Protein AF-A0A066TMT9-F1 (afdb_monomer)

Sequence (449 aa):
MNGRSRTTTSTAAASGITRVSVAPAPLRERAARGRDDGAAGRARKSGRSLVGYLLVPRPKDMVKALLMPATFVLGVLAGGHLDGDTLVRAAVAWVALELLVYPARYQWNDVRGFVADQAHPDERGRGRLPGPVARARAHVTASCTVALARLAAVAALALLLPGLGGLLGAITVGVFGIAVAYEALRAGTGRTGRVPPPLRPRLIALWVVVGAGYALRGMVGLVAAVGLGERPVTLVAAAVALWAFGIAFVTSRWALEALAFARIDDGRLVWTARAEQAREHLLGLVRWLPDRTTERDPAAWAALRSRTPVTAPWNLALVLAGTAAGLTGMLLTGAQPAPAAAAALLGGVAAAVAVFVPRGRVAVVLAGAVAQWGALVAEGAPRPLAAVLPWFAVMAAYLVFSGQRLNTIGTSDERVRAAVVAVFAPVVHAVVGDATWGALRTGGLRGSR

Mean predicted aligned error: 7.79 Å

Secondary structure (DSSP, 8-state):
--------------------------TT--SS------S------PPPPHHHHHH-S-GGGGGGGGHHHHHHHHHHHTT----HHHHHHHHHHHHIIIIIIHHHHHHHHHHHHHHHHHTSTTTTTTT-S---GGGHHHHHHHHHHHHHHHHHHHHHHHHHSTTTHHHHHHHHHHHHHHHHHHHHHHTT------SSPPP-HHHHHHHHHTTHHHHHHHHHHHHHHS-GGG-HHHHHHHHHHHHHHHHHHHHHHHHHHGGGGEEEETTEEEE---GGG--HHHHGGGGGS-SB-S-S-GGG--GGGS---TTSHHHHHHHHHHHHHHHHHHHHTT--HHHHHHHHHHHHHHHHHHHH-GGGHHHHHHHHHHHHHHHHHHTT-SSHHHHHHHHHHHHHHHHHHHT--GGGTTPPPHHHHHHHHHHHHHHHHHHHHHHHHHHHHHHHTSS--

Solvent-accessible surface area (backbone atoms only — not comparable to full-atom values): 24347 Å² total; per-residue (Å²): 137,91,82,86,83,81,87,80,84,78,84,77,78,81,75,79,74,76,79,77,82,80,69,82,75,74,95,76,80,82,85,81,84,83,86,84,86,79,90,72,86,69,73,76,75,74,62,67,51,64,68,57,34,71,76,49,46,50,69,56,53,51,74,60,60,48,40,23,60,51,30,22,51,51,25,33,67,26,69,28,63,87,50,72,66,48,51,50,54,43,49,51,52,48,46,42,46,57,70,21,48,46,44,26,54,48,41,53,51,34,58,78,38,41,70,34,44,69,67,35,87,55,41,63,82,65,46,55,79,57,76,57,76,94,45,41,68,63,52,42,50,54,42,50,53,54,26,50,52,31,50,50,50,47,53,48,50,27,69,77,38,83,88,43,28,67,59,52,47,50,49,49,51,49,56,50,50,53,49,48,55,46,49,61,41,50,71,79,50,29,86,54,62,53,83,59,39,81,93,43,72,58,53,53,50,43,52,54,53,61,1,50,65,35,16,56,41,29,48,55,14,27,52,54,14,29,76,40,88,84,32,60,68,42,43,50,29,42,39,47,13,32,19,23,38,23,21,16,52,51,48,49,50,30,34,40,58,37,33,67,35,44,46,71,54,96,44,28,67,46,80,59,67,59,34,79,43,54,49,40,76,28,37,39,45,52,77,43,49,66,63,63,52,90,62,90,45,57,43,75,38,38,63,60,45,47,77,50,57,68,84,30,68,29,47,48,21,36,22,51,13,20,18,24,16,16,26,22,16,28,43,57,47,69,53,58,71,66,66,21,51,53,35,16,51,52,25,24,51,36,36,44,50,30,59,75,33,47,92,45,30,69,61,38,52,53,51,38,51,52,50,50,32,51,53,29,53,75,71,63,48,91,47,29,67,43,18,41,44,49,27,47,51,57,50,54,50,46,57,53,62,30,60,38,20,45,81,45,63,54,53,73,56,68,65,57,48,49,53,51,47,61,70,45,42,64,61,52,36,70,72,59,35,71,72,54,44,51,52,56,61,63,58,66,74,74,78,80,125

Structure (mmCIF, N/CA/C/O backbone):
data_AF-A0A066TMT9-F1
#
_entry.id   AF-A0A066TMT9-F1
#
loop_
_atom_site.group_PDB
_atom_site.id
_atom_site.type_symbol
_atom_site.label_atom_id
_atom_site.label_alt_id
_atom_site.label_comp_id
_atom_site.label_asym_id
_atom_site.label_entity_id
_atom_site.label_seq_id
_atom_site.pdbx_PDB_ins_code
_atom_site.Cartn_x
_atom_site.Cartn_y
_atom_site.Cartn_z
_atom_site.occupancy
_atom_site.B_iso_or_equiv
_atom_site.auth_seq_id
_atom_site.auth_comp_id
_atom_site.auth_asym_id
_atom_site.auth_atom_id
_atom_site.pdbx_PDB_model_num
ATOM 1 N N . MET A 1 1 ? 68.362 1.758 24.803 1.00 39.53 1 MET A N 1
ATOM 2 C CA . MET A 1 1 ? 68.057 2.299 23.458 1.00 39.53 1 MET A CA 1
ATOM 3 C C . MET A 1 1 ? 66.738 1.714 22.983 1.00 39.53 1 MET A C 1
ATOM 5 O O . MET A 1 1 ? 66.487 0.538 23.200 1.00 39.53 1 MET A O 1
ATOM 9 N N . ASN A 1 2 ? 65.880 2.583 22.454 1.00 36.69 2 ASN A N 1
ATOM 10 C CA . ASN A 1 2 ? 64.469 2.359 22.136 1.00 36.69 2 ASN A CA 1
ATOM 11 C C . ASN A 1 2 ? 64.253 1.434 20.929 1.00 36.69 2 ASN A C 1
ATOM 13 O O . ASN A 1 2 ? 64.990 1.521 19.954 1.00 36.69 2 ASN A O 1
ATOM 17 N N . GLY A 1 3 ? 63.165 0.658 20.946 1.00 34.28 3 GLY A N 1
ATOM 18 C CA . GLY A 1 3 ? 62.716 -0.123 19.788 1.00 34.28 3 GLY A CA 1
ATOM 19 C C . GLY A 1 3 ? 61.292 -0.661 19.934 1.00 34.28 3 GLY A C 1
ATOM 20 O O . GLY A 1 3 ? 61.083 -1.867 19.943 1.00 34.28 3 GLY A O 1
ATOM 21 N N . ARG A 1 4 ? 60.297 0.225 20.089 1.00 36.06 4 ARG A N 1
ATOM 22 C CA . ARG A 1 4 ? 58.867 -0.137 20.038 1.00 36.06 4 ARG A CA 1
ATOM 23 C C . ARG A 1 4 ? 58.435 -0.350 18.582 1.00 36.06 4 ARG A C 1
ATOM 25 O O . ARG A 1 4 ? 58.261 0.619 17.848 1.00 36.06 4 ARG A O 1
ATOM 32 N N . SER A 1 5 ? 58.207 -1.604 18.197 1.00 37.97 5 SER A N 1
ATOM 33 C CA . SER A 1 5 ? 57.470 -1.973 16.983 1.00 37.97 5 SER A CA 1
ATOM 34 C C . SER A 1 5 ? 55.977 -1.695 17.196 1.00 37.97 5 SER A C 1
ATOM 36 O O . SER A 1 5 ? 55.335 -2.307 18.049 1.00 37.97 5 SER A O 1
ATOM 38 N N . ARG A 1 6 ? 55.435 -0.715 16.463 1.00 38.16 6 ARG A N 1
ATOM 39 C CA . ARG A 1 6 ? 53.994 -0.457 16.352 1.00 38.16 6 ARG A CA 1
ATOM 40 C C . ARG A 1 6 ? 53.432 -1.326 15.231 1.00 38.16 6 ARG A C 1
ATOM 42 O O . ARG A 1 6 ? 53.685 -1.063 14.060 1.00 38.16 6 ARG A O 1
ATOM 49 N N . THR A 1 7 ? 52.619 -2.305 15.593 1.00 34.31 7 THR A N 1
ATOM 50 C CA . THR A 1 7 ? 51.716 -3.016 14.687 1.00 34.31 7 THR A CA 1
ATOM 51 C C . THR A 1 7 ? 50.538 -2.105 14.341 1.00 34.31 7 THR A C 1
ATOM 53 O O . THR A 1 7 ? 49.645 -1.871 15.151 1.00 34.31 7 THR A O 1
ATOM 56 N N . THR A 1 8 ? 50.541 -1.555 13.130 1.00 32.88 8 THR A N 1
ATOM 57 C CA . THR A 1 8 ? 49.397 -0.856 12.538 1.00 32.88 8 THR A CA 1
ATOM 58 C C . THR A 1 8 ? 48.473 -1.870 11.864 1.00 32.88 8 THR A C 1
ATOM 60 O O . THR A 1 8 ? 48.711 -2.326 10.750 1.00 32.88 8 THR A O 1
ATOM 63 N N . THR A 1 9 ? 47.378 -2.221 12.534 1.00 32.47 9 THR A N 1
ATOM 64 C CA . THR A 1 9 ? 46.218 -2.872 11.911 1.00 32.47 9 THR A CA 1
ATOM 65 C C . THR A 1 9 ? 45.525 -1.882 10.976 1.00 32.47 9 THR A C 1
ATOM 67 O O . THR A 1 9 ? 44.789 -1.000 11.413 1.00 32.47 9 THR A O 1
ATOM 70 N N . SER A 1 10 ? 45.790 -2.021 9.676 1.00 30.56 10 SER A N 1
ATOM 71 C CA . SER A 1 10 ? 45.079 -1.331 8.600 1.00 30.56 10 SER A CA 1
ATOM 72 C C . SER A 1 10 ? 43.752 -2.039 8.320 1.00 30.56 10 SER A C 1
ATOM 74 O O . SER A 1 10 ? 43.708 -3.105 7.705 1.00 30.56 10 SER A O 1
ATOM 76 N N . THR A 1 11 ? 42.652 -1.450 8.782 1.00 34.47 11 THR A N 1
ATOM 77 C CA . THR A 1 11 ? 41.281 -1.833 8.427 1.00 34.47 11 THR A CA 1
ATOM 78 C C . THR A 1 11 ? 40.952 -1.265 7.043 1.00 34.47 11 THR A C 1
ATOM 80 O O . THR A 1 11 ? 40.313 -0.224 6.901 1.00 34.47 11 THR A O 1
ATOM 83 N N . ALA A 1 12 ? 41.412 -1.938 5.987 1.00 33.22 12 ALA A N 1
ATOM 84 C CA . ALA A 1 12 ? 41.009 -1.623 4.622 1.00 33.22 12 ALA A CA 1
ATOM 85 C C . ALA A 1 12 ? 39.565 -2.100 4.389 1.00 33.22 12 ALA A C 1
ATOM 87 O O . ALA A 1 12 ? 39.301 -3.275 4.135 1.00 33.22 12 ALA A O 1
ATOM 88 N N . ALA A 1 13 ? 38.611 -1.172 4.483 1.00 34.72 13 ALA A N 1
ATOM 89 C CA . ALA A 1 13 ? 37.252 -1.369 4.002 1.00 34.72 13 ALA A CA 1
ATOM 90 C C . ALA A 1 13 ? 37.290 -1.580 2.478 1.00 34.72 13 ALA A C 1
ATOM 92 O O . ALA A 1 13 ? 37.433 -0.632 1.703 1.00 34.72 13 ALA A O 1
ATOM 93 N N . ALA A 1 14 ? 37.182 -2.840 2.056 1.00 34.53 14 ALA A N 1
ATOM 94 C CA . ALA A 1 14 ? 37.076 -3.240 0.661 1.00 34.53 14 ALA A CA 1
ATOM 95 C C . ALA A 1 14 ? 35.780 -2.676 0.056 1.00 34.53 14 ALA A C 1
ATOM 97 O O . ALA A 1 14 ? 34.710 -3.284 0.088 1.00 34.53 14 ALA A O 1
ATOM 98 N N . SER A 1 15 ? 35.880 -1.474 -0.501 1.00 36.38 15 SER A N 1
ATOM 99 C CA . SER A 1 15 ? 34.877 -0.885 -1.375 1.00 36.38 15 SER A CA 1
ATOM 100 C C . SER A 1 15 ? 34.947 -1.611 -2.717 1.00 36.38 15 SER A C 1
ATOM 102 O O . SER A 1 15 ? 35.661 -1.221 -3.636 1.00 36.38 15 SER A O 1
ATOM 104 N N . GLY A 1 16 ? 34.209 -2.719 -2.817 1.00 31.47 16 GLY A N 1
ATOM 105 C CA . GLY A 1 16 ? 33.967 -3.428 -4.068 1.00 31.47 16 GLY A CA 1
ATOM 106 C C . GLY A 1 16 ? 33.192 -2.541 -5.041 1.00 31.47 16 GLY A C 1
ATOM 107 O O . GLY A 1 16 ? 31.972 -2.633 -5.148 1.00 31.47 16 GLY A O 1
ATOM 108 N N . ILE A 1 17 ? 33.897 -1.654 -5.741 1.00 38.56 17 ILE A N 1
ATOM 109 C CA . ILE A 1 17 ? 33.375 -0.948 -6.905 1.00 38.56 17 ILE A CA 1
ATOM 110 C C . ILE A 1 17 ? 33.230 -1.999 -8.005 1.00 38.56 17 ILE A C 1
ATOM 112 O O . ILE A 1 17 ? 34.195 -2.373 -8.669 1.00 38.56 17 ILE A O 1
ATOM 116 N N . THR A 1 18 ? 32.014 -2.507 -8.184 1.00 42.31 18 THR A N 1
ATOM 117 C CA . THR A 1 18 ? 31.649 -3.304 -9.353 1.00 42.31 18 THR A CA 1
ATOM 118 C C . THR A 1 18 ? 31.935 -2.457 -10.593 1.00 42.31 18 THR A C 1
ATOM 120 O O . THR A 1 18 ? 31.298 -1.419 -10.796 1.00 42.31 18 THR A O 1
ATOM 123 N N . ARG A 1 19 ? 32.922 -2.856 -11.408 1.00 33.44 19 ARG A N 1
ATOM 124 C CA . ARG A 1 19 ? 33.149 -2.251 -12.726 1.00 33.44 19 ARG A CA 1
ATOM 125 C C . ARG A 1 19 ? 31.876 -2.439 -13.544 1.00 33.44 19 ARG A C 1
ATOM 127 O O . ARG A 1 19 ? 31.538 -3.551 -13.939 1.00 33.44 19 ARG A O 1
ATOM 134 N N . VAL A 1 20 ? 31.170 -1.342 -13.788 1.00 41.84 20 VAL A N 1
ATOM 135 C CA . VAL A 1 20 ? 30.106 -1.297 -14.785 1.00 41.84 20 VAL A CA 1
ATOM 136 C C . VAL A 1 20 ? 30.808 -1.270 -16.138 1.00 41.84 20 VAL A C 1
ATOM 138 O O . VAL A 1 20 ? 31.390 -0.255 -16.511 1.00 41.84 20 VAL A O 1
ATOM 141 N N . SER A 1 21 ? 30.796 -2.393 -16.856 1.00 35.81 21 SER A N 1
ATOM 142 C CA . SER A 1 21 ? 31.138 -2.389 -18.277 1.00 35.81 21 SER A CA 1
ATOM 143 C C . SER A 1 21 ? 30.015 -1.664 -19.016 1.00 35.81 21 SER A C 1
ATOM 145 O O . SER A 1 21 ? 28.967 -2.239 -19.304 1.00 35.81 21 SER A O 1
ATOM 147 N N . VAL A 1 22 ? 30.201 -0.365 -19.253 1.00 38.94 22 VAL A N 1
ATOM 148 C CA . VAL A 1 22 ? 29.386 0.411 -20.193 1.00 38.94 22 VAL A CA 1
ATOM 149 C C . VAL A 1 22 ? 30.049 0.271 -21.558 1.00 38.94 22 VAL A C 1
ATOM 151 O O . VAL A 1 22 ? 30.675 1.199 -22.056 1.00 38.94 22 VAL A O 1
ATOM 154 N N . ALA A 1 23 ? 29.976 -0.918 -22.151 1.00 34.19 23 ALA A N 1
ATOM 155 C CA . ALA A 1 23 ? 30.239 -1.029 -23.577 1.00 34.19 23 ALA A CA 1
ATOM 156 C C . ALA A 1 23 ? 29.016 -0.444 -24.309 1.00 34.19 23 ALA A C 1
ATOM 158 O O . ALA A 1 23 ? 27.900 -0.925 -24.075 1.00 34.19 23 ALA A O 1
ATOM 159 N N . PRO A 1 24 ? 29.163 0.582 -25.168 1.00 37.44 24 PRO A N 1
ATOM 160 C CA . PRO A 1 24 ? 28.105 0.927 -26.103 1.00 37.44 24 PRO A CA 1
ATOM 161 C C . PRO A 1 24 ? 27.939 -0.277 -27.029 1.00 37.44 24 PRO A C 1
ATOM 163 O O . PRO A 1 24 ? 28.805 -0.562 -27.849 1.00 37.44 24 PRO A O 1
ATOM 166 N N . ALA A 1 25 ? 26.864 -1.044 -26.853 1.00 37.84 25 ALA A N 1
ATOM 167 C CA . ALA A 1 25 ? 26.567 -2.138 -27.762 1.00 37.84 25 ALA A CA 1
ATOM 168 C C . ALA A 1 25 ? 26.307 -1.534 -29.155 1.00 37.84 25 ALA A C 1
ATOM 170 O O . ALA A 1 25 ? 25.367 -0.741 -29.288 1.00 37.84 25 ALA A O 1
ATOM 171 N N . PRO A 1 26 ? 27.102 -1.867 -30.1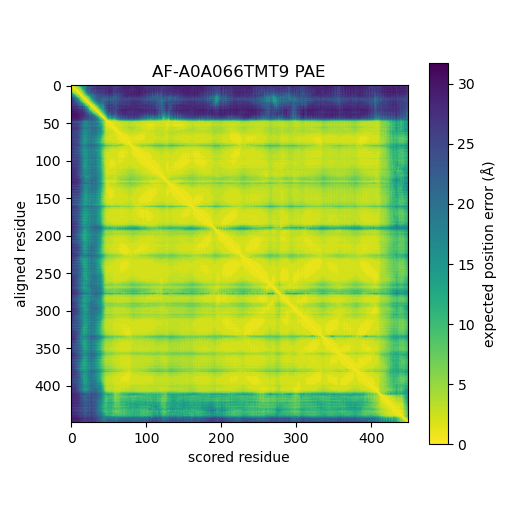90 1.00 38.19 26 PRO A N 1
ATOM 172 C CA . PRO A 1 26 ? 26.796 -1.437 -31.541 1.00 38.19 26 PRO A CA 1
ATOM 173 C C . PRO A 1 26 ? 25.442 -2.031 -31.944 1.00 38.19 26 PRO A C 1
ATOM 175 O O . PRO A 1 26 ? 25.200 -3.234 -31.844 1.00 38.19 26 PRO A O 1
ATOM 178 N N . LEU A 1 27 ? 24.542 -1.161 -32.394 1.00 44.41 27 LEU A N 1
ATOM 179 C CA . LEU A 1 27 ? 23.142 -1.438 -32.732 1.00 44.41 27 LEU A CA 1
ATOM 180 C C . LEU A 1 27 ? 22.935 -2.394 -33.933 1.00 44.41 27 LEU A C 1
ATOM 182 O O . LEU A 1 27 ? 21.831 -2.447 -34.467 1.00 44.41 27 LEU A O 1
ATOM 186 N N . ARG A 1 28 ? 23.948 -3.146 -34.395 1.00 41.22 28 ARG A N 1
ATOM 187 C CA . ARG A 1 28 ? 23.896 -3.822 -35.708 1.00 41.22 28 ARG A CA 1
ATOM 188 C C . ARG A 1 28 ? 24.270 -5.303 -35.807 1.00 41.22 28 ARG A C 1
ATOM 190 O O . ARG A 1 28 ? 24.157 -5.834 -36.902 1.00 41.22 28 ARG A O 1
ATOM 197 N N . GLU A 1 29 ? 24.574 -6.025 -34.729 1.00 39.12 29 GLU A N 1
ATOM 198 C CA . GLU A 1 29 ? 25.069 -7.415 -34.875 1.00 39.12 29 GLU A CA 1
ATOM 199 C C . GLU A 1 29 ? 24.308 -8.486 -34.071 1.00 39.12 29 GLU A C 1
ATOM 201 O O . GLU A 1 29 ? 24.869 -9.473 -33.607 1.00 39.12 29 GLU A O 1
ATOM 206 N N . ARG A 1 30 ? 22.987 -8.326 -33.909 1.00 40.97 30 ARG A N 1
ATOM 207 C CA . ARG A 1 30 ? 22.108 -9.365 -33.323 1.00 40.97 30 ARG A CA 1
ATOM 208 C C . ARG A 1 30 ? 21.263 -10.140 -34.340 1.00 40.97 30 ARG A C 1
ATOM 210 O O . ARG A 1 30 ? 20.404 -10.916 -33.940 1.00 40.97 30 ARG A O 1
ATOM 217 N N . ALA A 1 31 ? 21.515 -9.966 -35.637 1.00 41.75 31 ALA A N 1
ATOM 218 C CA . ALA A 1 31 ? 20.733 -10.613 -36.693 1.00 41.75 31 ALA A CA 1
ATOM 219 C C . ALA A 1 31 ? 21.199 -12.038 -37.070 1.00 41.75 31 ALA A C 1
ATOM 221 O O . ALA A 1 31 ? 20.508 -12.693 -37.840 1.00 41.75 31 ALA A O 1
ATOM 222 N N . ALA A 1 32 ? 22.319 -12.552 -36.537 1.00 39.16 32 ALA A N 1
ATOM 223 C CA . ALA A 1 32 ? 22.952 -13.765 -37.085 1.00 39.16 32 ALA A CA 1
ATOM 224 C C . ALA A 1 32 ? 23.307 -14.880 -36.075 1.00 39.16 32 ALA A C 1
ATOM 226 O O . ALA A 1 32 ? 24.145 -15.725 -36.368 1.00 39.16 32 ALA A O 1
ATOM 227 N N . ARG A 1 33 ? 22.669 -14.940 -34.897 1.00 41.22 33 ARG A N 1
ATOM 228 C CA . ARG A 1 33 ? 22.745 -16.124 -34.009 1.00 41.22 33 ARG A CA 1
ATOM 229 C C . ARG A 1 33 ? 21.349 -16.561 -33.581 1.00 41.22 33 ARG A C 1
ATOM 231 O O . ARG A 1 33 ? 20.918 -16.316 -32.460 1.00 41.22 33 ARG A O 1
ATOM 238 N N . GLY A 1 34 ? 20.627 -17.145 -34.530 1.00 46.91 34 GLY A N 1
ATOM 239 C CA . GLY A 1 34 ? 19.374 -17.859 -34.307 1.00 46.91 34 GLY A CA 1
ATOM 240 C C . GLY A 1 34 ? 19.459 -19.215 -35.000 1.00 46.91 34 GLY A C 1
ATOM 241 O O . GLY A 1 34 ? 19.545 -19.228 -36.229 1.00 46.91 34 GLY A O 1
ATOM 242 N N . ARG A 1 35 ? 19.473 -20.281 -34.182 1.00 48.59 35 ARG A N 1
ATOM 243 C CA . ARG A 1 35 ? 19.568 -21.743 -34.439 1.00 48.59 35 ARG A CA 1
ATOM 244 C C . ARG A 1 35 ? 20.604 -22.261 -33.425 1.00 48.59 35 ARG A C 1
ATOM 246 O O . ARG A 1 35 ? 21.777 -21.983 -33.605 1.00 48.59 35 ARG A O 1
ATOM 253 N N . ASP A 1 36 ? 20.268 -22.725 -32.218 1.00 40.84 36 ASP A N 1
ATOM 254 C CA . ASP A 1 36 ? 19.415 -23.874 -31.895 1.00 40.84 36 ASP A CA 1
ATOM 255 C C . ASP A 1 36 ? 18.964 -23.857 -30.412 1.00 40.84 36 ASP A C 1
ATOM 257 O O . ASP A 1 36 ? 19.556 -24.523 -29.571 1.00 40.84 36 ASP A O 1
ATOM 261 N N . ASP A 1 37 ? 17.886 -23.141 -30.078 1.00 43.06 37 ASP A N 1
ATOM 262 C CA . ASP A 1 37 ? 17.162 -23.343 -28.807 1.00 43.06 37 ASP A CA 1
ATOM 263 C C . ASP A 1 37 ? 15.774 -23.915 -29.123 1.00 43.06 37 ASP A C 1
ATOM 265 O O . ASP A 1 37 ? 14.751 -23.222 -29.145 1.00 43.06 37 ASP A O 1
ATOM 269 N N . GLY A 1 38 ? 15.764 -25.205 -29.452 1.00 39.69 38 GLY A N 1
ATOM 270 C CA . GLY A 1 38 ? 14.554 -26.000 -29.594 1.00 39.69 38 GLY A CA 1
ATOM 271 C C . GLY A 1 38 ? 13.843 -26.216 -28.253 1.00 39.69 38 GLY A C 1
ATOM 272 O O . GLY A 1 38 ? 14.460 -26.322 -27.198 1.00 39.69 38 GLY A O 1
ATOM 273 N N . ALA A 1 39 ? 12.517 -26.335 -28.326 1.00 37.97 39 ALA A N 1
ATOM 274 C CA . ALA A 1 39 ? 11.675 -26.990 -27.322 1.00 37.97 39 ALA A CA 1
ATOM 275 C C . ALA A 1 39 ? 11.540 -26.329 -25.933 1.00 37.97 39 ALA A C 1
ATOM 277 O O . ALA A 1 39 ? 11.466 -26.997 -24.907 1.00 37.97 39 ALA A O 1
ATOM 278 N N . ALA A 1 40 ? 11.329 -25.015 -25.894 1.00 38.25 40 ALA A N 1
ATOM 279 C CA . ALA A 1 40 ? 10.451 -24.433 -24.881 1.00 38.25 40 ALA A CA 1
ATOM 280 C C . ALA A 1 40 ? 9.647 -23.315 -25.531 1.00 38.25 40 ALA A C 1
ATOM 282 O O . ALA A 1 40 ? 10.012 -22.138 -25.472 1.00 38.25 40 ALA A O 1
ATOM 283 N N . GLY A 1 41 ? 8.536 -23.695 -26.166 1.00 36.00 41 GLY A N 1
ATOM 284 C CA . GLY A 1 41 ? 7.458 -22.780 -26.503 1.00 36.00 41 GLY A CA 1
ATOM 285 C C . GLY A 1 41 ? 6.961 -22.121 -25.222 1.00 36.00 41 GLY A C 1
ATOM 286 O O . GLY A 1 41 ? 5.968 -22.537 -24.638 1.00 36.00 41 GLY A O 1
ATOM 287 N N . ARG A 1 42 ? 7.663 -21.078 -24.762 1.00 44.19 42 ARG A N 1
ATOM 288 C CA . ARG A 1 42 ? 7.113 -20.109 -23.826 1.00 44.19 42 ARG A CA 1
ATOM 289 C C . ARG A 1 42 ? 5.941 -19.523 -24.579 1.00 44.19 42 ARG A C 1
ATOM 291 O O . ARG A 1 42 ? 6.147 -18.652 -25.426 1.00 44.19 42 ARG A O 1
ATOM 298 N N . ALA A 1 43 ? 4.747 -20.055 -24.313 1.00 41.91 43 ALA A N 1
ATOM 299 C CA . ALA A 1 43 ? 3.483 -19.482 -24.727 1.00 41.91 43 ALA A CA 1
ATOM 300 C C . ALA A 1 43 ? 3.660 -17.970 -24.642 1.00 41.91 43 ALA A C 1
ATOM 302 O O . ALA A 1 43 ? 3.937 -17.442 -23.557 1.00 41.91 43 ALA A O 1
ATOM 303 N N . ARG A 1 44 ? 3.678 -17.299 -25.802 1.00 46.12 44 ARG A N 1
ATOM 304 C CA . ARG A 1 44 ? 3.825 -15.847 -25.885 1.00 46.12 44 ARG A CA 1
ATOM 305 C C . ARG A 1 44 ? 2.683 -15.311 -25.038 1.00 46.12 44 ARG A C 1
ATOM 307 O O . ARG A 1 44 ? 1.557 -15.281 -25.516 1.00 46.12 44 ARG A O 1
ATOM 314 N N . LYS A 1 45 ? 2.950 -14.974 -23.771 1.00 55.16 45 LYS A N 1
ATOM 315 C CA . LYS A 1 45 ? 1.941 -14.430 -22.864 1.00 55.16 45 LYS A CA 1
ATOM 316 C C . LYS A 1 45 ? 1.389 -13.209 -23.580 1.00 55.16 45 LYS A C 1
ATOM 318 O O . LYS A 1 45 ? 2.117 -12.228 -23.761 1.00 55.16 45 LYS A O 1
ATOM 323 N N . SER A 1 46 ? 0.166 -13.332 -24.091 1.00 62.91 46 SER A N 1
ATOM 324 C CA . SER A 1 46 ? -0.499 -12.274 -24.834 1.00 62.91 46 SER A CA 1
ATOM 325 C C . SER A 1 46 ? -0.502 -11.044 -23.939 1.00 62.91 46 SER A C 1
ATOM 327 O O . SER A 1 46 ? -0.921 -11.126 -22.781 1.00 62.91 46 SER A O 1
ATOM 329 N N . GLY A 1 47 ? 0.020 -9.924 -24.442 1.00 75.50 47 GLY A N 1
ATOM 330 C CA . GLY A 1 47 ? -0.069 -8.657 -23.725 1.00 75.50 47 GLY A CA 1
ATOM 331 C C . GLY A 1 47 ? -1.526 -8.355 -23.363 1.00 75.50 47 GLY A C 1
ATOM 332 O O . GLY A 1 47 ? -2.453 -8.807 -24.036 1.00 75.50 47 GLY A O 1
ATOM 333 N N . ARG A 1 48 ? -1.738 -7.612 -22.275 1.00 87.12 48 ARG A N 1
ATOM 334 C CA . ARG A 1 48 ? -3.083 -7.218 -21.838 1.00 87.12 48 ARG A CA 1
ATOM 335 C C . ARG A 1 48 ? -3.778 -6.417 -22.947 1.00 87.12 48 ARG A C 1
ATOM 337 O O . ARG A 1 48 ? -3.159 -5.547 -23.555 1.00 87.12 48 ARG A O 1
ATOM 344 N N . SER A 1 49 ? -5.063 -6.677 -23.186 1.00 94.19 49 SER A N 1
ATOM 345 C CA . SER A 1 49 ? -5.861 -5.874 -24.119 1.00 94.19 49 SER A CA 1
ATOM 346 C C . SER A 1 49 ? -6.099 -4.460 -23.576 1.00 94.19 49 SER A C 1
ATOM 348 O O . SER A 1 49 ? -6.145 -4.248 -22.359 1.00 94.19 49 SER A O 1
ATOM 350 N N . LEU A 1 50 ? -6.293 -3.484 -24.473 1.00 95.94 50 LEU A N 1
ATOM 351 C CA . LEU A 1 50 ? -6.623 -2.108 -24.084 1.00 95.94 50 LEU A CA 1
ATOM 352 C C . LEU A 1 50 ? -7.918 -2.060 -23.266 1.00 95.94 50 LEU A C 1
ATOM 354 O O . LEU A 1 50 ? -7.941 -1.419 -22.225 1.00 95.94 50 LEU A O 1
ATOM 358 N N . VAL A 1 51 ? -8.957 -2.795 -23.673 1.00 96.75 51 VAL A N 1
ATOM 359 C CA . VAL A 1 51 ? -10.237 -2.862 -22.945 1.00 96.75 51 VAL A CA 1
ATOM 360 C C . VAL A 1 51 ? -10.032 -3.363 -21.516 1.00 96.75 51 VAL A C 1
ATOM 362 O O . VAL A 1 51 ? -10.462 -2.713 -20.565 1.00 96.75 51 VAL A O 1
ATOM 365 N N . GLY A 1 52 ? -9.298 -4.468 -21.341 1.00 94.75 52 GLY A N 1
ATOM 366 C CA . GLY A 1 52 ? -8.994 -4.986 -20.009 1.00 94.75 52 GLY A CA 1
ATOM 367 C C . GLY A 1 52 ? -8.239 -3.959 -19.164 1.00 94.75 52 GLY A C 1
ATOM 368 O O . GLY A 1 52 ? -8.548 -3.767 -17.989 1.00 94.75 52 GLY A O 1
ATOM 369 N N . TYR A 1 53 ? -7.259 -3.265 -19.747 1.00 96.25 53 TYR A N 1
ATOM 370 C CA . TYR A 1 53 ? -6.556 -2.166 -19.082 1.00 96.25 53 TYR A CA 1
ATOM 371 C C . TYR A 1 53 ? -7.492 -1.011 -18.691 1.00 96.25 53 TYR A C 1
ATOM 373 O O . TYR A 1 53 ? -7.437 -0.554 -17.555 1.00 96.25 53 TYR A O 1
ATOM 381 N N . LEU A 1 54 ? -8.378 -0.560 -19.580 1.00 97.31 54 LEU A N 1
ATOM 382 C CA . LEU A 1 54 ? -9.271 0.562 -19.293 1.00 97.31 54 LEU A CA 1
ATOM 383 C C . LEU A 1 54 ? -10.248 0.245 -18.159 1.00 97.31 54 LEU A C 1
ATOM 385 O O . LEU A 1 54 ? -10.519 1.135 -17.356 1.00 97.31 54 LEU A O 1
ATOM 389 N N . LEU A 1 55 ? -10.723 -1.001 -18.051 1.00 96.06 55 LEU A N 1
ATOM 390 C CA . LEU A 1 55 ? -11.590 -1.451 -16.956 1.00 96.06 55 LEU A CA 1
ATOM 391 C C . LEU A 1 55 ? -10.834 -1.547 -15.626 1.00 96.06 55 LEU A C 1
ATOM 393 O O . LEU A 1 55 ? -11.268 -0.981 -14.627 1.00 96.06 55 LEU A O 1
ATOM 397 N N . VAL A 1 56 ? -9.682 -2.223 -15.624 1.00 95.12 56 VAL A N 1
ATOM 398 C CA . VAL A 1 56 ? -8.861 -2.442 -14.423 1.00 95.12 56 VAL A CA 1
ATOM 399 C C . VAL A 1 56 ? -7.394 -2.164 -14.772 1.00 95.12 56 VAL A C 1
ATOM 401 O O . VAL A 1 56 ? -6.692 -3.076 -15.217 1.00 95.12 56 VAL A O 1
ATOM 404 N N . PRO A 1 57 ? -6.886 -0.930 -14.591 1.00 93.38 57 PRO A N 1
ATOM 405 C CA . PRO A 1 57 ? -5.564 -0.557 -15.099 1.00 93.38 57 PRO A CA 1
ATOM 406 C C . PRO A 1 57 ? -4.425 -1.283 -14.388 1.00 93.38 57 PRO A C 1
ATOM 408 O O . PRO A 1 57 ? -3.401 -1.554 -15.001 1.00 93.38 57 PRO A O 1
ATOM 411 N N . ARG A 1 58 ? -4.582 -1.634 -13.104 1.00 93.88 58 ARG A N 1
ATOM 412 C CA . ARG A 1 58 ? -3.528 -2.279 -12.307 1.00 93.88 58 ARG A CA 1
ATOM 413 C C . ARG A 1 58 ? -4.088 -3.384 -11.400 1.00 93.88 58 ARG A C 1
ATOM 415 O O . ARG A 1 58 ? -4.170 -3.193 -10.190 1.00 93.88 58 ARG A O 1
ATOM 422 N N . PRO A 1 59 ? -4.429 -4.572 -11.936 1.00 90.50 59 PRO A N 1
ATOM 423 C CA . PRO A 1 59 ? -5.021 -5.655 -11.137 1.00 90.50 59 PRO A CA 1
ATOM 424 C C . PRO A 1 59 ? -4.110 -6.114 -9.985 1.00 90.50 59 PRO A C 1
ATOM 426 O O . PRO A 1 59 ? -4.580 -6.377 -8.886 1.00 90.50 59 PRO A O 1
ATOM 429 N N . LYS A 1 60 ? -2.785 -6.109 -10.194 1.00 88.94 60 LYS A N 1
ATOM 430 C CA . LYS A 1 60 ? -1.768 -6.439 -9.174 1.00 88.94 60 LYS A CA 1
ATOM 431 C C . LYS A 1 60 ? -1.731 -5.473 -7.983 1.00 88.94 60 LYS A C 1
ATOM 433 O O . LYS A 1 60 ? -1.034 -5.731 -7.001 1.00 88.94 60 LYS A O 1
ATOM 438 N N . ASP A 1 61 ? -2.397 -4.328 -8.101 1.00 90.88 61 ASP A N 1
ATOM 439 C CA . ASP A 1 61 ? -2.514 -3.330 -7.044 1.00 90.88 61 ASP A CA 1
ATOM 440 C C . ASP A 1 61 ? -3.867 -3.414 -6.313 1.00 90.88 61 ASP A C 1
ATOM 442 O O . ASP A 1 61 ? -4.015 -2.749 -5.294 1.00 90.88 61 ASP A O 1
ATOM 446 N N . MET A 1 62 ? -4.810 -4.270 -6.742 1.00 89.50 62 MET A N 1
ATOM 447 C CA . MET A 1 62 ? -6.139 -4.397 -6.113 1.00 89.50 62 MET A CA 1
ATOM 448 C C . MET A 1 62 ? -6.085 -4.853 -4.656 1.00 89.50 62 MET A C 1
ATOM 450 O O . MET A 1 62 ? -6.959 -4.495 -3.880 1.00 89.50 62 MET A O 1
ATOM 454 N N . VAL A 1 63 ? -5.035 -5.566 -4.239 1.00 89.25 63 VAL A N 1
ATOM 455 C CA . VAL A 1 63 ? -4.842 -5.912 -2.819 1.00 89.25 63 VAL A CA 1
ATOM 456 C C . VAL A 1 63 ? -4.792 -4.667 -1.921 1.00 89.25 63 VAL A C 1
ATOM 458 O O . VAL A 1 63 ? -5.175 -4.726 -0.759 1.00 89.25 63 VAL A O 1
ATOM 461 N N . LYS A 1 64 ? -4.378 -3.509 -2.457 1.00 92.50 64 LYS A N 1
ATOM 462 C CA . LYS A 1 64 ? -4.349 -2.234 -1.722 1.00 92.50 64 LYS A CA 1
ATOM 463 C C . LYS A 1 64 ? -5.753 -1.706 -1.434 1.00 92.50 64 LYS A C 1
ATOM 465 O O . LYS A 1 64 ? -5.915 -0.989 -0.452 1.00 92.50 64 LYS A O 1
ATOM 470 N N . ALA A 1 65 ? -6.748 -2.103 -2.230 1.00 93.62 65 ALA A N 1
ATOM 471 C CA . ALA A 1 65 ? -8.144 -1.748 -2.005 1.00 93.62 65 ALA A CA 1
ATOM 472 C C . ALA A 1 65 ? -8.716 -2.384 -0.732 1.00 93.62 65 ALA A C 1
ATOM 474 O O . ALA A 1 65 ? -9.744 -1.926 -0.247 1.00 93.62 65 ALA A O 1
ATOM 475 N N . LEU A 1 66 ? -8.042 -3.391 -0.160 1.00 94.94 66 LEU A N 1
ATOM 476 C CA . LEU A 1 66 ? -8.410 -3.974 1.131 1.00 94.94 66 LEU A CA 1
ATOM 477 C C . LEU A 1 66 ? -8.008 -3.096 2.320 1.00 94.94 66 LEU A C 1
ATOM 479 O O . LEU A 1 66 ? -8.479 -3.335 3.425 1.00 94.94 66 LEU A O 1
ATOM 483 N N . LEU A 1 67 ? -7.151 -2.087 2.125 1.00 96.56 67 LEU A N 1
ATOM 484 C CA . LEU A 1 67 ? -6.642 -1.291 3.240 1.00 96.56 67 LEU A CA 1
ATOM 485 C C . LEU A 1 67 ? -7.745 -0.462 3.907 1.00 96.56 67 LEU A C 1
ATOM 487 O O . LEU A 1 67 ? -7.834 -0.473 5.126 1.00 96.56 67 LEU A O 1
ATOM 491 N N . MET A 1 68 ? -8.592 0.207 3.120 1.00 97.44 68 MET A N 1
ATOM 492 C CA . MET A 1 68 ? -9.718 0.984 3.646 1.00 97.44 68 MET A CA 1
ATOM 493 C C . MET A 1 68 ? -10.738 0.114 4.411 1.00 97.44 68 MET A C 1
ATOM 495 O O . MET A 1 68 ? -11.012 0.434 5.566 1.00 97.44 68 MET A O 1
ATOM 499 N N . PRO A 1 69 ? -11.271 -0.999 3.862 1.00 97.88 69 PRO A N 1
ATOM 500 C CA . PRO A 1 69 ? -12.215 -1.830 4.607 1.00 97.88 69 PRO A CA 1
ATOM 501 C C . PRO A 1 69 ? -11.558 -2.504 5.815 1.00 97.88 69 PRO A C 1
ATOM 503 O O . PRO A 1 69 ? -12.188 -2.609 6.863 1.00 97.88 69 PRO A O 1
ATOM 506 N N . ALA A 1 70 ? -10.284 -2.904 5.723 1.00 97.56 70 ALA A N 1
ATOM 507 C CA . ALA A 1 70 ? -9.568 -3.448 6.874 1.00 97.56 70 ALA A CA 1
ATOM 508 C C . ALA A 1 70 ? -9.479 -2.427 8.013 1.00 97.56 70 ALA A C 1
ATOM 510 O O . ALA A 1 70 ? -9.775 -2.762 9.155 1.00 97.56 70 ALA A O 1
ATOM 511 N N . THR A 1 71 ? -9.113 -1.175 7.726 1.00 98.38 71 THR A N 1
ATOM 512 C CA . THR A 1 71 ? -9.023 -0.156 8.775 1.00 98.38 71 THR A CA 1
ATOM 513 C C . THR A 1 71 ? -10.386 0.304 9.283 1.00 98.38 71 THR A C 1
ATOM 515 O O . THR A 1 71 ? -10.504 0.580 10.472 1.00 98.38 71 THR A O 1
ATOM 518 N N . PHE A 1 72 ? -11.424 0.309 8.442 1.00 98.38 72 PHE A N 1
ATOM 519 C CA . PHE A 1 72 ? -12.808 0.494 8.885 1.00 98.38 72 PHE A CA 1
ATOM 520 C C . PHE A 1 72 ? -13.208 -0.571 9.917 1.00 98.38 72 PHE A C 1
ATOM 522 O O . PHE A 1 72 ? -13.627 -0.233 11.022 1.00 98.38 72 PHE A O 1
ATOM 529 N N . VAL A 1 73 ? -12.979 -1.855 9.612 1.00 98.25 73 VAL A N 1
ATOM 530 C CA . VAL A 1 73 ? -13.259 -2.967 10.538 1.00 98.25 73 VAL A CA 1
ATOM 531 C C . VAL A 1 73 ? -12.457 -2.833 11.834 1.00 98.25 73 VAL A C 1
ATOM 533 O O . VAL A 1 73 ? -13.015 -3.018 12.911 1.00 98.25 73 VAL A O 1
ATOM 536 N N . LEU A 1 74 ? -11.173 -2.461 11.763 1.00 98.06 74 LEU A N 1
ATOM 537 C CA . LEU A 1 74 ? -10.365 -2.207 12.962 1.00 98.06 74 LEU A CA 1
ATOM 538 C C . LEU A 1 74 ? -10.958 -1.088 13.832 1.00 98.06 74 LEU A C 1
ATOM 540 O O . LEU A 1 74 ? -11.010 -1.232 15.051 1.00 98.06 74 LEU A O 1
ATOM 544 N N . GLY A 1 75 ? -11.432 -0.001 13.215 1.00 98.00 75 GLY A N 1
ATOM 545 C CA . GLY A 1 75 ? -12.105 1.092 13.915 1.00 98.00 75 GLY A CA 1
ATOM 546 C C . GLY A 1 75 ? -13.390 0.637 14.611 1.00 98.00 75 GLY A C 1
ATOM 547 O O . GLY A 1 75 ? -13.570 0.911 15.796 1.00 98.00 75 GLY A O 1
ATOM 548 N N . VAL A 1 76 ? -14.239 -0.126 13.915 1.00 97.94 76 VAL A N 1
ATOM 549 C CA . VAL A 1 76 ? -15.477 -0.698 14.476 1.00 97.94 76 VAL A CA 1
ATOM 550 C C . VAL A 1 76 ? -15.173 -1.615 15.666 1.00 97.94 76 VAL A C 1
ATOM 552 O O . VAL A 1 76 ? -15.723 -1.428 16.751 1.00 97.94 76 VAL A O 1
ATOM 555 N N . LEU A 1 77 ? -14.238 -2.560 15.513 1.00 97.38 77 LEU A N 1
ATOM 556 C CA . LEU A 1 77 ? -13.853 -3.490 16.585 1.00 97.38 77 LEU A CA 1
ATOM 557 C C . LEU A 1 77 ? -13.302 -2.759 17.822 1.00 97.38 77 LEU A C 1
ATOM 559 O O . LEU A 1 77 ? -13.549 -3.170 18.960 1.00 97.38 77 LEU A O 1
ATOM 563 N N . ALA A 1 78 ? -12.607 -1.641 17.617 1.00 96.19 78 ALA A N 1
ATOM 564 C CA . ALA A 1 78 ? -12.079 -0.822 18.701 1.00 96.19 78 ALA A CA 1
ATOM 565 C C . ALA A 1 78 ? -13.137 0.032 19.429 1.00 96.19 78 ALA A C 1
ATOM 567 O O . ALA A 1 78 ? -12.823 0.610 20.466 1.00 96.19 78 ALA A O 1
ATOM 568 N N . GLY A 1 79 ? -14.385 0.067 18.951 1.00 94.38 79 GLY A N 1
ATOM 569 C CA . GLY A 1 79 ? -15.482 0.826 19.570 1.00 94.38 79 GLY A CA 1
ATOM 570 C C . GLY A 1 79 ? -16.064 1.926 18.698 1.00 94.38 79 GLY A C 1
ATOM 571 O O . GLY A 1 79 ? -16.789 2.772 19.215 1.00 94.38 79 GLY A O 1
ATOM 572 N N . GLY A 1 80 ? -15.746 1.923 17.404 1.00 94.62 80 GLY A N 1
ATOM 573 C CA . GLY A 1 80 ? -16.401 2.763 16.411 1.00 94.62 80 GLY A CA 1
ATOM 574 C C . GLY A 1 80 ? -17.886 2.441 16.230 1.00 94.62 80 GLY A C 1
ATOM 575 O O . GLY A 1 80 ? -18.394 1.430 16.720 1.00 94.62 80 GLY A O 1
ATOM 576 N N . HIS A 1 81 ? -18.574 3.319 15.508 1.00 91.06 81 HIS A N 1
ATOM 577 C CA . HIS A 1 81 ? -19.994 3.169 15.209 1.00 91.06 81 HIS A CA 1
ATOM 578 C C . HIS A 1 81 ? -20.204 2.212 14.027 1.00 91.06 81 HIS A C 1
ATOM 580 O O . HIS A 1 81 ? -19.420 2.209 13.077 1.00 91.06 81 HIS A O 1
ATOM 586 N N . LEU A 1 82 ? -21.263 1.402 14.079 1.00 96.19 82 LEU A N 1
ATOM 587 C CA . LEU A 1 82 ? -21.681 0.545 12.971 1.00 96.19 82 LEU A CA 1
ATOM 588 C C . LEU A 1 82 ? -23.204 0.580 12.854 1.00 96.19 82 LEU A C 1
ATOM 590 O O . LEU A 1 82 ? -23.905 -0.157 13.542 1.00 96.19 82 LEU A O 1
ATOM 594 N N . ASP A 1 83 ? -23.693 1.419 11.951 1.00 96.44 83 ASP A N 1
ATOM 595 C CA . ASP A 1 83 ? -25.082 1.437 11.509 1.00 96.44 83 ASP A CA 1
ATOM 596 C C . ASP A 1 83 ? -25.164 1.341 9.974 1.00 96.44 83 ASP A C 1
ATOM 598 O O . ASP A 1 83 ? -24.149 1.314 9.264 1.00 96.44 83 ASP A O 1
ATOM 602 N N . GLY A 1 84 ? -26.389 1.236 9.453 1.00 96.38 84 GLY A N 1
ATOM 603 C CA . GLY A 1 84 ? -26.634 1.114 8.015 1.00 96.38 84 GLY A CA 1
ATOM 604 C C . GLY A 1 84 ? -26.129 2.319 7.214 1.00 96.38 84 GLY A C 1
ATOM 605 O O . GLY A 1 84 ? -25.531 2.128 6.156 1.00 96.38 84 GLY A O 1
ATOM 606 N N . ASP A 1 85 ? -26.311 3.542 7.725 1.00 95.19 85 ASP A N 1
ATOM 607 C CA . ASP A 1 85 ? -25.851 4.771 7.061 1.00 95.19 85 ASP A CA 1
ATOM 608 C C . ASP A 1 85 ? -24.318 4.811 6.975 1.00 95.19 85 ASP A C 1
ATOM 610 O O . ASP A 1 85 ? -23.754 5.001 5.897 1.00 95.19 85 ASP A O 1
ATOM 614 N N . THR A 1 86 ? -23.627 4.519 8.077 1.00 95.50 86 THR A N 1
ATOM 615 C CA . THR A 1 86 ? -22.163 4.441 8.155 1.00 95.50 86 THR A CA 1
ATOM 616 C C . THR A 1 86 ? -21.618 3.407 7.180 1.00 95.50 86 THR A C 1
ATOM 618 O O . THR A 1 86 ? -20.662 3.684 6.451 1.00 95.50 86 THR A O 1
ATOM 621 N N . LEU A 1 87 ? -22.245 2.230 7.111 1.00 97.00 87 LEU A N 1
ATOM 622 C CA . LEU A 1 87 ? -21.843 1.176 6.187 1.00 97.00 87 LEU A CA 1
ATOM 623 C C . LEU A 1 87 ? -22.010 1.607 4.723 1.00 97.00 87 LEU A C 1
ATOM 625 O O . LEU A 1 87 ? -21.097 1.409 3.919 1.00 97.00 87 LEU A O 1
ATOM 629 N N . VAL A 1 88 ? -23.140 2.231 4.375 1.00 96.56 88 VAL A N 1
ATOM 630 C CA . VAL A 1 88 ? -23.394 2.741 3.018 1.00 96.56 88 VAL A CA 1
ATOM 631 C C . VAL A 1 88 ? -22.402 3.846 2.658 1.00 96.56 88 VAL A C 1
ATOM 633 O O . VAL A 1 88 ? -21.787 3.793 1.592 1.00 96.56 88 VAL A O 1
ATOM 636 N N . ARG A 1 89 ? -22.169 4.813 3.549 1.00 96.12 89 ARG A N 1
ATOM 637 C CA . ARG A 1 89 ? -21.189 5.892 3.345 1.00 96.12 89 ARG A CA 1
ATOM 638 C C . ARG A 1 89 ? -19.776 5.351 3.162 1.00 96.12 89 ARG A C 1
ATOM 640 O O . ARG A 1 89 ? -19.077 5.774 2.238 1.00 96.12 89 ARG A O 1
ATOM 647 N N . ALA A 1 90 ? -19.368 4.394 3.994 1.00 97.06 90 ALA A N 1
ATOM 648 C CA . ALA A 1 90 ? -18.081 3.720 3.881 1.00 97.06 90 ALA A CA 1
ATOM 649 C C . ALA A 1 90 ? -17.958 2.975 2.542 1.00 97.06 90 ALA A C 1
ATOM 651 O O . ALA A 1 90 ? -16.935 3.097 1.868 1.00 97.06 90 ALA A O 1
ATOM 652 N N . ALA A 1 91 ? -19.007 2.268 2.110 1.00 97.75 91 ALA A N 1
ATOM 653 C CA . ALA A 1 91 ? -19.034 1.564 0.831 1.00 97.75 91 ALA A CA 1
ATOM 654 C C . ALA A 1 91 ? -18.936 2.524 -0.367 1.00 97.75 91 ALA A C 1
ATOM 656 O O . ALA A 1 91 ? -18.138 2.289 -1.276 1.00 97.75 91 ALA A O 1
ATOM 657 N N . VAL A 1 92 ? -19.679 3.637 -0.357 1.00 97.88 92 VAL A N 1
ATOM 658 C CA . VAL A 1 92 ? -19.597 4.670 -1.403 1.00 97.88 92 VAL A CA 1
ATOM 659 C C . VAL A 1 92 ? -18.202 5.295 -1.440 1.00 97.88 92 VAL A C 1
ATOM 661 O O . VAL A 1 92 ? -17.609 5.405 -2.515 1.00 97.88 92 VAL A O 1
ATOM 664 N N . ALA A 1 93 ? -17.641 5.657 -0.282 1.00 98.00 93 ALA A N 1
ATOM 665 C CA . ALA A 1 93 ? -16.289 6.201 -0.190 1.00 98.00 93 ALA A CA 1
ATOM 666 C C . ALA A 1 93 ? -15.239 5.202 -0.700 1.00 98.00 93 ALA A C 1
ATOM 668 O O . ALA A 1 93 ? -14.325 5.589 -1.427 1.00 98.00 93 ALA A O 1
ATOM 669 N N . TRP A 1 94 ? -15.390 3.915 -0.377 1.00 98.12 94 TRP A N 1
ATOM 670 C CA . TRP A 1 94 ? -14.520 2.845 -0.858 1.00 98.12 94 TRP A CA 1
ATOM 671 C C . TRP A 1 94 ? -14.586 2.680 -2.379 1.00 98.12 94 TRP A C 1
ATOM 673 O O . TRP A 1 94 ? -13.544 2.668 -3.038 1.00 98.12 94 TRP A O 1
ATOM 683 N N . VAL A 1 95 ? -15.793 2.620 -2.951 1.00 97.88 95 VAL A N 1
ATOM 684 C CA . VAL A 1 95 ? -16.007 2.539 -4.405 1.00 97.88 95 VAL A CA 1
ATOM 685 C C . VAL A 1 95 ? -15.401 3.753 -5.105 1.00 97.88 95 VAL A C 1
ATOM 687 O O . VAL A 1 95 ? -14.636 3.598 -6.059 1.00 97.88 95 VAL A O 1
ATOM 690 N N . ALA A 1 96 ? -15.678 4.963 -4.615 1.00 98.38 96 ALA A N 1
ATOM 691 C CA . ALA A 1 96 ? -15.118 6.178 -5.188 1.00 98.38 96 ALA A CA 1
ATOM 692 C C . ALA A 1 96 ? -13.584 6.180 -5.116 1.00 98.38 96 ALA A C 1
ATOM 694 O O . ALA A 1 96 ? -12.916 6.436 -6.119 1.00 98.38 96 ALA A O 1
ATOM 695 N N . LEU A 1 97 ? -13.012 5.831 -3.963 1.00 98.19 97 LEU A N 1
ATOM 696 C CA . LEU A 1 97 ? -11.569 5.785 -3.754 1.00 98.19 97 LEU A CA 1
ATOM 697 C C . LEU A 1 97 ? -10.885 4.758 -4.668 1.00 98.19 97 LEU A C 1
ATOM 699 O O . LEU A 1 97 ? -9.952 5.108 -5.394 1.00 98.19 97 LEU A O 1
ATOM 703 N N . GLU A 1 98 ? -11.325 3.499 -4.638 1.00 97.25 98 GLU A N 1
ATOM 704 C CA . GLU A 1 98 ? -10.582 2.369 -5.211 1.00 97.25 98 GLU A CA 1
ATOM 705 C C . GLU A 1 98 ? -11.012 1.990 -6.633 1.00 97.25 98 GLU A C 1
ATOM 707 O O . GLU A 1 98 ? -10.200 1.435 -7.377 1.00 97.25 98 GLU A O 1
ATOM 712 N N . LEU A 1 99 ? -12.240 2.317 -7.054 1.00 96.75 99 LEU A N 1
ATOM 713 C CA . LEU A 1 99 ? -12.745 1.993 -8.397 1.00 96.75 99 LEU A CA 1
ATOM 714 C C . LEU A 1 99 ? -12.789 3.203 -9.343 1.00 96.75 99 LEU A C 1
ATOM 716 O O . LEU A 1 99 ? -12.765 3.018 -10.565 1.00 96.75 99 LEU A O 1
ATOM 720 N N . LEU A 1 100 ? -12.779 4.432 -8.814 1.00 98.38 100 LEU A N 1
ATOM 721 C CA . LEU A 1 100 ? -12.818 5.656 -9.623 1.00 98.38 100 LEU A CA 1
ATOM 722 C C . LEU A 1 100 ? -11.521 6.474 -9.511 1.00 98.38 100 LEU A C 1
ATOM 724 O O . LEU A 1 100 ? -10.771 6.576 -10.486 1.00 98.38 100 LEU A O 1
ATOM 728 N N . VAL A 1 101 ? -11.210 7.010 -8.327 1.00 98.56 101 VAL A N 1
ATOM 729 C CA . VAL A 1 101 ? -10.107 7.966 -8.124 1.00 98.56 101 VAL A CA 1
ATOM 730 C C . VAL A 1 101 ? -8.738 7.310 -8.326 1.00 98.56 101 VAL A C 1
ATOM 732 O O . VAL A 1 101 ? -7.922 7.805 -9.111 1.00 98.56 101 VAL A O 1
ATOM 735 N N . TYR A 1 102 ? -8.455 6.180 -7.670 1.00 98.12 102 TYR A N 1
ATOM 736 C CA . TYR A 1 102 ? -7.161 5.509 -7.835 1.00 98.12 102 TYR A CA 1
ATOM 737 C C . TYR A 1 102 ? -6.919 4.968 -9.245 1.00 98.12 102 TYR A C 1
ATOM 739 O O . TYR A 1 102 ? -5.812 5.172 -9.752 1.00 98.12 102 TYR A O 1
ATOM 747 N N . PRO A 1 103 ? -7.894 4.328 -9.915 1.00 98.12 103 PRO A N 1
ATOM 748 C CA . PRO A 1 103 ? -7.749 3.949 -11.314 1.00 98.12 103 PRO A CA 1
ATOM 749 C C . PRO A 1 103 ? -7.452 5.143 -12.224 1.00 98.12 103 PRO A C 1
ATOM 751 O O . PRO A 1 103 ? -6.514 5.050 -13.015 1.00 98.12 103 PRO A O 1
ATOM 754 N N . ALA A 1 104 ? -8.133 6.284 -12.057 1.00 98.44 104 ALA A N 1
ATOM 755 C CA . ALA A 1 104 ? -7.820 7.506 -12.803 1.00 98.44 104 ALA A CA 1
ATOM 756 C C . ALA A 1 104 ? -6.377 7.985 -12.540 1.00 98.44 104 ALA A C 1
ATOM 758 O O . ALA A 1 104 ? -5.622 8.271 -13.474 1.00 98.44 104 ALA A O 1
ATOM 759 N N . ARG A 1 105 ? -5.933 7.978 -11.276 1.00 98.06 105 ARG A N 1
ATOM 760 C CA . ARG A 1 105 ? -4.543 8.295 -10.904 1.00 98.06 105 ARG A CA 1
ATOM 761 C C . ARG A 1 105 ? -3.536 7.314 -11.507 1.00 98.06 105 ARG A C 1
ATOM 763 O O . ARG A 1 105 ? -2.442 7.718 -11.903 1.00 98.06 105 ARG A O 1
ATOM 770 N N . TYR A 1 106 ? -3.849 6.020 -11.550 1.00 97.62 106 TYR A N 1
ATOM 771 C CA . TYR A 1 106 ? -2.985 5.012 -12.165 1.00 97.62 106 TYR A CA 1
ATOM 772 C C . TYR A 1 106 ? -2.882 5.204 -13.671 1.00 97.62 106 TYR A C 1
ATOM 774 O O . TYR A 1 106 ? -1.773 5.156 -14.194 1.00 97.62 106 TYR A O 1
ATOM 782 N N . GLN A 1 107 ? -3.994 5.504 -14.338 1.00 98.00 107 GLN A N 1
ATOM 783 C CA . GLN A 1 107 ? -4.004 5.840 -15.756 1.00 98.00 107 GLN A CA 1
ATOM 784 C C . GLN A 1 107 ? -3.142 7.070 -16.048 1.00 98.00 107 GLN A C 1
ATOM 786 O O . GLN A 1 107 ? -2.343 7.041 -16.980 1.00 98.00 107 GLN A O 1
ATOM 791 N N . TRP A 1 108 ? -3.226 8.118 -15.223 1.00 97.88 108 TRP A N 1
ATOM 792 C CA . TRP A 1 108 ? -2.356 9.287 -15.362 1.00 97.88 108 TRP A CA 1
ATOM 793 C C . TRP A 1 108 ? -0.866 8.934 -15.214 1.00 97.88 108 TRP A C 1
ATOM 795 O O . TRP A 1 108 ? -0.039 9.349 -16.031 1.00 97.88 108 TRP A O 1
ATOM 805 N N . ASN A 1 109 ? -0.516 8.124 -14.209 1.00 96.25 109 ASN A N 1
ATOM 806 C CA . ASN A 1 109 ? 0.860 7.666 -13.997 1.00 96.25 109 ASN A CA 1
ATOM 807 C C . ASN A 1 109 ? 1.386 6.834 -15.182 1.00 96.25 109 ASN A C 1
ATOM 809 O O . ASN A 1 109 ? 2.523 7.045 -15.606 1.00 96.25 109 ASN A O 1
ATOM 813 N N . ASP A 1 110 ? 0.562 5.938 -15.730 1.00 96.44 110 ASP A N 1
ATOM 814 C CA . ASP A 1 110 ? 0.914 5.075 -16.864 1.00 96.44 110 ASP A CA 1
ATOM 815 C C . ASP A 1 110 ? 1.067 5.881 -18.161 1.00 96.44 110 ASP A C 1
ATOM 817 O O . ASP A 1 110 ? 2.016 5.656 -18.905 1.00 96.44 110 ASP A O 1
ATOM 821 N N . VAL A 1 111 ? 0.205 6.876 -18.403 1.00 96.69 111 VAL A N 1
ATOM 822 C CA . VAL A 1 111 ? 0.339 7.806 -19.539 1.00 96.69 111 VAL A CA 1
ATOM 823 C C . VAL A 1 111 ? 1.670 8.555 -19.470 1.00 96.69 111 VAL A C 1
ATOM 825 O O . VAL A 1 111 ? 2.425 8.564 -20.441 1.00 96.69 111 VAL A O 1
ATOM 828 N N . ARG A 1 112 ? 2.016 9.127 -18.307 1.00 94.75 112 ARG A N 1
ATOM 829 C CA . ARG A 1 112 ? 3.308 9.814 -18.116 1.00 94.75 112 ARG A CA 1
ATOM 830 C C . ARG A 1 112 ? 4.506 8.871 -18.227 1.00 94.75 112 ARG A C 1
ATOM 832 O O . ARG A 1 112 ? 5.591 9.297 -18.605 1.00 94.75 112 ARG A O 1
ATOM 839 N N . GLY A 1 113 ? 4.333 7.615 -17.823 1.00 92.62 113 GLY A N 1
ATOM 840 C CA . GLY A 1 113 ? 5.374 6.592 -17.809 1.00 92.62 113 GLY A CA 1
ATOM 841 C C . GLY A 1 113 ? 5.480 5.767 -19.089 1.00 92.62 113 GLY A C 1
ATOM 842 O O . GLY A 1 113 ? 6.349 4.901 -19.143 1.00 92.62 113 GLY A O 1
ATOM 843 N N . PHE A 1 114 ? 4.636 6.013 -20.095 1.00 94.19 114 PHE A N 1
ATOM 844 C CA . PHE A 1 114 ? 4.367 5.054 -21.166 1.00 94.19 114 PHE A CA 1
ATOM 845 C C . PHE A 1 114 ? 5.629 4.556 -21.881 1.00 94.19 114 PHE A C 1
ATOM 847 O O . PHE A 1 114 ? 5.873 3.352 -21.914 1.00 94.19 114 PHE A O 1
ATOM 854 N N . VAL A 1 115 ? 6.479 5.460 -22.379 1.00 92.06 115 VAL A N 1
ATOM 855 C CA . VAL A 1 115 ? 7.715 5.094 -23.099 1.00 92.06 115 VAL A CA 1
ATOM 856 C C . VAL A 1 115 ? 8.676 4.303 -22.204 1.00 92.06 115 VAL A C 1
ATOM 858 O O . VAL A 1 115 ? 9.173 3.251 -22.598 1.00 92.06 115 VAL A O 1
ATOM 861 N N . ALA A 1 116 ? 8.884 4.756 -20.965 1.00 90.19 116 ALA A N 1
ATOM 862 C CA . ALA A 1 116 ? 9.746 4.072 -19.999 1.00 90.19 116 ALA A CA 1
ATOM 863 C C . ALA A 1 116 ? 9.173 2.718 -19.538 1.00 90.19 116 ALA A C 1
ATOM 865 O O . ALA A 1 116 ? 9.913 1.855 -19.062 1.00 90.19 116 ALA A O 1
ATOM 866 N N . ASP A 1 117 ? 7.855 2.532 -19.628 1.00 92.75 117 ASP A N 1
ATOM 867 C CA . ASP A 1 117 ? 7.192 1.261 -19.357 1.00 92.75 117 ASP A CA 1
ATOM 868 C C . ASP A 1 117 ? 7.344 0.279 -20.531 1.00 92.75 117 ASP A C 1
ATOM 870 O O . ASP A 1 117 ? 7.578 -0.898 -20.262 1.00 92.75 117 ASP A O 1
ATOM 874 N N . GLN A 1 118 ? 7.322 0.749 -21.787 1.00 92.50 118 GLN A N 1
ATOM 875 C CA . GLN A 1 118 ? 7.647 -0.078 -22.966 1.00 92.50 118 GLN A CA 1
ATOM 876 C C . GLN A 1 118 ? 9.143 -0.442 -23.033 1.00 92.50 118 GLN A C 1
ATOM 878 O O . GLN A 1 118 ? 9.527 -1.452 -23.601 1.00 92.50 118 GLN A O 1
ATOM 883 N N . ALA A 1 119 ? 10.027 0.358 -22.431 1.00 91.12 119 ALA A N 1
ATOM 884 C CA . ALA A 1 119 ? 11.460 0.048 -22.362 1.00 91.12 119 ALA A CA 1
ATOM 885 C C . ALA A 1 119 ? 11.841 -0.893 -21.195 1.00 91.12 119 ALA A C 1
ATOM 887 O O . ALA A 1 119 ? 13.031 -1.154 -20.965 1.00 91.12 119 ALA A O 1
ATOM 888 N N . HIS A 1 120 ? 10.863 -1.348 -20.405 1.00 90.69 120 HIS A N 1
ATOM 889 C CA . HIS A 1 120 ? 11.092 -2.157 -19.210 1.00 90.69 120 HIS A CA 1
ATOM 890 C C . HIS A 1 120 ? 11.358 -3.634 -19.572 1.00 90.69 120 HIS A C 1
ATOM 892 O O . HIS A 1 120 ? 10.623 -4.178 -20.393 1.00 90.69 120 HIS A O 1
ATOM 898 N N . PRO A 1 121 ? 12.322 -4.331 -18.926 1.00 90.62 121 PRO A N 1
ATOM 899 C CA . PRO A 1 121 ? 12.599 -5.750 -19.208 1.00 90.62 121 PRO A CA 1
ATOM 900 C C . PRO A 1 121 ? 11.365 -6.660 -19.074 1.00 90.62 121 PRO A C 1
ATOM 902 O O . PRO A 1 121 ? 11.154 -7.563 -19.875 1.00 90.62 121 PRO A O 1
ATOM 905 N N . ASP A 1 122 ? 10.517 -6.371 -18.086 1.00 89.06 122 ASP A N 1
ATOM 906 C CA . ASP A 1 122 ? 9.201 -6.996 -17.884 1.00 89.06 122 ASP A CA 1
ATOM 907 C C . ASP A 1 122 ? 8.017 -6.115 -18.358 1.00 89.06 122 ASP A C 1
ATOM 909 O O . ASP A 1 122 ? 7.062 -5.884 -17.619 1.00 89.06 122 ASP A O 1
ATOM 913 N N . GLU A 1 123 ? 8.066 -5.538 -19.564 1.00 88.31 123 GLU A N 1
ATOM 914 C CA . GLU A 1 123 ? 6.979 -4.679 -20.086 1.00 88.31 123 GLU A CA 1
ATOM 915 C C . GLU A 1 123 ? 5.593 -5.370 -20.035 1.00 88.31 123 GLU A C 1
ATOM 917 O O . GLU A 1 123 ? 4.594 -4.759 -19.646 1.00 88.31 123 GLU A O 1
ATOM 922 N N . ARG A 1 124 ? 5.530 -6.676 -20.343 1.00 86.19 124 ARG A N 1
ATOM 923 C CA . ARG A 1 124 ? 4.272 -7.440 -20.445 1.00 86.19 124 ARG A CA 1
ATOM 924 C C . ARG A 1 124 ? 3.741 -7.866 -19.082 1.00 86.19 124 ARG A C 1
ATOM 926 O O . ARG A 1 124 ? 2.532 -7.821 -18.860 1.00 86.19 124 ARG A O 1
ATOM 933 N N . GLY A 1 125 ? 4.620 -8.267 -18.161 1.00 84.38 125 GLY A N 1
ATOM 934 C CA . GLY A 1 125 ? 4.232 -8.733 -16.830 1.00 84.38 125 GLY A CA 1
ATOM 935 C C . GLY A 1 125 ? 3.785 -7.612 -15.896 1.00 84.38 125 GLY A C 1
ATOM 936 O O . GLY A 1 125 ? 3.083 -7.872 -14.914 1.00 84.38 125 GLY A O 1
ATOM 937 N N . ARG A 1 126 ? 4.108 -6.352 -16.202 1.00 86.69 126 ARG A N 1
ATOM 938 C CA . ARG A 1 126 ? 3.748 -5.203 -15.357 1.00 86.69 126 ARG A CA 1
ATOM 939 C C . ARG A 1 126 ? 2.284 -4.786 -15.441 1.00 86.69 126 ARG A C 1
ATOM 941 O O . ARG A 1 126 ? 1.804 -4.138 -14.511 1.00 86.69 126 ARG A O 1
ATOM 948 N N . GLY A 1 127 ? 1.579 -5.168 -16.508 1.00 88.25 127 GLY A N 1
ATOM 949 C CA . GLY A 1 127 ? 0.158 -4.854 -16.687 1.00 88.25 127 GLY A CA 1
ATOM 950 C C . GLY A 1 127 ? -0.128 -3.351 -16.735 1.00 88.25 127 GLY A C 1
ATOM 951 O O . GLY A 1 127 ? -1.113 -2.919 -16.154 1.00 88.25 127 GLY A O 1
ATOM 952 N N . ARG A 1 128 ? 0.766 -2.570 -17.353 1.00 93.94 128 ARG A N 1
ATOM 953 C CA . ARG A 1 128 ? 0.626 -1.120 -17.595 1.00 93.94 128 ARG A CA 1
ATOM 954 C C . ARG A 1 128 ? -0.166 -0.858 -18.885 1.00 93.94 128 ARG A C 1
ATOM 956 O O . ARG A 1 128 ? -0.603 -1.813 -19.532 1.00 93.94 128 ARG A O 1
ATOM 963 N N . LEU A 1 129 ? -0.323 0.414 -19.270 1.00 95.81 129 LEU A N 1
ATOM 964 C CA . LEU A 1 129 ? -0.912 0.814 -20.556 1.00 95.81 129 LEU A CA 1
ATOM 965 C C . LEU A 1 129 ? -0.269 0.014 -21.713 1.00 95.81 129 LEU A C 1
ATOM 967 O O . LEU A 1 129 ? 0.954 0.084 -21.888 1.00 95.81 129 LEU A O 1
ATOM 971 N N . PRO A 1 130 ? -1.049 -0.775 -22.481 1.00 94.62 130 PRO A N 1
ATOM 972 C CA . PRO A 1 130 ? -0.482 -1.666 -23.484 1.00 94.62 130 PRO A CA 1
ATOM 973 C C . PRO A 1 130 ? 0.163 -0.890 -24.635 1.00 94.62 130 PRO A C 1
ATOM 975 O O . PRO A 1 130 ? -0.322 0.169 -25.033 1.00 94.62 130 PRO A O 1
ATOM 978 N N . GLY A 1 131 ? 1.253 -1.430 -25.179 1.00 91.00 131 GLY A N 1
ATOM 979 C CA . GLY A 1 131 ? 1.891 -0.935 -26.399 1.00 91.00 131 GLY A CA 1
ATOM 980 C C . GLY A 1 131 ? 1.140 -1.322 -27.681 1.00 91.00 131 GLY A C 1
ATOM 981 O O . GLY A 1 131 ? 0.024 -1.845 -27.615 1.00 91.00 131 GLY A O 1
ATOM 982 N N . PRO A 1 132 ? 1.746 -1.115 -28.866 1.00 93.81 132 PRO A N 1
ATOM 983 C CA . PRO A 1 132 ? 3.094 -0.575 -29.101 1.00 93.81 132 PRO A CA 1
ATOM 984 C C . PRO A 1 132 ? 3.156 0.963 -29.055 1.00 93.81 132 PRO A C 1
ATOM 986 O O . PRO A 1 132 ? 2.126 1.636 -29.079 1.00 93.81 132 PRO A O 1
ATOM 989 N N . VAL A 1 133 ? 4.373 1.530 -29.078 1.00 92.75 133 VAL A N 1
ATOM 990 C CA . VAL A 1 133 ? 4.602 2.994 -29.114 1.00 92.75 133 VAL A CA 1
ATOM 991 C C . VAL A 1 133 ? 3.949 3.667 -30.327 1.00 92.75 133 VAL A C 1
ATOM 993 O O . VAL A 1 133 ? 3.432 4.772 -30.204 1.00 92.75 133 VAL A O 1
ATOM 996 N N . ALA A 1 134 ? 3.853 2.980 -31.468 1.00 95.19 134 ALA A N 1
ATOM 997 C CA . ALA A 1 134 ? 3.145 3.486 -32.649 1.00 95.19 134 ALA A CA 1
ATOM 998 C C . ALA A 1 134 ? 1.651 3.785 -32.394 1.00 95.19 134 ALA A C 1
ATOM 1000 O O . ALA A 1 134 ? 1.054 4.599 -33.091 1.00 95.19 134 ALA A O 1
ATOM 1001 N N . ARG A 1 135 ? 1.041 3.161 -31.373 1.00 95.19 135 ARG A N 1
ATOM 1002 C CA . ARG A 1 135 ? -0.351 3.400 -30.951 1.00 95.19 135 ARG A CA 1
ATOM 1003 C C . ARG A 1 135 ? -0.470 4.312 -29.728 1.00 95.19 135 ARG A C 1
ATOM 1005 O O . ARG A 1 135 ? -1.567 4.450 -29.187 1.00 95.19 135 ARG A O 1
ATOM 1012 N N . ALA A 1 136 ? 0.623 4.967 -29.318 1.00 94.88 136 ALA A N 1
ATOM 1013 C CA . ALA A 1 136 ? 0.673 5.815 -28.128 1.00 94.88 136 ALA A CA 1
ATOM 1014 C C . ALA A 1 136 ? -0.479 6.819 -28.086 1.00 94.88 136 ALA A C 1
ATOM 1016 O O . ALA A 1 136 ? -1.200 6.862 -27.098 1.00 94.88 136 ALA A O 1
ATOM 1017 N N . ARG A 1 137 ? -0.700 7.577 -29.171 1.00 96.50 137 ARG A N 1
ATOM 1018 C CA . ARG A 1 137 ? -1.744 8.612 -29.224 1.00 96.50 137 ARG A CA 1
ATOM 1019 C C . ARG A 1 137 ? -3.126 8.035 -28.915 1.00 96.50 137 ARG A C 1
ATOM 1021 O O . ARG A 1 137 ? -3.775 8.501 -27.991 1.00 96.50 137 ARG A O 1
ATOM 1028 N N . ALA A 1 138 ? -3.539 6.988 -29.630 1.00 97.19 138 ALA A N 1
ATOM 1029 C CA . ALA A 1 138 ? -4.848 6.366 -29.438 1.00 97.19 138 ALA A CA 1
ATOM 1030 C C . ALA A 1 138 ? -5.013 5.780 -28.024 1.00 97.19 138 ALA A C 1
ATOM 1032 O O . ALA A 1 138 ? -6.030 6.007 -27.371 1.00 97.19 138 ALA A O 1
ATOM 1033 N N . HIS A 1 139 ? -4.003 5.061 -27.526 1.00 97.00 139 HIS A N 1
ATOM 1034 C CA . HIS A 1 139 ? -4.053 4.431 -26.204 1.00 97.00 139 HIS A CA 1
ATOM 1035 C C . HIS A 1 139 ? -4.032 5.462 -25.066 1.00 97.00 139 HIS A C 1
ATOM 1037 O O . HIS A 1 139 ? -4.773 5.319 -24.093 1.00 97.00 139 HIS A O 1
ATOM 1043 N N . VAL A 1 140 ? -3.226 6.520 -25.196 1.00 97.50 140 VAL A N 1
ATOM 1044 C CA . VAL A 1 140 ? -3.173 7.634 -24.243 1.00 97.50 140 VAL A CA 1
ATOM 1045 C C . VAL A 1 140 ? -4.495 8.387 -24.234 1.00 97.50 140 VAL A C 1
ATOM 1047 O O . VAL A 1 140 ? -5.043 8.590 -23.155 1.00 97.50 140 VAL A O 1
ATOM 1050 N N . THR A 1 141 ? -5.050 8.735 -25.400 1.00 97.88 141 THR A N 1
ATOM 1051 C CA . THR A 1 141 ? -6.357 9.400 -25.488 1.00 97.88 141 THR A CA 1
ATOM 1052 C C . THR A 1 141 ? -7.437 8.561 -24.815 1.00 97.88 141 THR A C 1
ATOM 1054 O O . THR A 1 141 ? -8.094 9.062 -23.910 1.00 97.88 141 THR A O 1
ATOM 1057 N N . ALA A 1 142 ? -7.559 7.273 -25.153 1.00 98.19 142 ALA A N 1
ATOM 1058 C CA . ALA A 1 142 ? -8.541 6.391 -24.523 1.00 98.19 142 ALA A CA 1
ATOM 1059 C C . ALA A 1 142 ? -8.351 6.302 -22.996 1.00 98.19 142 ALA A C 1
ATOM 1061 O O . ALA A 1 142 ? -9.316 6.378 -22.236 1.00 98.19 142 ALA A O 1
ATOM 1062 N N . SER A 1 143 ? -7.103 6.193 -22.526 1.00 97.69 143 SER A N 1
ATOM 1063 C CA . SER A 1 143 ? -6.792 6.165 -21.094 1.00 97.69 143 SER A CA 1
ATOM 1064 C C . SER A 1 143 ? -7.185 7.469 -20.391 1.00 97.69 143 SER A C 1
ATOM 1066 O O . SER A 1 143 ? -7.768 7.415 -19.309 1.00 97.69 143 SER A O 1
ATOM 1068 N N . CYS A 1 144 ? -6.906 8.626 -20.996 1.00 98.25 144 CYS A N 1
ATOM 1069 C CA . CYS A 1 144 ? -7.290 9.935 -20.468 1.00 98.25 144 CYS A CA 1
ATOM 1070 C C . CYS A 1 144 ? -8.811 10.123 -20.453 1.00 98.25 144 CYS A C 1
ATOM 1072 O O . CYS A 1 144 ? -9.344 10.567 -19.442 1.00 98.25 144 CYS A O 1
ATOM 1074 N N . THR A 1 145 ? -9.520 9.736 -21.517 1.00 98.38 145 THR A N 1
ATOM 1075 C CA . THR A 1 145 ? -10.987 9.828 -21.588 1.00 98.38 145 THR A CA 1
ATOM 1076 C C . THR A 1 145 ? -11.647 9.031 -20.468 1.00 98.38 145 THR A C 1
ATOM 1078 O O . THR A 1 145 ? -12.491 9.563 -19.752 1.00 98.38 145 THR A O 1
ATOM 1081 N N . VAL A 1 146 ? -11.231 7.778 -20.251 1.00 98.44 146 VAL A N 1
ATOM 1082 C CA . VAL A 1 146 ? -11.807 6.957 -19.174 1.00 98.44 146 VAL A CA 1
ATOM 1083 C C . VAL A 1 146 ? -11.409 7.489 -17.790 1.00 98.44 146 VAL A C 1
ATOM 1085 O O . VAL A 1 146 ? -12.224 7.460 -16.870 1.00 98.44 146 VAL A O 1
ATOM 1088 N N . ALA A 1 147 ? -10.191 8.016 -17.624 1.00 98.19 147 ALA A N 1
ATOM 1089 C CA . ALA A 1 147 ? -9.792 8.659 -16.371 1.00 98.19 147 ALA A CA 1
ATOM 1090 C C . ALA A 1 147 ? -10.669 9.885 -16.056 1.00 98.19 147 ALA A C 1
ATOM 1092 O O . ALA A 1 147 ? -11.136 10.019 -14.928 1.00 98.19 147 ALA A O 1
ATOM 1093 N N . LEU A 1 148 ? -10.951 10.736 -17.048 1.00 98.44 148 LEU A N 1
ATOM 1094 C CA . LEU A 1 148 ? -11.849 11.886 -16.900 1.00 98.44 148 LEU A CA 1
ATOM 1095 C C . LEU A 1 148 ? -13.285 11.453 -16.593 1.00 98.44 148 LEU A C 1
ATOM 1097 O O . LEU A 1 148 ? -13.896 12.006 -15.685 1.00 98.44 148 LEU A O 1
ATOM 1101 N N . ALA A 1 149 ? -13.798 10.425 -17.275 1.00 98.56 149 ALA A N 1
ATOM 1102 C CA . ALA A 1 149 ? -15.129 9.882 -17.006 1.00 98.56 149 ALA A CA 1
ATOM 1103 C C . ALA A 1 149 ? -15.269 9.377 -15.558 1.00 98.56 149 ALA A C 1
ATOM 1105 O O . ALA A 1 149 ? -16.281 9.627 -14.907 1.00 98.56 149 ALA A O 1
ATOM 1106 N N . ARG A 1 150 ? -14.230 8.730 -15.009 1.00 98.56 150 ARG A N 1
ATOM 1107 C CA . ARG A 1 150 ? -14.197 8.318 -13.594 1.00 98.56 150 ARG A CA 1
ATOM 1108 C C . ARG A 1 150 ? -14.266 9.507 -12.641 1.00 98.56 150 ARG A C 1
ATOM 1110 O O . ARG A 1 150 ? -14.994 9.444 -11.657 1.00 98.56 150 ARG A O 1
ATOM 1117 N N . LEU A 1 151 ? -13.528 10.580 -12.919 1.00 98.56 151 LEU A N 1
ATOM 1118 C CA . LEU A 1 151 ? -13.551 11.785 -12.083 1.00 98.56 151 LEU A CA 1
ATOM 1119 C C . LEU A 1 151 ? -14.887 12.526 -12.186 1.00 98.56 151 LEU A C 1
ATOM 1121 O O . LEU A 1 151 ? -15.397 12.989 -11.170 1.00 98.56 151 LEU A O 1
ATOM 1125 N N . ALA A 1 152 ? -15.489 12.570 -13.375 1.00 98.56 152 ALA A N 1
ATOM 1126 C CA . ALA A 1 152 ? -16.835 13.099 -13.564 1.00 98.56 152 ALA A CA 1
ATOM 1127 C C . ALA A 1 152 ? -17.872 12.293 -12.764 1.00 98.56 152 ALA A C 1
ATOM 1129 O O . ALA A 1 152 ? -18.727 12.884 -12.111 1.00 98.56 152 ALA A O 1
ATOM 1130 N N . ALA A 1 153 ? -17.755 10.960 -12.729 1.00 98.56 153 ALA A N 1
ATOM 1131 C CA . ALA A 1 153 ? -18.611 10.116 -11.898 1.00 98.56 153 ALA A CA 1
ATOM 1132 C C . ALA A 1 153 ? -18.441 10.409 -10.395 1.00 98.56 153 ALA A C 1
ATOM 1134 O O . ALA A 1 153 ? -19.431 10.487 -9.676 1.00 98.56 153 ALA A O 1
ATOM 1135 N N . VAL A 1 154 ? -17.212 10.639 -9.912 1.00 98.38 154 VAL A N 1
ATOM 1136 C CA . VAL A 1 154 ? -16.972 11.052 -8.512 1.00 98.38 154 VAL A CA 1
ATOM 1137 C C . VAL A 1 154 ? -17.603 12.413 -8.217 1.00 98.38 154 VAL A C 1
ATOM 1139 O O . VAL A 1 154 ? -18.227 12.574 -7.172 1.00 98.38 154 VAL A O 1
ATOM 1142 N N . ALA A 1 155 ? -17.480 13.378 -9.132 1.00 98.12 155 ALA A N 1
ATOM 1143 C CA . ALA A 1 155 ? -18.110 14.688 -8.987 1.00 98.12 155 ALA A CA 1
ATOM 1144 C C . ALA A 1 155 ? -19.643 14.581 -8.959 1.00 98.12 155 ALA A C 1
ATOM 1146 O O . ALA A 1 155 ? -20.283 15.191 -8.108 1.00 98.12 155 ALA A O 1
ATOM 1147 N N . ALA A 1 156 ? -20.231 13.747 -9.822 1.00 98.19 156 ALA A N 1
ATOM 1148 C CA . ALA A 1 156 ? -21.663 13.468 -9.800 1.00 98.19 156 ALA A CA 1
ATOM 1149 C C . ALA A 1 156 ? -22.097 12.841 -8.464 1.00 98.19 156 ALA A C 1
ATOM 1151 O O . ALA A 1 156 ? -23.054 13.314 -7.862 1.00 98.19 156 ALA A O 1
ATOM 1152 N N . LEU A 1 157 ? -21.363 11.848 -7.944 1.00 97.62 157 LEU A N 1
ATOM 1153 C CA . LEU A 1 157 ? -21.635 11.267 -6.621 1.00 97.62 157 LEU A CA 1
ATOM 1154 C C . LEU A 1 157 ? -21.558 12.314 -5.501 1.00 97.62 157 LEU A C 1
ATOM 1156 O O . LEU A 1 157 ? -22.399 12.313 -4.607 1.00 97.62 157 LEU A O 1
ATOM 1160 N N . ALA A 1 158 ? -20.581 13.220 -5.558 1.00 96.81 158 ALA A N 1
ATOM 1161 C CA . ALA A 1 158 ? -20.426 14.296 -4.582 1.00 96.81 158 ALA A CA 1
ATOM 1162 C C . ALA A 1 158 ? -21.603 15.287 -4.585 1.00 96.81 158 ALA A C 1
ATOM 1164 O O . ALA A 1 158 ? -21.947 15.806 -3.525 1.00 96.81 158 ALA A O 1
ATOM 1165 N N . LEU A 1 159 ? -22.213 15.534 -5.750 1.00 97.12 159 LEU A N 1
ATOM 1166 C CA . LEU A 1 159 ? -23.383 16.406 -5.901 1.00 97.12 159 LEU A CA 1
ATOM 1167 C C . LEU A 1 159 ? -24.697 15.699 -5.538 1.00 97.12 159 LEU A C 1
ATOM 1169 O O . LEU A 1 159 ? -25.571 16.312 -4.935 1.00 97.12 159 LEU A O 1
ATOM 1173 N N . LEU A 1 160 ? -24.838 14.420 -5.898 1.00 97.25 160 LEU A N 1
ATOM 1174 C CA . LEU A 1 160 ? -26.068 13.644 -5.698 1.00 97.25 160 LEU A CA 1
ATOM 1175 C C . LEU A 1 160 ? -26.225 13.102 -4.270 1.00 97.25 160 LEU A C 1
ATOM 1177 O O . LEU A 1 160 ? -27.338 12.772 -3.872 1.00 97.25 160 LEU A O 1
ATOM 1181 N N . LEU A 1 161 ? -25.136 12.994 -3.502 1.00 96.44 161 LEU A N 1
ATOM 1182 C CA . LEU A 1 161 ? -25.134 12.481 -2.129 1.00 96.44 161 LEU A CA 1
ATOM 1183 C C . LEU A 1 161 ? -24.706 13.591 -1.150 1.00 96.44 161 LEU A C 1
ATOM 1185 O O . LEU A 1 161 ? -23.545 13.619 -0.708 1.00 96.44 161 LEU A O 1
ATOM 1189 N N . PRO A 1 162 ? -25.617 14.531 -0.819 1.00 84.56 162 PRO A N 1
ATOM 1190 C CA . PRO A 1 162 ? -25.328 15.627 0.099 1.00 84.56 162 PRO A CA 1
ATOM 1191 C C . PRO A 1 162 ? -24.948 15.048 1.468 1.00 84.56 162 PRO A C 1
ATOM 1193 O O . PRO A 1 162 ? -25.707 14.310 2.083 1.00 84.56 162 PRO A O 1
ATOM 1196 N N . GLY A 1 163 ? -23.719 15.319 1.911 1.00 92.75 163 GLY A N 1
ATOM 1197 C CA . GLY A 1 163 ? -23.106 14.701 3.096 1.00 92.75 163 GLY A CA 1
ATOM 1198 C C . GLY A 1 163 ? -21.814 13.933 2.797 1.00 92.75 163 GLY A C 1
ATOM 1199 O O . GLY A 1 163 ? -20.961 13.815 3.672 1.00 92.75 163 GLY A O 1
ATOM 1200 N N . LEU A 1 164 ? -21.609 13.489 1.550 1.00 95.88 164 LEU A N 1
ATOM 1201 C CA . LEU A 1 164 ? -20.363 12.844 1.110 1.00 95.88 164 LEU A CA 1
ATOM 1202 C C . LEU A 1 164 ? -19.462 13.754 0.270 1.00 95.88 164 LEU A C 1
ATOM 1204 O O . LEU A 1 164 ? -18.276 13.458 0.121 1.00 95.88 164 LEU A O 1
ATOM 1208 N N . GLY A 1 165 ? -19.981 14.873 -0.243 1.00 96.56 165 GLY A N 1
ATOM 1209 C CA . GLY A 1 165 ? -19.240 15.759 -1.145 1.00 96.56 165 GLY A CA 1
ATOM 1210 C C . GLY A 1 165 ? -17.888 16.227 -0.593 1.00 96.56 165 GLY A C 1
ATOM 1211 O O . GLY A 1 165 ? -16.876 16.124 -1.286 1.00 96.56 165 GLY A O 1
ATOM 1212 N N . GLY A 1 166 ? -17.839 16.645 0.678 1.00 96.12 166 GLY A N 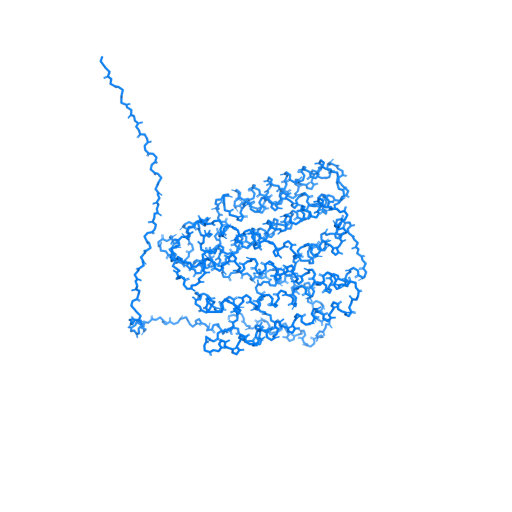1
ATOM 1213 C CA . GLY A 1 166 ? -16.590 17.052 1.335 1.00 96.12 166 GLY A CA 1
ATOM 1214 C C . GLY A 1 166 ? -15.561 15.919 1.427 1.00 96.12 166 GLY A C 1
ATOM 1215 O O . GLY A 1 166 ? -14.392 16.116 1.097 1.00 96.12 166 GLY A O 1
ATOM 1216 N N . LEU A 1 167 ? -16.000 14.709 1.795 1.00 95.88 167 LEU A N 1
ATOM 1217 C CA . LEU A 1 167 ? -15.140 13.524 1.877 1.00 95.88 167 LEU A CA 1
ATOM 1218 C C . LEU A 1 167 ? -14.611 13.113 0.497 1.00 95.88 167 LEU A C 1
ATOM 1220 O O . LEU A 1 167 ? -13.411 12.890 0.341 1.00 95.88 167 LEU A O 1
ATOM 1224 N N . LEU A 1 168 ? -15.480 13.036 -0.515 1.00 98.00 168 LEU A N 1
ATOM 1225 C CA . LEU A 1 168 ? -15.098 12.665 -1.882 1.00 98.00 168 LEU A CA 1
ATOM 1226 C C . LEU A 1 168 ? -14.156 13.700 -2.516 1.00 98.00 168 LEU A C 1
ATOM 1228 O O . LEU A 1 168 ? -13.190 13.331 -3.195 1.00 98.00 168 LEU A O 1
ATOM 1232 N N . GLY A 1 169 ? -14.388 14.987 -2.243 1.00 97.94 169 GLY A N 1
ATOM 1233 C CA . GLY A 1 169 ? -13.483 16.075 -2.607 1.00 97.94 169 GLY A CA 1
ATOM 1234 C C . GLY A 1 169 ? -12.112 15.920 -1.947 1.00 97.94 169 GLY A C 1
ATOM 1235 O O . GLY A 1 169 ? -11.097 15.891 -2.646 1.00 97.94 169 GLY A O 1
ATOM 1236 N N . ALA A 1 170 ? -12.071 15.727 -0.625 1.00 97.75 170 ALA A N 1
ATOM 1237 C CA . ALA A 1 170 ? -10.831 15.526 0.129 1.00 97.75 170 ALA A CA 1
ATOM 1238 C C . ALA A 1 170 ? -10.050 14.285 -0.337 1.00 97.75 170 ALA A C 1
ATOM 1240 O O . ALA A 1 170 ? -8.832 14.350 -0.507 1.00 97.75 170 ALA A O 1
ATOM 1241 N N . ILE A 1 171 ? -10.739 13.173 -0.619 1.00 98.12 171 ILE A N 1
ATOM 1242 C CA . ILE A 1 171 ? -10.146 11.964 -1.209 1.00 98.12 171 ILE A CA 1
ATOM 1243 C C . ILE A 1 171 ? -9.491 12.286 -2.553 1.00 98.12 171 ILE A C 1
ATOM 1245 O O . ILE A 1 171 ? -8.330 11.939 -2.776 1.00 98.12 171 ILE A O 1
ATOM 1249 N N . THR A 1 172 ? -10.222 12.953 -3.446 1.00 98.50 172 THR A N 1
ATOM 1250 C CA . THR A 1 172 ? -9.745 13.260 -4.800 1.00 98.50 172 THR A CA 1
ATOM 1251 C C . THR A 1 172 ? -8.524 14.174 -4.750 1.00 98.50 172 THR A C 1
ATOM 1253 O O . THR A 1 172 ? -7.484 13.847 -5.330 1.00 98.50 172 THR A O 1
ATOM 1256 N N . VAL A 1 173 ? -8.609 15.269 -3.990 1.00 98.50 173 VAL A N 1
ATOM 1257 C CA . VAL A 1 173 ? -7.499 16.209 -3.779 1.00 98.50 173 VAL A CA 1
ATOM 1258 C C . VAL A 1 173 ? -6.308 15.508 -3.129 1.00 98.50 173 VAL A C 1
ATOM 1260 O O . VAL A 1 173 ? -5.182 15.674 -3.591 1.00 98.50 173 VAL A O 1
ATOM 1263 N N . GLY A 1 174 ? -6.532 14.665 -2.119 1.00 98.44 174 GLY A N 1
ATOM 1264 C CA . GLY A 1 174 ? -5.479 13.905 -1.450 1.00 98.44 174 GLY A CA 1
ATOM 1265 C C . GLY A 1 174 ? -4.742 12.956 -2.398 1.00 98.44 174 GLY A C 1
ATOM 1266 O O . GLY A 1 174 ? -3.512 12.992 -2.479 1.00 98.44 174 GLY A O 1
ATOM 1267 N N . VAL A 1 175 ? -5.469 12.130 -3.164 1.00 98.56 175 VAL A N 1
ATOM 1268 C CA . VAL A 1 175 ? -4.861 11.164 -4.098 1.00 98.56 175 VAL A CA 1
ATOM 1269 C C . VAL A 1 175 ? -4.038 11.882 -5.167 1.00 98.56 175 VAL A C 1
ATOM 1271 O O . VAL A 1 175 ? -2.896 11.487 -5.434 1.00 98.56 175 VAL A O 1
ATOM 1274 N N . PHE A 1 176 ? -4.594 12.927 -5.786 1.00 98.50 176 PHE A N 1
ATOM 1275 C CA . PHE A 1 176 ? -3.899 13.656 -6.845 1.00 98.50 176 PHE A CA 1
ATOM 1276 C C . PHE A 1 176 ? -2.784 14.552 -6.306 1.00 98.50 176 PHE A C 1
ATOM 1278 O O . PHE A 1 176 ? -1.725 14.593 -6.924 1.00 98.50 176 PHE A O 1
ATOM 1285 N N . GLY A 1 177 ? -2.942 15.172 -5.137 1.00 98.50 177 GLY A N 1
ATOM 1286 C CA . GLY A 1 177 ? -1.892 15.949 -4.475 1.00 98.50 177 GLY A CA 1
ATOM 1287 C C . GLY A 1 177 ? -0.656 15.102 -4.169 1.00 98.50 177 GLY A C 1
ATOM 1288 O O . GLY A 1 177 ? 0.459 15.460 -4.554 1.00 98.50 177 GLY A O 1
ATOM 1289 N N . ILE A 1 178 ? -0.847 13.908 -3.592 1.00 98.38 178 ILE A N 1
ATOM 1290 C CA . ILE A 1 178 ? 0.242 12.940 -3.372 1.00 98.38 178 ILE A CA 1
ATOM 1291 C C . ILE A 1 178 ? 0.873 12.524 -4.705 1.00 98.38 178 ILE A C 1
ATOM 1293 O O . ILE A 1 178 ? 2.094 12.406 -4.815 1.00 98.38 178 ILE A O 1
ATOM 1297 N N . ALA A 1 179 ? 0.058 12.290 -5.736 1.00 97.25 179 ALA A N 1
ATOM 1298 C CA . ALA A 1 179 ? 0.556 11.903 -7.048 1.00 97.25 179 ALA A CA 1
ATOM 1299 C C . ALA A 1 179 ? 1.366 13.025 -7.723 1.00 97.25 179 ALA A C 1
ATOM 1301 O O . ALA A 1 179 ? 2.420 12.734 -8.283 1.00 97.25 179 ALA A O 1
ATOM 1302 N N . VAL A 1 180 ? 0.949 14.288 -7.613 1.00 97.94 180 VAL A N 1
ATOM 1303 C CA . VAL A 1 180 ? 1.708 15.458 -8.080 1.00 97.94 180 VAL A CA 1
ATOM 1304 C C . VAL A 1 180 ? 3.040 15.561 -7.342 1.00 97.94 180 VAL A C 1
ATOM 1306 O O . VAL A 1 180 ? 4.074 15.653 -7.999 1.00 97.94 180 VAL A O 1
ATOM 1309 N N . ALA A 1 181 ? 3.048 15.466 -6.008 1.00 97.94 181 ALA A N 1
ATOM 1310 C CA . ALA A 1 181 ? 4.279 15.505 -5.215 1.00 97.94 181 ALA A CA 1
ATOM 1311 C C . ALA A 1 181 ? 5.244 14.368 -5.599 1.00 97.94 181 ALA A C 1
ATOM 1313 O O . ALA A 1 181 ? 6.438 14.590 -5.811 1.00 97.94 181 ALA A O 1
ATOM 1314 N N . TYR A 1 182 ? 4.714 13.153 -5.768 1.00 97.06 182 TYR A N 1
ATOM 1315 C CA . TYR A 1 182 ? 5.465 11.999 -6.258 1.00 97.06 182 TYR A CA 1
ATOM 1316 C C . TYR A 1 182 ? 6.071 12.248 -7.643 1.00 97.06 182 TYR A C 1
ATOM 1318 O O . TYR A 1 182 ? 7.261 12.010 -7.838 1.00 97.06 182 TYR A O 1
ATOM 1326 N N . GLU A 1 183 ? 5.285 12.728 -8.609 1.00 95.38 183 GLU A N 1
ATOM 1327 C CA . GLU A 1 183 ? 5.764 12.980 -9.972 1.00 95.38 183 GLU A CA 1
ATOM 1328 C C . GLU A 1 183 ? 6.785 14.118 -10.017 1.00 95.38 183 GLU A C 1
ATOM 1330 O O . GLU A 1 183 ? 7.801 14.004 -10.706 1.00 95.38 183 GLU A O 1
ATOM 1335 N N . ALA A 1 184 ? 6.568 15.176 -9.233 1.00 95.75 184 ALA A N 1
ATOM 1336 C CA . ALA A 1 184 ? 7.520 16.262 -9.068 1.00 95.75 184 ALA A CA 1
ATOM 1337 C C . ALA A 1 184 ? 8.852 15.723 -8.541 1.00 95.75 184 ALA A C 1
ATOM 1339 O O . ALA A 1 184 ? 9.886 15.975 -9.148 1.00 95.75 184 ALA A O 1
ATOM 1340 N N . LEU A 1 185 ? 8.858 14.898 -7.491 1.00 95.50 185 LEU A N 1
ATOM 1341 C CA . LEU A 1 185 ? 10.077 14.261 -6.984 1.00 95.50 185 LEU A CA 1
ATOM 1342 C C . LEU A 1 185 ? 10.694 13.291 -8.006 1.00 95.50 185 LEU A C 1
ATOM 1344 O O . LEU A 1 185 ? 11.909 13.307 -8.209 1.00 95.50 185 LEU A O 1
ATOM 1348 N N . ARG A 1 186 ? 9.884 12.502 -8.715 1.00 93.19 186 ARG A N 1
ATOM 1349 C CA . ARG A 1 186 ? 10.348 11.528 -9.714 1.00 93.19 186 ARG A CA 1
ATOM 1350 C C . ARG A 1 186 ? 11.010 12.179 -10.929 1.00 93.19 186 ARG A C 1
ATOM 1352 O O . ARG A 1 186 ? 11.988 11.631 -11.430 1.00 93.19 186 ARG A O 1
ATOM 1359 N N . ALA A 1 187 ? 10.546 13.347 -11.372 1.00 90.75 187 ALA A N 1
ATOM 1360 C CA . ALA A 1 187 ? 11.022 14.013 -12.593 1.00 90.75 187 ALA A CA 1
ATOM 1361 C C . ALA A 1 187 ? 12.523 14.378 -12.599 1.00 90.75 187 ALA A C 1
ATOM 1363 O O . ALA A 1 187 ? 13.101 14.601 -13.656 1.00 90.75 187 ALA A O 1
ATOM 1364 N N . GLY A 1 188 ? 13.176 14.447 -11.437 1.00 85.75 188 GLY A N 1
ATOM 1365 C CA . GLY A 1 188 ? 14.623 14.695 -11.336 1.00 85.75 188 GLY A CA 1
ATOM 1366 C C . GLY A 1 188 ? 15.446 13.448 -11.059 1.00 85.75 188 GLY A C 1
ATOM 1367 O O . GLY A 1 188 ? 16.622 13.569 -10.721 1.00 85.75 188 GLY A O 1
ATOM 1368 N N . THR A 1 189 ? 14.823 12.277 -11.166 1.00 85.25 189 THR A N 1
ATOM 1369 C CA . THR A 1 189 ? 15.493 10.976 -11.169 1.00 85.25 189 THR A CA 1
ATOM 1370 C C . THR A 1 189 ? 15.711 10.502 -12.613 1.00 85.25 189 THR A C 1
ATOM 1372 O O . THR A 1 189 ? 15.123 11.049 -13.541 1.00 85.25 189 THR A O 1
ATOM 1375 N N . GLY A 1 190 ? 16.559 9.495 -12.816 1.00 77.38 190 GLY A N 1
ATOM 1376 C CA . GLY A 1 190 ? 16.858 8.912 -14.135 1.00 77.38 190 GLY A CA 1
ATOM 1377 C C . GLY A 1 190 ? 17.975 9.613 -14.913 1.00 77.38 190 GLY A C 1
ATOM 1378 O O . GLY A 1 190 ? 17.990 9.558 -16.136 1.00 77.38 190 GLY A O 1
ATOM 1379 N N . ARG A 1 191 ? 18.900 10.292 -14.224 1.00 79.88 191 ARG A N 1
ATOM 1380 C CA . ARG A 1 191 ? 20.001 11.045 -14.855 1.00 79.88 191 ARG A CA 1
ATOM 1381 C C . ARG A 1 191 ? 21.303 10.250 -14.951 1.00 79.88 191 ARG A C 1
ATOM 1383 O O . ARG A 1 191 ? 22.278 10.747 -15.501 1.00 79.88 191 ARG A O 1
ATOM 1390 N N . THR A 1 192 ? 21.355 9.055 -14.368 1.00 81.44 192 THR A N 1
ATOM 1391 C CA . THR A 1 192 ? 22.572 8.246 -14.271 1.00 81.44 192 THR A CA 1
ATOM 1392 C C . THR A 1 192 ? 22.327 6.820 -14.761 1.00 81.44 192 THR A C 1
ATOM 1394 O O . THR A 1 192 ? 21.279 6.236 -14.503 1.00 81.44 192 THR A O 1
ATOM 1397 N N . GLY A 1 193 ? 23.316 6.236 -15.445 1.00 82.00 193 GLY A N 1
ATOM 1398 C CA . GLY A 1 193 ? 23.348 4.799 -15.761 1.00 82.00 193 GLY A CA 1
ATOM 1399 C C . GLY A 1 193 ? 23.967 3.941 -14.648 1.00 82.00 193 GLY A C 1
ATOM 1400 O O . GLY A 1 193 ? 24.142 2.739 -14.812 1.00 82.00 193 GLY A O 1
ATOM 1401 N N . ARG A 1 194 ? 24.348 4.553 -13.517 1.00 89.25 194 ARG A N 1
ATOM 1402 C CA . ARG A 1 194 ? 25.030 3.872 -12.412 1.00 89.25 194 ARG A CA 1
ATOM 1403 C C . ARG A 1 194 ? 24.021 3.109 -11.561 1.00 89.25 194 ARG A C 1
ATOM 1405 O O . ARG A 1 194 ? 23.062 3.697 -11.066 1.00 89.25 194 ARG A O 1
ATOM 1412 N N . VAL A 1 195 ? 24.303 1.836 -11.296 1.00 92.88 195 VAL A N 1
ATOM 1413 C CA . VAL A 1 195 ? 23.528 1.017 -10.360 1.00 92.88 195 VAL A CA 1
ATOM 1414 C C . VAL A 1 195 ? 24.432 0.549 -9.217 1.00 92.88 195 VAL A C 1
ATOM 1416 O O . VAL A 1 195 ? 25.455 -0.076 -9.487 1.00 92.88 195 VAL A O 1
ATOM 1419 N N . PRO A 1 196 ? 24.096 0.846 -7.949 1.00 94.50 196 PRO A N 1
ATOM 1420 C CA . PRO A 1 196 ? 23.018 1.735 -7.507 1.00 94.50 196 PRO A CA 1
ATOM 1421 C C . PRO A 1 196 ? 23.336 3.236 -7.731 1.00 94.50 196 PRO A C 1
ATOM 1423 O O . PRO A 1 196 ? 24.484 3.659 -7.540 1.00 94.50 196 PRO A O 1
ATOM 1426 N N . PRO A 1 197 ? 22.333 4.080 -8.047 1.00 93.88 197 PRO A N 1
ATOM 1427 C CA . PRO A 1 197 ? 22.496 5.529 -8.223 1.00 93.88 197 PRO A CA 1
ATOM 1428 C C . PRO A 1 197 ? 22.772 6.221 -6.882 1.00 93.88 197 PRO A C 1
ATOM 1430 O O . PRO A 1 197 ? 22.220 5.780 -5.870 1.00 93.88 197 PRO A O 1
ATOM 1433 N N . PRO A 1 198 ? 23.603 7.280 -6.821 1.00 93.31 198 PRO A N 1
ATOM 1434 C CA . PRO A 1 198 ? 23.981 7.933 -5.563 1.00 93.31 198 PRO A CA 1
ATOM 1435 C C . PRO A 1 198 ? 22.756 8.368 -4.748 1.00 93.31 198 PRO A C 1
ATOM 1437 O O . PRO A 1 198 ? 21.766 8.844 -5.307 1.00 93.31 198 PRO A O 1
ATOM 1440 N N . LEU A 1 199 ? 22.828 8.214 -3.422 1.00 94.44 199 LEU A N 1
ATOM 1441 C CA . LEU A 1 199 ? 21.754 8.648 -2.531 1.00 94.44 199 LEU A CA 1
ATOM 1442 C C . LEU A 1 199 ? 21.696 10.174 -2.528 1.00 94.44 199 LEU A C 1
ATOM 1444 O O . LEU A 1 199 ? 22.654 10.846 -2.162 1.00 94.44 199 LEU A O 1
ATOM 1448 N N . ARG A 1 200 ? 20.562 10.714 -2.969 1.00 94.88 200 ARG A N 1
ATOM 1449 C CA . ARG A 1 200 ? 20.278 12.151 -2.988 1.00 94.88 200 ARG A CA 1
ATOM 1450 C C . ARG A 1 200 ? 19.059 12.420 -2.109 1.00 94.88 200 ARG A C 1
ATOM 1452 O O . ARG A 1 200 ? 18.157 11.579 -2.107 1.00 94.88 200 ARG A O 1
ATOM 1459 N N . PRO A 1 201 ? 18.953 13.591 -1.455 1.00 96.19 201 PRO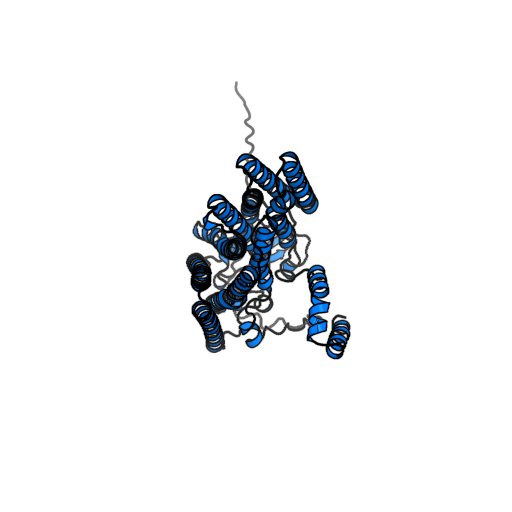 A N 1
ATOM 1460 C CA . PRO A 1 201 ? 17.789 13.935 -0.633 1.00 96.19 201 PRO A CA 1
ATOM 1461 C C . PRO A 1 201 ? 16.457 13.741 -1.367 1.00 96.19 201 PRO A C 1
ATOM 1463 O O . PRO A 1 201 ? 15.517 13.182 -0.819 1.00 96.19 201 PRO A O 1
ATOM 1466 N N . ARG A 1 202 ? 16.407 14.084 -2.660 1.00 95.88 202 ARG A N 1
ATOM 1467 C CA . ARG A 1 202 ? 15.234 13.875 -3.524 1.00 95.88 202 ARG A CA 1
ATOM 1468 C C . ARG A 1 202 ? 14.808 12.409 -3.651 1.00 95.88 202 ARG A C 1
ATOM 1470 O O . ARG A 1 202 ? 13.617 12.128 -3.713 1.00 95.88 202 ARG A O 1
ATOM 1477 N N . LEU A 1 203 ? 15.768 11.483 -3.703 1.00 95.69 203 LEU A N 1
ATOM 1478 C CA . LEU A 1 203 ? 15.500 10.046 -3.785 1.00 95.69 203 LEU A CA 1
ATOM 1479 C C . LEU A 1 203 ? 14.884 9.533 -2.480 1.00 95.69 203 LEU A C 1
ATOM 1481 O O . LEU A 1 203 ? 13.915 8.782 -2.506 1.00 95.69 203 LEU A O 1
ATOM 1485 N N . ILE A 1 204 ? 15.419 9.999 -1.351 1.00 97.31 204 ILE A N 1
ATOM 1486 C CA . ILE A 1 204 ? 14.912 9.671 -0.016 1.00 97.31 204 ILE A CA 1
ATOM 1487 C C . ILE A 1 204 ? 13.513 10.267 0.172 1.00 97.31 204 ILE A C 1
ATOM 1489 O O . ILE A 1 204 ? 12.595 9.555 0.565 1.00 97.31 204 ILE A O 1
ATOM 1493 N N . ALA A 1 205 ? 13.313 11.535 -0.197 1.00 97.88 205 ALA A N 1
ATOM 1494 C CA . ALA A 1 205 ? 12.006 12.186 -0.163 1.00 97.88 205 ALA A CA 1
ATOM 1495 C C . ALA A 1 205 ? 10.970 11.421 -0.998 1.00 97.88 205 ALA A C 1
ATOM 1497 O O . ALA A 1 205 ? 9.834 11.253 -0.565 1.00 97.88 205 ALA A O 1
ATOM 1498 N N . LEU A 1 206 ? 11.365 10.889 -2.160 1.00 97.25 206 LEU A N 1
ATOM 1499 C CA . LEU A 1 206 ? 10.498 10.048 -2.983 1.00 97.25 206 LEU A CA 1
ATOM 1500 C C . LEU A 1 206 ? 10.104 8.746 -2.264 1.00 97.25 206 LEU A C 1
ATOM 1502 O O . LEU A 1 206 ? 8.941 8.356 -2.332 1.00 97.25 206 LEU A O 1
ATOM 1506 N N . TRP A 1 207 ? 11.032 8.094 -1.553 1.00 98.12 207 TRP A N 1
ATOM 1507 C CA . TRP A 1 207 ? 10.731 6.917 -0.722 1.00 98.12 207 TRP A CA 1
ATOM 1508 C C . TRP A 1 207 ? 9.824 7.230 0.462 1.00 98.12 207 TRP A C 1
ATOM 1510 O O . TRP A 1 207 ? 9.046 6.374 0.863 1.00 98.12 207 TRP A O 1
ATOM 1520 N N . VAL A 1 208 ? 9.901 8.438 1.012 1.00 98.44 208 VAL A N 1
ATOM 1521 C CA . VAL A 1 208 ? 9.014 8.874 2.094 1.00 98.44 208 VAL A CA 1
ATOM 1522 C C . VAL A 1 208 ? 7.614 9.171 1.547 1.00 98.44 208 VAL A C 1
ATOM 1524 O O . VAL A 1 208 ? 6.627 8.655 2.068 1.00 98.44 208 VAL A O 1
ATOM 1527 N N . VAL A 1 209 ? 7.501 9.928 0.450 1.00 98.25 209 VAL A N 1
ATOM 1528 C CA . VAL A 1 209 ? 6.211 10.382 -0.106 1.00 98.25 209 VAL A CA 1
ATOM 1529 C C . VAL A 1 209 ? 5.289 9.234 -0.518 1.00 98.25 209 VAL A C 1
ATOM 1531 O O . VAL A 1 209 ? 4.071 9.344 -0.396 1.00 98.25 209 VAL A O 1
ATOM 1534 N N . VAL A 1 210 ? 5.833 8.110 -0.993 1.00 97.44 210 VAL A N 1
ATOM 1535 C CA . VAL A 1 210 ? 5.003 6.985 -1.463 1.00 97.44 210 VAL A CA 1
ATOM 1536 C C . VAL A 1 210 ? 4.164 6.324 -0.375 1.00 97.44 210 VAL A C 1
ATOM 1538 O O . VAL A 1 210 ? 3.145 5.713 -0.703 1.00 97.44 210 VAL A O 1
ATOM 1541 N N . GLY A 1 211 ? 4.536 6.466 0.899 1.00 98.19 211 GLY A N 1
ATOM 1542 C CA . GLY A 1 211 ? 3.715 5.952 1.989 1.00 98.19 211 GLY A CA 1
ATOM 1543 C C . GLY A 1 211 ? 2.457 6.784 2.263 1.00 98.19 211 GLY A C 1
ATOM 1544 O O . GLY A 1 211 ? 1.479 6.241 2.771 1.00 98.19 211 GLY A O 1
ATOM 1545 N N . ALA A 1 212 ? 2.399 8.049 1.828 1.00 98.50 212 ALA A N 1
ATOM 1546 C CA . ALA A 1 212 ? 1.222 8.901 2.020 1.00 98.50 212 ALA A CA 1
ATOM 1547 C C . ALA A 1 212 ? -0.048 8.317 1.369 1.00 98.50 212 ALA A C 1
ATOM 1549 O O . ALA A 1 212 ? -1.150 8.477 1.886 1.00 98.50 212 ALA A O 1
ATOM 1550 N N . GLY A 1 213 ? 0.088 7.572 0.264 1.00 97.94 213 GLY A N 1
ATOM 1551 C CA . GLY A 1 213 ? -1.052 6.903 -0.374 1.00 97.94 213 GLY A CA 1
ATOM 1552 C C . GLY A 1 213 ? -1.667 5.773 0.467 1.00 97.94 213 GLY A C 1
ATOM 1553 O O . GLY A 1 213 ? -2.823 5.413 0.245 1.00 97.94 213 GLY A O 1
ATOM 1554 N N . TYR A 1 214 ? -0.914 5.207 1.414 1.00 98.44 214 TYR A N 1
ATOM 1555 C CA . TYR A 1 214 ? -1.406 4.214 2.376 1.00 98.44 214 TYR A CA 1
ATOM 1556 C C . TYR A 1 214 ? -2.066 4.892 3.569 1.00 98.44 214 TYR A C 1
ATOM 1558 O O . TYR A 1 214 ? -3.147 4.466 3.969 1.00 98.44 214 TYR A O 1
ATOM 1566 N N . ALA A 1 215 ? -1.468 5.983 4.060 1.00 98.56 215 ALA A N 1
ATOM 1567 C CA . ALA A 1 215 ? -2.093 6.852 5.051 1.00 98.56 215 ALA A CA 1
ATOM 1568 C C . ALA A 1 215 ? -3.475 7.307 4.580 1.00 98.56 215 ALA A C 1
ATOM 1570 O O . ALA A 1 215 ? -4.458 7.010 5.242 1.00 98.56 215 ALA A O 1
ATOM 1571 N N . LEU A 1 216 ? -3.586 7.896 3.385 1.00 98.44 216 LEU A N 1
ATOM 1572 C CA . LEU A 1 216 ? -4.874 8.348 2.857 1.00 98.44 216 LEU A CA 1
ATOM 1573 C C . LEU A 1 216 ? -5.922 7.222 2.809 1.00 98.44 216 LEU A C 1
ATOM 1575 O O . LEU A 1 216 ? -7.027 7.395 3.308 1.00 98.44 216 LEU A O 1
ATOM 1579 N N . ARG A 1 217 ? -5.571 6.053 2.255 1.00 98.12 217 ARG A N 1
ATOM 1580 C CA . ARG A 1 217 ? -6.486 4.900 2.168 1.00 98.12 217 ARG A CA 1
ATOM 1581 C C . ARG A 1 217 ? -6.970 4.420 3.530 1.00 98.12 217 ARG A C 1
ATOM 1583 O O . ARG A 1 217 ? -8.166 4.242 3.728 1.00 98.12 217 ARG A O 1
ATOM 1590 N N . GLY A 1 218 ? -6.033 4.173 4.442 1.00 98.19 218 GLY A N 1
ATOM 1591 C CA . GLY A 1 218 ? -6.367 3.632 5.753 1.00 98.19 218 GLY A CA 1
ATOM 1592 C C . GLY A 1 218 ? -7.110 4.651 6.617 1.00 98.19 218 GLY A C 1
ATOM 1593 O O . GLY A 1 218 ? -8.048 4.278 7.317 1.00 98.19 218 GLY A O 1
ATOM 1594 N N . MET A 1 219 ? -6.756 5.935 6.513 1.00 98.44 219 MET A N 1
ATOM 1595 C CA . MET A 1 219 ? -7.421 7.011 7.247 1.00 98.44 219 MET A CA 1
ATOM 1596 C C . MET A 1 219 ? -8.864 7.210 6.792 1.00 98.44 219 MET A C 1
ATOM 1598 O O . MET A 1 219 ? -9.715 7.400 7.647 1.00 98.44 219 MET A O 1
ATOM 1602 N N . VAL A 1 220 ? -9.174 7.092 5.495 1.00 98.00 220 VAL A N 1
ATOM 1603 C CA . VAL A 1 220 ? -10.573 7.114 5.019 1.00 98.00 220 VAL A CA 1
ATOM 1604 C C . VAL A 1 220 ? -11.399 6.019 5.701 1.00 98.00 220 VAL A C 1
ATOM 1606 O O . VAL A 1 220 ? -12.519 6.278 6.129 1.00 98.00 220 VAL A O 1
ATOM 1609 N N . GLY A 1 221 ? -10.830 4.819 5.863 1.00 97.56 221 GLY A N 1
ATOM 1610 C CA . GLY A 1 221 ? -11.486 3.722 6.576 1.00 97.56 221 GLY A CA 1
ATOM 1611 C C . GLY A 1 221 ? -11.696 4.009 8.061 1.00 97.56 221 GLY A C 1
ATOM 1612 O O . GLY A 1 221 ? -12.800 3.836 8.565 1.00 97.56 221 GLY A O 1
ATOM 1613 N N . LEU A 1 222 ? -10.665 4.505 8.753 1.00 97.56 222 LEU A N 1
ATOM 1614 C CA . LEU A 1 222 ? -10.772 4.827 10.180 1.00 97.56 222 LEU A CA 1
ATOM 1615 C C . LEU A 1 222 ? -11.732 5.982 10.451 1.00 97.56 222 LEU A C 1
ATOM 1617 O O . LEU A 1 222 ? -12.522 5.881 11.378 1.00 97.56 222 LEU A O 1
ATOM 1621 N N . VAL A 1 223 ? -11.688 7.052 9.653 1.00 96.31 223 VAL A N 1
ATOM 1622 C CA . VAL A 1 223 ? -12.587 8.210 9.796 1.00 96.31 223 VAL A CA 1
ATOM 1623 C C . VAL A 1 223 ? -14.043 7.805 9.575 1.00 96.31 223 VAL A C 1
ATOM 1625 O O . VAL A 1 223 ? -14.925 8.330 10.243 1.00 96.31 223 VAL A O 1
ATOM 1628 N N . ALA A 1 224 ? -14.301 6.855 8.672 1.00 95.88 224 ALA A N 1
ATOM 1629 C CA . ALA A 1 224 ? -15.649 6.340 8.463 1.00 95.88 224 ALA A CA 1
ATOM 1630 C C . ALA A 1 224 ? -16.174 5.528 9.662 1.00 95.88 224 ALA A C 1
ATOM 1632 O O . ALA A 1 224 ? -17.379 5.475 9.856 1.00 95.88 224 ALA A O 1
ATOM 1633 N N . ALA A 1 225 ? -15.300 4.911 10.465 1.00 96.56 225 ALA A N 1
ATOM 1634 C CA . ALA A 1 225 ? -15.695 4.122 11.637 1.00 96.56 225 ALA A CA 1
ATOM 1635 C C . ALA A 1 225 ? -15.643 4.910 12.961 1.00 96.56 225 ALA A C 1
ATOM 1637 O O . ALA A 1 225 ? -16.364 4.596 13.908 1.00 96.56 225 ALA A O 1
ATOM 1638 N N . VAL A 1 226 ? -14.747 5.895 13.062 1.00 94.94 226 VAL A N 1
ATOM 1639 C CA . VAL A 1 226 ? -14.380 6.579 14.308 1.00 94.94 226 VAL A CA 1
ATOM 1640 C C . VAL A 1 226 ? -14.281 8.083 14.062 1.00 94.94 226 VAL A C 1
ATOM 1642 O O . VAL A 1 226 ? -13.609 8.525 13.131 1.00 94.94 226 VAL A O 1
ATOM 1645 N N . GLY A 1 227 ? -14.872 8.883 14.953 1.00 92.06 227 GLY A N 1
ATOM 1646 C CA . GLY A 1 227 ? -14.762 10.347 14.959 1.00 92.06 227 GLY A CA 1
ATOM 1647 C C . GLY A 1 227 ? -13.352 10.844 15.302 1.00 92.06 227 GLY A C 1
ATOM 1648 O O . GLY A 1 227 ? -13.111 11.364 16.387 1.00 92.06 227 GLY A O 1
ATOM 1649 N N . LEU A 1 228 ? -12.388 10.685 14.388 1.00 93.00 228 LEU A N 1
ATOM 1650 C CA . LEU A 1 228 ? -10.985 11.059 14.623 1.00 93.00 228 LEU A CA 1
ATOM 1651 C C . LEU A 1 228 ? -10.757 12.572 14.765 1.00 93.00 228 LEU A C 1
ATOM 1653 O O . LEU A 1 228 ? -9.715 12.969 15.283 1.00 93.00 228 LEU A O 1
ATOM 1657 N N . GLY A 1 229 ? -11.708 13.409 14.335 1.00 92.56 229 GLY A N 1
ATOM 1658 C CA . GLY A 1 229 ? -11.629 14.867 14.490 1.00 92.56 229 GLY A CA 1
ATOM 1659 C C . GLY A 1 229 ? -11.536 15.312 15.953 1.00 92.56 229 GLY A C 1
ATOM 1660 O O . GLY A 1 229 ? -10.852 16.282 16.257 1.00 92.56 229 GLY A O 1
ATOM 1661 N N . GLU A 1 230 ? -12.134 14.545 16.863 1.00 94.31 230 GLU A N 1
ATOM 1662 C CA . GLU A 1 230 ? -12.106 14.796 18.310 1.00 94.31 230 GLU A CA 1
ATOM 1663 C C . GLU A 1 230 ? -10.910 14.120 19.002 1.00 94.31 230 GLU A C 1
ATOM 1665 O O . GLU A 1 230 ? -10.693 14.282 20.201 1.00 94.31 230 GLU A O 1
ATOM 1670 N N . ARG A 1 231 ? -10.116 13.339 18.257 1.00 95.56 231 ARG A N 1
ATOM 1671 C CA . ARG A 1 231 ? -9.021 12.511 18.783 1.00 95.56 231 ARG A CA 1
ATOM 1672 C C . ARG A 1 231 ? -7.717 12.770 18.017 1.00 95.56 231 ARG A C 1
ATOM 1674 O O . ARG A 1 231 ? -7.204 11.864 17.351 1.00 95.56 231 ARG A O 1
ATOM 1681 N N . PRO A 1 232 ? -7.137 13.983 18.107 1.00 95.75 232 PRO A N 1
ATOM 1682 C CA . PRO A 1 232 ? -5.996 14.386 17.280 1.00 95.75 232 PRO A CA 1
ATOM 1683 C C . PRO A 1 232 ? -4.759 13.499 17.482 1.00 95.75 232 PRO A C 1
ATOM 1685 O O . PRO A 1 232 ? -4.067 13.181 16.517 1.00 95.75 232 PRO A O 1
ATOM 1688 N N . VAL A 1 233 ? -4.502 13.030 18.708 1.00 96.69 233 VAL A N 1
ATOM 1689 C CA . VAL A 1 233 ? -3.378 12.119 18.989 1.00 96.69 233 VAL A CA 1
ATOM 1690 C C . VAL A 1 233 ? -3.574 10.773 18.284 1.00 96.69 233 VAL A C 1
ATOM 1692 O O . VAL A 1 233 ? -2.648 10.271 17.648 1.00 96.69 233 VAL A O 1
ATOM 1695 N N . THR A 1 234 ? -4.788 10.215 18.326 1.00 97.12 234 THR A N 1
ATOM 1696 C CA . THR A 1 234 ? -5.139 8.979 17.610 1.00 97.12 234 THR A CA 1
ATOM 1697 C C . THR A 1 234 ? -5.026 9.165 16.100 1.00 97.12 234 THR A C 1
ATOM 1699 O O . THR A 1 234 ? -4.482 8.296 15.422 1.00 97.12 234 THR A O 1
ATOM 1702 N N . LEU A 1 235 ? -5.488 10.307 15.577 1.00 97.38 235 LEU A N 1
ATOM 1703 C CA . LEU A 1 235 ? -5.384 10.658 14.161 1.00 97.38 235 LEU A CA 1
ATOM 1704 C C . LEU A 1 235 ? -3.924 10.673 13.698 1.00 97.38 235 LEU A C 1
ATOM 1706 O O . LEU A 1 235 ? -3.596 10.044 12.691 1.00 97.38 235 LEU A O 1
ATOM 1710 N N . VAL A 1 236 ? -3.041 11.351 14.438 1.00 98.00 236 VAL A N 1
ATOM 1711 C CA . VAL A 1 236 ? -1.612 11.426 14.101 1.00 98.00 236 VAL A CA 1
ATOM 1712 C C . VAL A 1 236 ? -0.949 10.056 14.222 1.00 98.00 236 VAL A C 1
ATOM 1714 O O . VAL A 1 236 ? -0.244 9.651 13.300 1.00 98.00 236 VAL A O 1
ATOM 1717 N N . ALA A 1 237 ? -1.199 9.312 15.304 1.00 98.25 237 ALA A N 1
ATOM 1718 C CA . ALA A 1 237 ? -0.636 7.975 15.491 1.00 98.25 237 ALA A CA 1
ATOM 1719 C C . ALA A 1 237 ? -1.031 7.028 14.344 1.00 98.25 237 ALA A C 1
ATOM 1721 O O . ALA A 1 237 ? -0.161 6.387 13.749 1.00 98.25 237 ALA A O 1
ATOM 1722 N N . ALA A 1 238 ? -2.314 7.010 13.969 1.00 98.44 238 ALA A N 1
ATOM 1723 C CA . ALA A 1 238 ? -2.822 6.191 12.873 1.00 98.44 238 ALA A CA 1
ATOM 1724 C C . ALA A 1 238 ? -2.230 6.608 11.520 1.00 98.44 238 ALA A C 1
ATOM 1726 O O . ALA A 1 238 ? -1.803 5.756 10.735 1.00 98.44 238 ALA A O 1
ATOM 1727 N N . ALA A 1 239 ? -2.148 7.916 11.257 1.00 98.50 239 ALA A N 1
ATOM 1728 C CA . ALA A 1 239 ? -1.546 8.443 10.039 1.00 98.50 239 ALA A CA 1
ATOM 1729 C C . ALA A 1 239 ? -0.064 8.056 9.933 1.00 98.50 239 ALA A C 1
ATOM 1731 O O . ALA A 1 239 ? 0.365 7.598 8.874 1.00 98.50 239 ALA A O 1
ATOM 1732 N N . VAL A 1 240 ? 0.706 8.169 11.023 1.00 98.69 240 VAL A N 1
ATOM 1733 C CA . VAL A 1 240 ? 2.117 7.751 11.078 1.00 98.69 240 VA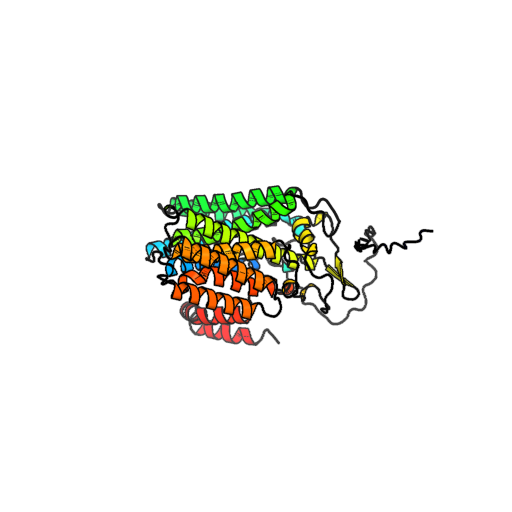L A CA 1
ATOM 1734 C C . VAL A 1 240 ? 2.247 6.244 10.868 1.00 98.69 240 VAL A C 1
ATOM 1736 O O . VAL A 1 240 ? 3.075 5.827 10.059 1.00 98.69 240 VAL A O 1
ATOM 1739 N N . ALA A 1 241 ? 1.412 5.430 11.520 1.00 98.75 241 ALA A N 1
ATOM 1740 C CA . ALA A 1 241 ? 1.426 3.976 11.363 1.00 98.75 241 ALA A CA 1
ATOM 1741 C C . ALA A 1 241 ? 1.204 3.564 9.902 1.00 98.75 241 ALA A C 1
ATOM 1743 O O . ALA A 1 241 ? 2.000 2.819 9.327 1.00 98.75 241 ALA A O 1
ATOM 1744 N N . LEU A 1 242 ? 0.157 4.102 9.271 1.00 98.69 242 LEU A N 1
ATOM 1745 C CA . LEU A 1 242 ? -0.201 3.802 7.886 1.00 98.69 242 LEU A CA 1
ATOM 1746 C C . LEU A 1 242 ? 0.804 4.375 6.879 1.00 98.69 242 LEU A C 1
ATOM 1748 O O . LEU A 1 242 ? 1.099 3.729 5.871 1.00 98.69 242 LEU A O 1
ATOM 1752 N N . TRP A 1 243 ? 1.351 5.564 7.142 1.00 98.75 243 TRP A N 1
ATOM 1753 C CA . TRP A 1 243 ? 2.392 6.166 6.312 1.00 98.75 243 TRP A CA 1
ATOM 1754 C C . TRP A 1 243 ? 3.660 5.314 6.353 1.00 98.75 243 TRP A C 1
ATOM 1756 O O . TRP A 1 243 ? 4.139 4.870 5.306 1.00 98.75 243 TRP A O 1
ATOM 1766 N N . ALA A 1 244 ? 4.178 5.026 7.546 1.00 98.81 244 ALA A N 1
ATOM 1767 C CA . ALA A 1 244 ? 5.375 4.218 7.731 1.00 98.81 244 ALA A CA 1
ATOM 1768 C C . ALA A 1 244 ? 5.191 2.805 7.151 1.00 98.81 244 ALA A C 1
ATOM 1770 O O . ALA A 1 244 ? 6.050 2.322 6.410 1.00 98.81 244 ALA A O 1
ATOM 1771 N N . PHE A 1 245 ? 4.022 2.187 7.352 1.00 98.75 245 PHE A N 1
ATOM 1772 C CA . PHE A 1 245 ? 3.668 0.930 6.693 1.00 98.75 245 PHE A CA 1
ATOM 1773 C C . PHE A 1 245 ? 3.725 1.046 5.164 1.00 98.75 245 PHE A C 1
ATOM 1775 O O . PHE A 1 245 ? 4.307 0.191 4.495 1.00 98.75 245 PHE A O 1
ATOM 1782 N N . GLY A 1 246 ? 3.180 2.123 4.595 1.00 98.44 246 GLY A N 1
ATOM 1783 C CA . GLY A 1 246 ? 3.243 2.387 3.162 1.00 98.44 246 GLY A CA 1
ATOM 1784 C C . GLY A 1 246 ? 4.671 2.531 2.632 1.00 98.44 246 GLY A C 1
ATOM 1785 O O . GLY A 1 246 ? 4.980 1.985 1.571 1.00 98.44 246 GLY A O 1
ATOM 1786 N N . ILE A 1 247 ? 5.561 3.203 3.372 1.00 98.69 247 ILE A N 1
ATOM 1787 C CA . ILE A 1 247 ? 6.993 3.280 3.034 1.00 98.69 247 ILE A CA 1
ATOM 1788 C C . ILE A 1 247 ? 7.591 1.871 3.032 1.00 98.69 247 ILE A C 1
ATOM 1790 O O . ILE A 1 247 ? 8.221 1.478 2.045 1.00 98.69 247 ILE A O 1
ATOM 1794 N N . ALA A 1 248 ? 7.356 1.090 4.093 1.00 98.62 248 ALA A N 1
ATOM 1795 C CA . ALA A 1 248 ? 7.871 -0.269 4.225 1.00 98.62 248 ALA A CA 1
ATOM 1796 C C . ALA A 1 248 ? 7.415 -1.177 3.081 1.00 98.62 248 ALA A C 1
ATOM 1798 O O . ALA A 1 248 ? 8.239 -1.819 2.426 1.00 98.62 248 ALA A O 1
ATOM 1799 N N . PHE A 1 249 ? 6.117 -1.171 2.785 1.00 97.88 249 PHE A N 1
ATOM 1800 C CA . PHE A 1 249 ? 5.524 -1.970 1.724 1.00 97.88 249 PHE A CA 1
ATOM 1801 C C . PHE A 1 249 ? 6.046 -1.568 0.338 1.00 97.88 249 PHE A C 1
ATOM 1803 O O . PHE A 1 249 ? 6.479 -2.420 -0.440 1.00 97.88 249 PHE A O 1
ATOM 1810 N N . VAL A 1 250 ? 6.006 -0.274 -0.003 1.00 97.56 250 VAL A N 1
ATOM 1811 C CA . VAL A 1 250 ? 6.351 0.187 -1.356 1.00 97.56 250 VAL A CA 1
ATOM 1812 C C . VAL A 1 250 ? 7.841 0.033 -1.627 1.00 97.56 250 VAL A C 1
ATOM 1814 O O . VAL A 1 250 ? 8.203 -0.441 -2.702 1.00 97.56 250 VAL A O 1
ATOM 1817 N N . THR A 1 251 ? 8.707 0.381 -0.673 1.00 98.50 251 THR A N 1
ATOM 1818 C CA . THR A 1 251 ? 10.158 0.234 -0.867 1.00 98.50 251 THR A CA 1
ATOM 1819 C C . THR A 1 251 ? 10.580 -1.236 -0.899 1.00 98.50 251 THR A C 1
ATOM 1821 O O . THR A 1 251 ? 11.383 -1.604 -1.750 1.00 98.50 251 THR A O 1
ATOM 1824 N N . SER A 1 252 ? 9.965 -2.112 -0.098 1.00 98.06 252 SER A N 1
ATOM 1825 C CA . SER A 1 252 ? 10.152 -3.567 -0.223 1.00 98.06 252 SER A CA 1
ATOM 1826 C C . SER A 1 252 ? 9.773 -4.065 -1.619 1.00 98.06 252 SER A C 1
ATOM 1828 O O . SER A 1 252 ? 10.552 -4.745 -2.288 1.00 98.06 252 SER A O 1
ATOM 1830 N N . ARG A 1 253 ? 8.592 -3.669 -2.110 1.00 96.81 253 ARG A N 1
ATOM 1831 C CA . ARG A 1 253 ? 8.128 -4.049 -3.446 1.00 96.81 253 ARG A CA 1
ATOM 1832 C C . ARG A 1 253 ? 9.048 -3.524 -4.544 1.00 96.81 253 ARG A C 1
ATOM 1834 O O . ARG A 1 253 ? 9.367 -4.268 -5.462 1.00 96.81 253 ARG A O 1
ATOM 1841 N N . TRP A 1 254 ? 9.490 -2.272 -4.463 1.00 97.50 254 TRP A N 1
ATOM 1842 C CA . TRP A 1 254 ? 10.422 -1.701 -5.435 1.00 97.50 254 TRP A CA 1
ATOM 1843 C C . TRP A 1 254 ? 11.785 -2.387 -5.417 1.00 97.50 254 TRP A C 1
ATOM 1845 O O . TRP A 1 254 ? 12.366 -2.575 -6.482 1.00 97.50 254 TRP A O 1
ATOM 1855 N N . ALA A 1 255 ? 12.280 -2.800 -4.248 1.00 97.75 255 ALA A N 1
ATOM 1856 C CA . ALA A 1 255 ? 13.511 -3.576 -4.154 1.00 97.75 255 ALA A CA 1
ATOM 1857 C C . ALA A 1 255 ? 13.381 -4.921 -4.890 1.00 97.75 255 ALA A C 1
ATOM 1859 O O . ALA A 1 255 ? 14.287 -5.311 -5.620 1.00 97.75 255 ALA A O 1
ATOM 1860 N N . LEU A 1 256 ? 12.231 -5.594 -4.776 1.00 97.12 256 LEU A N 1
ATOM 1861 C CA . LEU A 1 256 ? 11.961 -6.815 -5.539 1.00 97.12 256 LEU A CA 1
ATOM 1862 C C . LEU A 1 256 ? 11.745 -6.537 -7.038 1.00 97.12 256 LEU A C 1
ATOM 1864 O O . LEU A 1 256 ? 12.259 -7.278 -7.869 1.00 97.12 256 LEU A O 1
ATOM 1868 N N . GLU A 1 257 ? 11.038 -5.463 -7.410 1.00 96.00 257 GLU A N 1
ATOM 1869 C CA . GLU A 1 257 ? 10.879 -5.036 -8.814 1.00 96.00 257 GLU A CA 1
ATOM 1870 C C . GLU A 1 257 ? 12.233 -4.709 -9.469 1.00 96.00 257 GLU A C 1
ATOM 1872 O O . GLU A 1 257 ? 12.405 -4.928 -10.669 1.00 96.00 257 GLU A O 1
ATOM 1877 N N . ALA A 1 258 ? 13.225 -4.262 -8.691 1.00 96.50 258 ALA A N 1
ATOM 1878 C CA . ALA A 1 258 ? 14.583 -4.039 -9.176 1.00 96.50 258 ALA A CA 1
ATOM 1879 C C . ALA A 1 258 ? 15.268 -5.318 -9.672 1.00 96.50 258 ALA A C 1
ATOM 1881 O O . ALA A 1 258 ? 16.112 -5.228 -10.561 1.00 96.50 258 ALA A O 1
ATOM 1882 N N . LEU A 1 259 ? 14.874 -6.503 -9.188 1.00 96.62 259 LEU A N 1
ATOM 1883 C CA . LEU A 1 259 ? 15.434 -7.782 -9.643 1.00 96.62 259 LEU A CA 1
ATOM 1884 C C . LEU A 1 259 ? 15.196 -8.037 -11.139 1.00 96.62 259 LEU A C 1
ATOM 1886 O O . LEU A 1 259 ? 15.946 -8.794 -11.743 1.00 96.62 259 LEU A O 1
ATOM 1890 N N . ALA A 1 260 ? 14.235 -7.348 -11.768 1.00 95.19 260 ALA A N 1
ATOM 1891 C CA . ALA A 1 260 ? 14.041 -7.382 -13.220 1.00 95.19 260 ALA A CA 1
ATOM 1892 C C . ALA A 1 260 ? 15.241 -6.819 -14.014 1.00 95.19 260 ALA A C 1
ATOM 1894 O O . ALA A 1 260 ? 15.323 -7.012 -15.225 1.00 95.19 260 ALA A O 1
ATOM 1895 N N . PHE A 1 261 ? 16.148 -6.104 -13.342 1.00 94.88 261 PHE A N 1
ATOM 1896 C CA . PHE A 1 261 ? 17.373 -5.525 -13.899 1.00 94.88 261 PHE A CA 1
ATOM 1897 C C . PHE A 1 261 ? 18.635 -6.301 -13.496 1.00 94.88 261 PHE A C 1
ATOM 1899 O O . PHE A 1 261 ? 19.742 -5.886 -13.847 1.00 94.88 261 PHE A O 1
ATOM 1906 N N . ALA A 1 262 ? 18.487 -7.390 -12.738 1.00 96.19 262 ALA A N 1
ATOM 1907 C CA . ALA A 1 262 ? 19.592 -8.229 -12.303 1.00 96.19 262 ALA A CA 1
ATOM 1908 C C . ALA A 1 262 ? 19.783 -9.434 -13.233 1.00 96.19 262 ALA A C 1
ATOM 1910 O O . ALA A 1 262 ? 18.829 -9.982 -13.780 1.00 96.19 262 ALA A O 1
ATOM 1911 N N . ARG A 1 263 ? 21.030 -9.885 -13.340 1.00 95.56 263 ARG A N 1
ATOM 1912 C CA . ARG A 1 263 ? 21.420 -11.220 -13.802 1.00 95.56 263 ARG A CA 1
ATOM 1913 C C . ARG A 1 263 ? 22.268 -11.882 -12.720 1.00 95.56 263 ARG A C 1
ATOM 1915 O O . ARG A 1 263 ? 22.888 -11.178 -11.923 1.00 95.56 263 ARG A O 1
ATOM 1922 N N . ILE A 1 264 ? 22.297 -13.208 -12.696 1.00 95.19 264 ILE A N 1
ATOM 1923 C CA . ILE A 1 264 ? 23.165 -13.965 -11.786 1.00 95.19 264 ILE A CA 1
ATOM 1924 C C . ILE A 1 264 ? 24.410 -14.383 -12.562 1.00 95.19 264 ILE A C 1
ATOM 1926 O O . ILE A 1 264 ? 24.296 -14.909 -13.666 1.00 95.19 264 ILE A O 1
ATOM 1930 N N . ASP A 1 265 ? 25.575 -14.097 -11.992 1.00 95.94 265 ASP A N 1
ATOM 1931 C CA . ASP A 1 265 ? 26.902 -14.389 -12.533 1.00 95.94 265 ASP A CA 1
ATOM 1932 C C . ASP A 1 265 ? 27.730 -14.999 -11.395 1.00 95.94 265 ASP A C 1
ATOM 1934 O O . ASP A 1 265 ? 27.964 -14.332 -10.385 1.00 95.94 265 ASP A O 1
ATOM 1938 N N . ASP A 1 266 ? 28.045 -16.293 -11.477 1.00 93.50 266 ASP A N 1
ATOM 1939 C CA . ASP A 1 266 ? 28.708 -17.064 -10.408 1.00 93.50 266 ASP A CA 1
ATOM 1940 C C . ASP A 1 266 ? 28.079 -16.872 -9.010 1.00 93.50 266 ASP A C 1
ATOM 1942 O O . ASP A 1 266 ? 28.748 -16.626 -8.001 1.00 93.50 266 ASP A O 1
ATOM 1946 N N . GLY A 1 267 ? 26.743 -16.922 -8.947 1.00 92.88 267 GLY A N 1
ATOM 1947 C CA . GLY A 1 267 ? 25.973 -16.745 -7.709 1.00 92.88 267 GLY A CA 1
ATOM 1948 C C . GLY A 1 267 ? 25.921 -15.305 -7.182 1.00 92.88 267 GLY A C 1
ATOM 1949 O O . GLY A 1 267 ? 25.325 -15.067 -6.128 1.00 92.88 267 GLY A O 1
ATOM 1950 N N . ARG A 1 268 ? 26.511 -14.335 -7.893 1.00 95.38 268 ARG A N 1
ATOM 1951 C CA . ARG A 1 268 ? 26.459 -12.901 -7.578 1.00 95.38 268 ARG A CA 1
ATOM 1952 C C . ARG A 1 268 ? 25.481 -12.166 -8.481 1.00 95.38 268 ARG A C 1
ATOM 1954 O O . ARG A 1 268 ? 25.315 -12.503 -9.649 1.00 95.38 268 ARG A O 1
ATOM 1961 N N . LEU A 1 269 ? 24.862 -11.116 -7.953 1.00 95.25 269 LEU A N 1
ATOM 1962 C CA . LEU A 1 269 ? 23.975 -10.259 -8.736 1.00 95.25 269 LEU A CA 1
ATOM 1963 C C . LEU A 1 269 ? 24.772 -9.209 -9.506 1.00 95.25 269 LEU A C 1
ATOM 1965 O O . LEU A 1 269 ? 25.479 -8.386 -8.922 1.00 95.25 269 LEU A O 1
ATOM 1969 N N . VAL A 1 270 ? 24.587 -9.193 -10.821 1.00 95.12 270 VAL A N 1
ATOM 1970 C CA . VAL A 1 270 ? 25.087 -8.145 -11.709 1.00 95.12 270 VAL A CA 1
ATOM 1971 C C . VAL A 1 270 ? 23.902 -7.342 -12.227 1.00 95.12 270 VAL A C 1
ATOM 1973 O O . VAL A 1 270 ? 22.926 -7.902 -12.718 1.00 95.12 270 VAL A O 1
ATOM 1976 N N . TRP A 1 271 ? 23.986 -6.019 -12.125 1.00 94.75 271 TRP A N 1
ATOM 1977 C CA . TRP A 1 271 ? 22.880 -5.119 -12.439 1.00 94.75 271 TRP A CA 1
ATOM 1978 C C . TRP A 1 271 ? 23.101 -4.406 -13.768 1.00 94.75 271 TRP A C 1
ATOM 1980 O O . TRP A 1 271 ? 24.185 -3.886 -14.028 1.00 94.75 271 TRP A O 1
ATOM 1990 N N . THR A 1 272 ? 22.055 -4.332 -14.586 1.00 89.62 272 THR A N 1
ATOM 1991 C CA . THR A 1 272 ? 22.082 -3.637 -15.879 1.00 89.62 272 THR A CA 1
ATOM 1992 C C . THR A 1 272 ? 20.837 -2.775 -16.040 1.00 89.62 272 THR A C 1
ATOM 1994 O O . THR A 1 272 ? 19.719 -3.283 -16.016 1.00 89.62 272 THR A O 1
ATOM 1997 N N . ALA A 1 273 ? 21.020 -1.464 -16.205 1.00 87.62 273 ALA A N 1
ATOM 1998 C CA . ALA A 1 273 ? 19.928 -0.523 -16.429 1.00 87.62 273 ALA A CA 1
ATOM 1999 C C . ALA A 1 273 ? 20.365 0.608 -17.365 1.00 87.62 273 ALA A C 1
ATOM 2001 O O . ALA A 1 273 ? 21.516 1.041 -17.341 1.00 87.62 273 ALA A O 1
ATOM 2002 N N . ARG A 1 274 ? 19.426 1.096 -18.177 1.00 83.31 274 ARG A N 1
ATOM 2003 C CA . ARG A 1 274 ? 19.617 2.236 -19.083 1.00 83.31 274 ARG A CA 1
ATOM 2004 C C . ARG A 1 274 ? 18.988 3.490 -18.482 1.00 83.31 274 ARG A C 1
ATOM 2006 O O . ARG A 1 274 ? 17.952 3.406 -17.822 1.00 83.31 274 ARG A O 1
ATOM 2013 N N . ALA A 1 275 ? 19.583 4.655 -18.740 1.00 80.19 275 ALA A N 1
ATOM 2014 C CA . ALA A 1 275 ? 19.096 5.929 -18.203 1.00 80.19 275 ALA A CA 1
ATOM 2015 C C . ALA A 1 275 ? 17.639 6.219 -18.623 1.00 80.19 275 ALA A C 1
ATOM 2017 O O . ALA A 1 275 ? 16.819 6.610 -17.793 1.00 80.19 275 ALA A O 1
ATOM 2018 N N . GLU A 1 276 ? 17.282 5.901 -19.872 1.00 78.88 276 GLU A N 1
ATOM 2019 C CA . GLU A 1 276 ? 15.928 6.060 -20.432 1.00 78.88 276 GLU A CA 1
ATOM 2020 C C . GLU A 1 276 ? 14.823 5.278 -19.700 1.00 78.88 276 GLU A C 1
ATOM 2022 O O . GLU A 1 276 ? 13.639 5.564 -19.868 1.00 78.88 276 GLU A O 1
ATOM 2027 N N . GLN A 1 277 ? 15.177 4.307 -18.854 1.00 83.00 277 GLN A N 1
ATOM 2028 C CA . GLN A 1 277 ? 14.198 3.554 -18.072 1.00 83.00 277 GLN A CA 1
ATOM 2029 C C . GLN A 1 277 ? 13.697 4.355 -16.852 1.00 83.00 277 GLN A C 1
ATOM 2031 O O . GLN A 1 277 ? 12.660 3.999 -16.288 1.00 83.00 277 GLN A O 1
ATOM 2036 N N . ALA A 1 278 ? 14.393 5.432 -16.449 1.00 77.62 278 ALA A N 1
ATOM 2037 C CA . ALA A 1 278 ? 14.026 6.346 -15.357 1.00 77.62 278 ALA A CA 1
ATOM 2038 C C . ALA A 1 278 ? 13.686 5.642 -14.020 1.00 77.62 278 ALA A C 1
ATOM 2040 O O . ALA A 1 278 ? 12.689 5.940 -13.353 1.00 77.62 278 ALA A O 1
ATOM 2041 N N . ARG A 1 279 ? 14.518 4.667 -13.620 1.00 85.81 279 ARG A N 1
ATOM 2042 C CA . ARG A 1 279 ? 14.282 3.763 -12.472 1.00 85.81 279 ARG A CA 1
ATOM 2043 C C . ARG A 1 279 ? 15.227 3.954 -11.287 1.00 85.81 279 ARG A C 1
ATOM 2045 O O . ARG A 1 279 ? 15.391 3.049 -10.478 1.00 85.81 279 ARG A O 1
ATOM 2052 N N . GLU A 1 280 ? 15.832 5.124 -11.113 1.00 91.88 280 GLU A N 1
ATOM 2053 C CA . GLU A 1 280 ? 16.781 5.321 -10.001 1.00 91.88 280 GLU A CA 1
ATOM 2054 C C . GLU A 1 280 ? 16.160 5.064 -8.615 1.00 91.88 280 GLU A C 1
ATOM 2056 O O . GLU A 1 280 ? 16.837 4.586 -7.713 1.00 91.88 280 GLU A O 1
ATOM 2061 N N . HIS A 1 281 ? 14.861 5.322 -8.448 1.00 93.75 281 HIS A N 1
ATOM 2062 C CA . HIS A 1 281 ? 14.149 5.135 -7.180 1.00 93.75 281 HIS A CA 1
ATOM 2063 C C . HIS A 1 281 ? 14.007 3.684 -6.732 1.00 93.75 281 HIS A C 1
ATOM 2065 O O . HIS A 1 281 ? 14.042 3.433 -5.531 1.00 93.75 281 HIS A O 1
ATOM 2071 N N . LEU A 1 282 ? 13.891 2.740 -7.667 1.00 95.31 282 LEU A N 1
ATOM 2072 C CA . LEU A 1 282 ? 13.917 1.313 -7.342 1.00 95.31 282 LEU A CA 1
ATOM 2073 C C . LEU A 1 282 ? 15.354 0.778 -7.343 1.00 95.31 282 LEU A C 1
ATOM 2075 O O . LEU A 1 282 ? 15.734 0.040 -6.442 1.00 95.31 282 LEU A O 1
ATOM 2079 N N . LEU A 1 283 ? 16.202 1.231 -8.273 1.00 95.81 283 LEU A N 1
ATOM 2080 C CA . LEU A 1 283 ? 17.598 0.791 -8.361 1.00 95.81 283 LEU A CA 1
ATOM 2081 C C . LEU A 1 283 ? 18.456 1.290 -7.192 1.00 95.81 283 LEU A C 1
ATOM 2083 O O . LEU A 1 283 ? 19.467 0.680 -6.870 1.00 95.81 283 LEU A O 1
ATOM 2087 N N . GLY A 1 284 ? 18.073 2.376 -6.520 1.00 96.31 284 GLY A N 1
ATOM 2088 C CA . GLY A 1 284 ? 18.727 2.826 -5.291 1.00 96.31 284 GLY A CA 1
ATOM 2089 C C . GLY A 1 284 ? 18.565 1.841 -4.132 1.00 96.31 284 GLY A C 1
ATOM 2090 O O . GLY A 1 284 ? 19.435 1.781 -3.268 1.00 96.31 284 GLY A O 1
ATOM 2091 N N . LEU A 1 285 ? 17.492 1.044 -4.136 1.00 97.88 285 LEU A N 1
ATOM 2092 C CA . LEU A 1 285 ? 17.140 0.124 -3.054 1.00 97.88 285 LEU A CA 1
ATOM 2093 C C . LEU A 1 285 ? 17.948 -1.179 -3.077 1.00 97.88 285 LEU A C 1
ATOM 2095 O O . LEU A 1 285 ? 18.056 -1.848 -2.051 1.00 97.88 285 LEU A O 1
ATOM 2099 N N . VAL A 1 286 ? 18.592 -1.507 -4.203 1.00 97.19 286 VAL A N 1
ATOM 2100 C CA . VAL A 1 286 ? 19.428 -2.717 -4.322 1.00 97.19 286 VAL A CA 1
ATOM 2101 C C . VAL A 1 286 ? 20.641 -2.684 -3.387 1.00 97.19 286 VAL A C 1
ATOM 2103 O O . VAL A 1 286 ? 21.193 -3.730 -3.073 1.00 97.19 286 VAL A O 1
ATOM 2106 N N . ARG A 1 287 ? 21.013 -1.496 -2.880 1.00 97.25 287 ARG A N 1
ATOM 2107 C CA . ARG A 1 287 ? 22.063 -1.291 -1.862 1.00 97.25 287 ARG A CA 1
ATOM 2108 C C . ARG A 1 287 ? 21.878 -2.139 -0.607 1.00 97.25 287 ARG A C 1
ATOM 2110 O O . ARG A 1 287 ? 22.855 -2.411 0.078 1.00 97.25 287 ARG A O 1
ATOM 2117 N N . TRP A 1 288 ? 20.635 -2.482 -0.281 1.00 98.06 288 TRP A N 1
ATOM 2118 C CA . TRP A 1 288 ? 20.279 -3.209 0.938 1.00 98.06 288 TRP A CA 1
ATOM 2119 C C . TRP A 1 288 ? 19.858 -4.657 0.674 1.00 98.06 288 TRP A C 1
ATOM 2121 O O . TRP A 1 288 ? 19.476 -5.357 1.613 1.00 98.06 288 TRP A O 1
ATOM 2131 N N . LEU A 1 289 ? 19.908 -5.109 -0.581 1.00 97.50 289 LEU A N 1
ATOM 2132 C CA . LEU A 1 289 ? 19.687 -6.510 -0.917 1.00 97.50 289 LEU A CA 1
ATOM 2133 C C . LEU A 1 289 ? 20.981 -7.310 -0.705 1.00 97.50 289 LEU A C 1
ATOM 2135 O O . LEU A 1 289 ? 22.068 -6.752 -0.867 1.00 97.50 289 LEU A O 1
ATOM 2139 N N . PRO A 1 290 ? 20.890 -8.607 -0.364 1.00 96.25 290 PRO A N 1
ATOM 2140 C CA . PRO A 1 290 ? 22.056 -9.483 -0.386 1.00 96.25 290 PRO A CA 1
ATOM 2141 C C . PRO A 1 290 ? 22.717 -9.491 -1.774 1.00 96.25 290 PRO A C 1
ATOM 2143 O O . PRO A 1 290 ? 22.039 -9.392 -2.793 1.00 96.25 290 PRO A O 1
ATOM 2146 N N . ASP A 1 291 ? 24.038 -9.621 -1.827 1.00 94.75 291 ASP A N 1
ATOM 2147 C CA . ASP A 1 291 ? 24.811 -9.641 -3.075 1.00 94.75 291 ASP A CA 1
ATOM 2148 C C . ASP A 1 291 ? 24.868 -11.034 -3.726 1.00 94.75 291 ASP A C 1
ATOM 2150 O O . ASP A 1 291 ? 25.176 -11.151 -4.916 1.00 94.75 291 ASP A O 1
ATOM 2154 N N . ARG A 1 292 ? 24.556 -12.082 -2.951 1.00 94.19 292 ARG A N 1
ATOM 2155 C CA . ARG A 1 292 ? 24.607 -13.491 -3.358 1.00 94.19 292 ARG A CA 1
ATOM 2156 C C . ARG A 1 292 ? 23.269 -14.199 -3.211 1.00 94.19 292 ARG A C 1
ATOM 2158 O O . ARG A 1 292 ? 22.494 -13.923 -2.294 1.00 94.19 292 ARG A O 1
ATOM 2165 N N . THR A 1 293 ? 23.046 -15.178 -4.079 1.00 94.81 293 THR A N 1
ATOM 2166 C CA . THR A 1 293 ? 21.890 -16.074 -4.028 1.00 94.81 293 THR A CA 1
ATOM 2167 C C . THR A 1 293 ? 22.253 -17.467 -4.541 1.00 94.81 293 THR A C 1
ATOM 2169 O O . THR A 1 293 ? 23.163 -17.621 -5.352 1.00 94.81 293 THR A O 1
ATOM 2172 N N . THR A 1 294 ? 21.543 -18.483 -4.054 1.00 93.94 294 THR A N 1
ATOM 2173 C CA . THR A 1 294 ? 21.615 -19.865 -4.555 1.00 93.94 294 THR A CA 1
ATOM 2174 C C . THR A 1 294 ? 20.600 -20.137 -5.666 1.00 93.94 294 THR A C 1
ATOM 2176 O O . THR A 1 294 ? 20.615 -21.205 -6.269 1.00 93.94 294 THR A O 1
ATOM 2179 N N . GLU A 1 295 ? 19.681 -19.202 -5.909 1.00 95.38 295 GLU A N 1
ATOM 2180 C CA . GLU A 1 295 ? 18.681 -19.319 -6.967 1.00 95.38 295 GLU A CA 1
ATOM 2181 C C . GLU A 1 295 ? 19.331 -19.157 -8.343 1.00 95.38 295 GLU A C 1
ATOM 2183 O O . GLU A 1 295 ? 20.306 -18.427 -8.493 1.00 95.38 295 GLU A O 1
ATOM 2188 N N . ARG A 1 296 ? 18.777 -19.811 -9.369 1.00 93.94 296 ARG A N 1
ATOM 2189 C CA . ARG A 1 296 ? 19.258 -19.665 -10.759 1.00 93.94 296 ARG A CA 1
ATOM 2190 C C . ARG A 1 296 ? 18.655 -18.459 -11.479 1.00 93.94 296 ARG A C 1
ATOM 2192 O O . ARG A 1 296 ? 19.225 -17.973 -12.449 1.00 93.94 296 ARG A O 1
ATOM 2199 N N . ASP A 1 297 ? 17.502 -17.988 -11.010 1.00 94.75 297 ASP A N 1
ATOM 2200 C CA . ASP A 1 297 ? 16.747 -16.880 -11.592 1.00 94.75 297 ASP A CA 1
ATOM 2201 C C . ASP A 1 297 ? 16.499 -15.804 -10.520 1.00 94.75 297 ASP A C 1
ATOM 2203 O O . ASP A 1 297 ? 15.856 -16.107 -9.504 1.00 94.75 297 ASP A O 1
ATOM 2207 N N . PRO A 1 298 ? 16.940 -14.544 -10.727 1.00 95.25 298 PRO A N 1
ATOM 2208 C CA . PRO A 1 298 ? 16.589 -13.432 -9.847 1.00 95.25 298 PRO A CA 1
ATOM 2209 C C . PRO A 1 298 ? 15.090 -13.334 -9.568 1.00 95.25 298 PRO A C 1
ATOM 2211 O O . PRO A 1 298 ? 14.693 -12.960 -8.466 1.00 95.25 298 PRO A O 1
ATOM 2214 N N . ALA A 1 299 ? 14.239 -13.677 -10.541 1.00 94.69 299 ALA A N 1
ATOM 2215 C CA . ALA A 1 299 ? 12.805 -13.504 -10.398 1.00 94.69 299 ALA A CA 1
ATOM 2216 C C . ALA A 1 299 ? 12.157 -14.488 -9.409 1.00 94.69 299 ALA A C 1
ATOM 2218 O O . ALA A 1 299 ? 11.092 -14.188 -8.860 1.00 94.69 299 ALA A O 1
ATOM 2219 N N . ALA A 1 300 ? 12.797 -15.638 -9.171 1.00 95.44 300 ALA A N 1
ATOM 2220 C CA . ALA A 1 300 ? 12.374 -16.655 -8.210 1.00 95.44 300 ALA A CA 1
ATOM 2221 C C . ALA A 1 300 ? 12.924 -16.407 -6.795 1.00 95.44 300 ALA A C 1
ATOM 2223 O O . ALA A 1 300 ? 12.499 -17.052 -5.835 1.00 95.44 300 ALA A O 1
ATOM 2224 N N . TRP A 1 301 ? 13.841 -15.454 -6.642 1.00 95.88 301 TRP A N 1
ATOM 2225 C CA . TRP A 1 301 ? 14.528 -15.218 -5.385 1.00 95.88 301 TRP A CA 1
ATOM 2226 C C . TRP A 1 301 ? 13.716 -14.351 -4.415 1.00 95.88 301 TRP A C 1
ATOM 2228 O O . TRP A 1 301 ? 13.345 -13.213 -4.704 1.00 95.88 301 TRP A O 1
ATOM 2238 N N . ALA A 1 302 ? 13.458 -14.886 -3.218 1.00 95.81 302 ALA A N 1
ATOM 2239 C CA . ALA A 1 302 ? 12.764 -14.186 -2.135 1.00 95.81 302 ALA A CA 1
ATOM 2240 C C . ALA A 1 302 ? 13.749 -13.331 -1.317 1.00 95.81 302 ALA A C 1
ATOM 2242 O O . ALA A 1 302 ? 13.997 -13.599 -0.141 1.00 95.81 302 ALA A O 1
ATOM 2243 N N . ALA A 1 303 ? 14.336 -12.314 -1.953 1.00 96.44 303 ALA A N 1
ATOM 2244 C CA . ALA A 1 303 ? 15.464 -11.549 -1.412 1.00 96.44 303 ALA A CA 1
ATOM 2245 C C . ALA A 1 303 ? 15.214 -10.965 -0.008 1.00 96.44 303 ALA A C 1
ATOM 2247 O O . ALA A 1 303 ? 16.120 -10.915 0.821 1.00 96.44 303 ALA A O 1
ATOM 2248 N N . LEU A 1 304 ? 13.971 -10.570 0.283 1.00 96.75 304 LEU A N 1
ATOM 2249 C CA . LEU A 1 304 ? 13.585 -9.965 1.560 1.00 96.75 304 LEU A CA 1
ATOM 2250 C C . LEU A 1 304 ? 13.381 -10.979 2.700 1.00 96.75 304 LEU A C 1
ATOM 2252 O O . LEU A 1 304 ? 13.280 -10.567 3.858 1.00 96.75 304 LEU A O 1
ATOM 2256 N N . ARG A 1 305 ? 13.355 -12.292 2.420 1.00 95.44 305 ARG A N 1
ATOM 2257 C CA . ARG A 1 305 ? 13.395 -13.336 3.465 1.00 95.44 305 ARG A CA 1
ATOM 2258 C C . ARG A 1 305 ? 14.775 -13.460 4.094 1.00 95.44 305 ARG A C 1
ATOM 2260 O O . ARG A 1 305 ? 14.885 -13.893 5.236 1.00 95.44 305 ARG A O 1
ATOM 2267 N N . SER A 1 306 ? 15.816 -13.084 3.361 1.00 94.50 306 SER A N 1
ATOM 2268 C CA . SER A 1 306 ? 17.183 -13.064 3.864 1.00 94.50 306 SER A CA 1
ATOM 2269 C C . SER A 1 306 ? 17.403 -11.909 4.844 1.00 94.50 306 SER A C 1
ATOM 2271 O O . SER A 1 306 ? 16.571 -11.010 5.003 1.00 94.50 306 SER A O 1
ATOM 2273 N N . ARG A 1 307 ? 18.555 -11.927 5.520 1.00 95.00 307 ARG A N 1
ATOM 2274 C CA . ARG A 1 307 ? 18.985 -10.809 6.360 1.00 95.00 307 ARG A CA 1
ATOM 2275 C C . ARG A 1 307 ? 19.300 -9.602 5.473 1.00 95.00 307 ARG A C 1
ATOM 2277 O O . ARG A 1 307 ? 20.219 -9.649 4.665 1.00 95.00 307 ARG A O 1
ATOM 2284 N N . THR A 1 308 ? 18.555 -8.522 5.666 1.00 96.62 308 THR A N 1
ATOM 2285 C CA . THR A 1 308 ? 18.821 -7.195 5.087 1.00 96.62 308 THR A CA 1
ATOM 2286 C C . THR A 1 308 ? 19.339 -6.262 6.186 1.00 96.62 308 THR A C 1
ATOM 2288 O O . THR A 1 308 ? 18.963 -6.464 7.345 1.00 96.62 308 THR A O 1
ATOM 2291 N N . PRO A 1 309 ? 20.148 -5.233 5.882 1.00 97.06 309 PRO A N 1
ATOM 2292 C CA . PRO A 1 309 ? 20.591 -4.282 6.898 1.00 97.06 309 PRO A CA 1
ATOM 2293 C C . PRO A 1 309 ? 19.411 -3.562 7.564 1.00 97.06 309 PRO A C 1
ATOM 2295 O O . PRO A 1 309 ? 18.412 -3.244 6.917 1.00 97.06 309 PRO A O 1
ATOM 2298 N N . VAL A 1 310 ? 19.540 -3.244 8.851 1.00 95.94 310 VAL A N 1
ATOM 2299 C CA . VAL A 1 310 ? 18.508 -2.503 9.605 1.00 95.94 310 VAL A CA 1
ATOM 2300 C C . VAL A 1 310 ? 18.284 -1.092 9.080 1.00 95.94 310 VAL A C 1
ATOM 2302 O O . VAL A 1 310 ? 17.188 -0.562 9.190 1.00 95.94 310 VAL A O 1
ATOM 2305 N N . THR A 1 311 ? 19.308 -0.515 8.453 1.00 96.94 311 THR A N 1
ATOM 2306 C CA . THR A 1 311 ? 19.266 0.807 7.825 1.00 96.94 311 THR A CA 1
ATOM 2307 C C . THR A 1 311 ? 18.505 0.818 6.501 1.00 96.94 311 THR A C 1
ATOM 2309 O O . THR A 1 311 ? 18.371 1.876 5.889 1.00 96.94 311 THR A O 1
ATOM 2312 N N . ALA A 1 312 ? 18.018 -0.337 6.030 1.00 98.12 312 ALA A N 1
ATOM 2313 C CA . ALA A 1 312 ? 17.163 -0.384 4.856 1.00 98.12 312 ALA A CA 1
ATOM 2314 C C . ALA A 1 312 ? 15.880 0.424 5.115 1.00 98.12 312 ALA A C 1
ATOM 2316 O O . ALA A 1 312 ? 15.275 0.272 6.182 1.00 98.12 312 ALA A O 1
ATOM 2317 N N . PRO A 1 313 ? 15.421 1.244 4.152 1.00 98.19 313 PRO A N 1
ATOM 2318 C CA . PRO A 1 313 ? 14.285 2.136 4.368 1.00 98.19 313 PRO A CA 1
ATOM 2319 C C . PRO A 1 313 ? 13.017 1.376 4.771 1.00 98.19 313 PRO A C 1
ATOM 2321 O O . PRO A 1 313 ? 12.260 1.863 5.606 1.00 98.19 313 PRO A O 1
ATOM 2324 N N . TRP A 1 314 ? 12.815 0.157 4.257 1.00 98.50 314 TRP A N 1
ATOM 2325 C CA . TRP A 1 314 ? 11.668 -0.659 4.645 1.00 98.50 314 TRP A CA 1
ATOM 2326 C C . TRP A 1 314 ? 11.732 -1.195 6.074 1.00 98.50 314 TRP A C 1
ATOM 2328 O O . TRP A 1 314 ? 10.687 -1.348 6.697 1.00 98.50 314 TRP A O 1
ATOM 2338 N N . ASN A 1 315 ? 12.925 -1.464 6.607 1.00 98.38 315 ASN A N 1
ATOM 2339 C CA . ASN A 1 315 ? 13.088 -1.969 7.969 1.00 98.38 315 ASN A CA 1
ATOM 2340 C C . ASN A 1 315 ? 12.876 -0.854 8.996 1.00 98.38 315 ASN A C 1
ATOM 2342 O O . ASN A 1 315 ? 12.120 -1.043 9.944 1.00 98.38 315 ASN A O 1
ATOM 2346 N N . LEU A 1 316 ? 13.472 0.324 8.772 1.00 98.44 316 LEU A N 1
ATOM 2347 C CA . LEU A 1 316 ? 13.248 1.500 9.622 1.00 98.44 316 LEU A CA 1
ATOM 2348 C C . LEU A 1 316 ? 11.768 1.894 9.642 1.00 98.44 316 LEU A C 1
ATOM 2350 O O . LEU A 1 316 ? 11.187 2.107 10.704 1.00 98.44 316 LEU A O 1
ATOM 2354 N N . ALA A 1 317 ? 11.145 1.934 8.462 1.00 98.56 317 ALA A N 1
ATOM 2355 C CA . ALA A 1 317 ? 9.733 2.254 8.341 1.00 98.56 317 ALA A CA 1
ATOM 2356 C C . ALA A 1 317 ? 8.832 1.191 8.986 1.00 98.56 317 ALA A C 1
ATOM 2358 O O . ALA A 1 317 ? 7.811 1.543 9.563 1.00 98.56 317 ALA A O 1
ATOM 2359 N N . LEU A 1 318 ? 9.208 -0.092 8.952 1.00 98.62 318 LEU A N 1
ATOM 2360 C CA . LEU A 1 318 ? 8.450 -1.145 9.626 1.00 98.62 318 LEU A CA 1
ATOM 2361 C C . LEU A 1 318 ? 8.502 -1.015 11.150 1.00 98.62 318 LEU A C 1
ATOM 2363 O O . LEU A 1 318 ? 7.472 -1.183 11.793 1.00 98.62 318 LEU A O 1
ATOM 2367 N N . VAL A 1 319 ? 9.667 -0.709 11.728 1.00 98.56 319 VAL A N 1
ATOM 2368 C CA . VAL A 1 319 ? 9.781 -0.487 13.179 1.00 98.56 319 VAL A CA 1
ATOM 2369 C C . VAL A 1 319 ? 8.910 0.694 13.595 1.00 98.56 319 VAL A C 1
ATOM 2371 O O . VAL A 1 319 ? 8.109 0.558 14.514 1.00 98.56 319 VAL A O 1
ATOM 2374 N N . LEU A 1 320 ? 8.983 1.811 12.861 1.00 98.62 320 LEU A N 1
ATOM 2375 C CA . LEU A 1 320 ? 8.122 2.970 13.099 1.00 98.62 320 LEU A CA 1
ATOM 2376 C C . LEU A 1 320 ? 6.631 2.624 12.950 1.00 98.62 320 LEU A C 1
ATOM 2378 O O . LEU A 1 320 ? 5.823 3.037 13.779 1.00 98.62 320 LEU A O 1
ATOM 2382 N N . ALA A 1 321 ? 6.267 1.845 11.927 1.00 98.75 321 ALA A N 1
ATOM 2383 C CA . ALA A 1 321 ? 4.898 1.384 11.721 1.00 98.75 321 ALA A CA 1
ATOM 2384 C C . ALA A 1 321 ? 4.418 0.499 12.876 1.00 98.75 321 ALA A C 1
ATOM 2386 O O . ALA A 1 321 ? 3.300 0.681 13.338 1.00 98.75 321 ALA A O 1
ATOM 2387 N N . GLY A 1 322 ? 5.260 -0.413 13.372 1.00 98.62 322 GLY A N 1
ATOM 2388 C CA . GLY A 1 322 ? 4.975 -1.245 14.540 1.00 98.62 322 GLY A CA 1
ATOM 2389 C C . GLY A 1 322 ? 4.753 -0.403 15.796 1.00 98.62 322 GLY A C 1
ATOM 2390 O O . GLY A 1 322 ? 3.709 -0.519 16.431 1.00 98.62 322 GLY A O 1
ATOM 2391 N N . THR A 1 323 ? 5.671 0.511 16.116 1.00 98.62 323 THR A N 1
ATOM 2392 C CA . THR A 1 323 ? 5.523 1.429 17.258 1.00 98.62 323 THR A CA 1
ATOM 2393 C C . THR A 1 323 ? 4.217 2.221 17.178 1.00 98.62 323 THR A C 1
ATOM 2395 O O . THR A 1 323 ? 3.420 2.227 18.116 1.00 98.62 323 THR A O 1
ATOM 2398 N N . ALA A 1 324 ? 3.961 2.863 16.036 1.00 98.62 324 ALA A N 1
ATOM 2399 C CA . ALA A 1 324 ? 2.782 3.699 15.853 1.00 98.62 324 ALA A CA 1
ATOM 2400 C C . ALA A 1 324 ? 1.480 2.884 15.788 1.00 98.62 324 ALA A C 1
ATOM 2402 O O . ALA A 1 324 ? 0.445 3.367 16.238 1.00 98.62 324 ALA A O 1
ATOM 2403 N N . ALA A 1 325 ? 1.500 1.651 15.273 1.00 98.56 325 ALA A N 1
ATOM 2404 C CA . ALA A 1 325 ? 0.327 0.779 15.236 1.00 98.56 325 ALA A CA 1
ATOM 2405 C C . ALA A 1 325 ? -0.051 0.255 16.629 1.00 98.56 325 ALA A C 1
ATOM 2407 O O . ALA A 1 325 ? -1.238 0.227 16.946 1.00 98.56 325 ALA A O 1
ATOM 2408 N N . GLY A 1 326 ? 0.935 -0.087 17.470 1.00 97.88 326 GLY A N 1
ATOM 2409 C CA . GLY A 1 326 ? 0.699 -0.429 18.879 1.00 97.88 326 GLY A CA 1
ATOM 2410 C C . GLY A 1 326 ? 0.074 0.741 19.645 1.00 97.88 326 GLY A C 1
ATOM 2411 O O . GLY A 1 326 ? -0.950 0.579 20.307 1.00 97.88 326 GLY A O 1
ATOM 2412 N N . LEU A 1 327 ? 0.617 1.950 19.450 1.00 98.00 327 LEU A N 1
ATOM 2413 C CA . LEU A 1 327 ? 0.039 3.185 19.988 1.00 98.00 327 LEU A CA 1
ATOM 2414 C C . LEU A 1 327 ? -1.397 3.416 19.485 1.00 98.00 327 LEU A C 1
ATOM 2416 O O . LEU A 1 327 ? -2.303 3.691 20.268 1.00 98.00 327 LEU A O 1
ATOM 2420 N N . THR A 1 328 ? -1.612 3.286 18.173 1.00 98.19 328 THR A N 1
ATOM 2421 C CA . THR A 1 328 ? -2.914 3.505 17.525 1.00 98.19 328 THR A CA 1
ATOM 2422 C C . THR A 1 328 ? -3.979 2.576 18.089 1.00 98.19 328 THR A C 1
ATOM 2424 O O . THR A 1 328 ? -5.067 3.039 18.419 1.00 98.19 328 THR A O 1
ATOM 2427 N N . GLY A 1 329 ? -3.679 1.283 18.223 1.00 97.50 329 GLY A N 1
ATOM 2428 C CA . GLY A 1 329 ? -4.632 0.312 18.748 1.00 97.50 329 GLY A CA 1
ATOM 2429 C C . GLY A 1 329 ? -5.083 0.637 20.167 1.00 97.50 329 GLY A C 1
ATOM 2430 O O . GLY A 1 329 ? -6.285 0.655 20.428 1.00 97.50 329 GLY A O 1
ATOM 2431 N N . MET A 1 330 ? -4.154 1.012 21.049 1.00 97.19 330 MET A N 1
ATOM 2432 C CA . MET A 1 330 ? -4.510 1.442 22.403 1.00 97.19 330 MET A CA 1
ATOM 2433 C C . MET A 1 330 ? -5.359 2.709 22.423 1.00 97.19 330 MET A C 1
ATOM 2435 O O . MET A 1 330 ? -6.407 2.743 23.072 1.00 97.19 330 MET A O 1
ATOM 2439 N N . LEU A 1 331 ? -4.963 3.728 21.663 1.00 96.69 331 LEU A N 1
ATOM 2440 C CA . LEU A 1 331 ? -5.706 4.984 21.597 1.00 96.69 331 LEU A CA 1
ATOM 2441 C C . LEU A 1 331 ? -7.113 4.813 21.001 1.00 96.69 331 LEU A C 1
ATOM 2443 O O . LEU A 1 331 ? -8.042 5.497 21.427 1.00 96.69 331 LEU A O 1
ATOM 2447 N N . LEU A 1 332 ? -7.302 3.902 20.040 1.00 96.69 332 LEU A N 1
ATOM 2448 C CA . LEU A 1 332 ? -8.625 3.615 19.474 1.00 96.69 332 LEU A CA 1
ATOM 2449 C C . LEU A 1 332 ? -9.588 3.046 20.526 1.00 96.69 332 LEU A C 1
ATOM 2451 O O . LEU A 1 332 ? -10.772 3.371 20.494 1.00 96.69 332 LEU A O 1
ATOM 2455 N N . THR A 1 333 ? -9.070 2.274 21.485 1.00 96.31 333 THR A N 1
ATOM 2456 C CA . THR A 1 333 ? -9.856 1.687 22.585 1.00 96.31 333 THR A CA 1
ATOM 2457 C C . THR A 1 333 ? -10.098 2.632 23.770 1.00 96.31 333 THR A C 1
ATOM 2459 O O . THR A 1 333 ? -10.697 2.219 24.759 1.00 96.31 333 THR A O 1
ATOM 2462 N N . GLY A 1 334 ? -9.663 3.897 23.682 1.00 93.12 334 GLY A N 1
ATOM 2463 C CA . GLY A 1 334 ? -9.868 4.902 24.734 1.00 93.12 334 GLY A CA 1
ATOM 2464 C C . GLY A 1 334 ? -8.899 4.792 25.916 1.00 93.12 334 GLY A C 1
ATOM 2465 O O . GLY A 1 334 ? -9.226 5.229 27.016 1.00 93.12 334 GLY A O 1
ATOM 2466 N N . ALA A 1 335 ? -7.725 4.189 25.713 1.00 89.38 335 ALA A N 1
ATOM 2467 C CA . ALA A 1 335 ? -6.742 4.003 26.773 1.00 89.38 335 ALA A CA 1
ATOM 2468 C C . ALA A 1 335 ? -6.085 5.314 27.245 1.00 89.38 335 ALA A C 1
ATOM 2470 O O . ALA A 1 335 ? -5.930 6.270 26.483 1.00 89.38 335 ALA A O 1
ATOM 2471 N N . GLN A 1 336 ? -5.625 5.303 28.498 1.00 90.38 336 GLN A N 1
ATOM 2472 C CA . GLN A 1 336 ? -4.815 6.369 29.091 1.00 90.38 336 GLN A CA 1
ATOM 2473 C C . GLN A 1 336 ? -3.394 6.418 28.482 1.00 90.38 336 GLN A C 1
ATOM 2475 O O . GLN A 1 336 ? -2.939 5.433 27.888 1.00 90.38 336 GLN A O 1
ATOM 2480 N N . PRO A 1 337 ? -2.646 7.529 28.647 1.00 90.38 337 PRO A N 1
ATOM 2481 C CA . PRO A 1 337 ? -1.334 7.710 28.017 1.00 90.38 337 PRO A CA 1
ATOM 2482 C C . PRO A 1 337 ? -0.281 6.646 28.361 1.00 90.38 337 PRO A C 1
ATOM 2484 O O . PRO A 1 337 ? 0.494 6.257 27.488 1.00 90.38 337 PRO A O 1
ATOM 2487 N N . ALA A 1 338 ? -0.239 6.161 29.607 1.00 90.56 338 ALA A N 1
ATOM 2488 C CA . ALA A 1 338 ? 0.782 5.206 30.050 1.00 90.56 338 ALA A CA 1
ATOM 2489 C C . ALA A 1 338 ? 0.655 3.822 29.365 1.00 90.56 338 ALA A C 1
ATOM 2491 O O . ALA A 1 338 ? 1.620 3.419 28.707 1.00 90.56 338 ALA A O 1
ATOM 2492 N N . PRO A 1 339 ? -0.516 3.150 29.378 1.00 91.31 339 PRO A N 1
ATOM 2493 C CA . PRO A 1 339 ? -0.748 1.938 28.581 1.00 91.31 339 PRO A CA 1
ATOM 2494 C C . PRO A 1 339 ? -0.467 2.119 27.085 1.00 91.31 339 PRO A C 1
ATOM 2496 O O . PRO A 1 339 ? 0.075 1.242 26.409 1.00 91.31 339 PRO A O 1
ATOM 2499 N N . ALA A 1 340 ? -0.801 3.295 26.547 1.00 93.62 340 ALA A N 1
ATOM 2500 C CA . ALA A 1 340 ? -0.566 3.620 25.146 1.00 93.62 340 ALA A CA 1
ATOM 2501 C C . ALA A 1 340 ? 0.941 3.689 24.813 1.00 93.62 340 ALA A C 1
ATOM 2503 O O . ALA A 1 340 ? 1.371 3.185 23.771 1.00 93.62 340 ALA A O 1
ATOM 2504 N N . ALA A 1 341 ? 1.759 4.247 25.712 1.00 94.62 34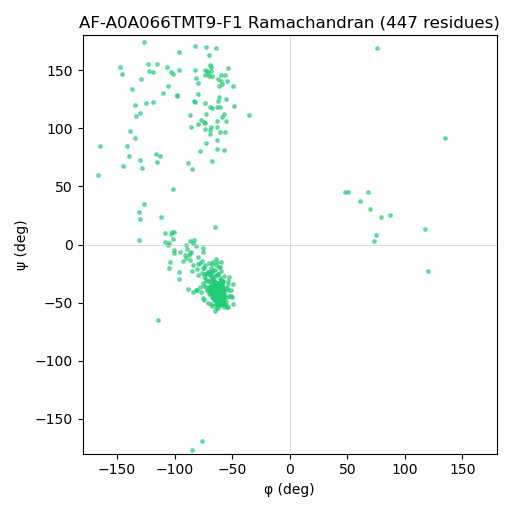1 ALA A N 1
ATOM 2505 C CA . ALA A 1 341 ? 3.215 4.272 25.581 1.00 94.62 341 ALA A CA 1
ATOM 2506 C C . ALA A 1 341 ? 3.841 2.872 25.714 1.00 94.62 341 ALA A C 1
ATOM 2508 O O . ALA A 1 341 ? 4.732 2.527 24.933 1.00 94.62 341 ALA A O 1
ATOM 2509 N N . ALA A 1 342 ? 3.352 2.047 26.646 1.00 94.06 342 ALA A N 1
ATOM 2510 C CA . ALA A 1 342 ? 3.800 0.663 26.806 1.00 94.06 342 ALA A CA 1
ATOM 2511 C C . ALA A 1 342 ? 3.527 -0.169 25.541 1.00 94.06 342 ALA A C 1
ATOM 2513 O O . ALA A 1 342 ? 4.433 -0.824 25.018 1.00 94.06 342 ALA A O 1
ATOM 2514 N N . ALA A 1 343 ? 2.319 -0.068 24.976 1.00 95.00 343 ALA A N 1
ATOM 2515 C CA . ALA A 1 343 ? 1.970 -0.731 23.720 1.00 95.00 343 ALA A CA 1
ATOM 2516 C C . ALA A 1 343 ? 2.828 -0.252 22.539 1.00 95.00 343 ALA A C 1
ATOM 2518 O O . ALA A 1 343 ? 3.250 -1.062 21.711 1.00 95.00 343 ALA A O 1
ATOM 2519 N N . ALA A 1 344 ? 3.138 1.047 22.472 1.00 97.25 344 ALA A N 1
ATOM 2520 C CA . ALA A 1 344 ? 4.041 1.591 21.462 1.00 97.25 344 ALA A CA 1
ATOM 2521 C C . ALA A 1 344 ? 5.450 0.984 21.574 1.00 97.25 344 ALA A C 1
ATOM 2523 O O . ALA A 1 344 ? 6.020 0.539 20.575 1.00 97.25 344 ALA A O 1
ATOM 2524 N N . LEU A 1 345 ? 5.999 0.920 22.792 1.00 97.44 345 LEU A N 1
ATOM 2525 C CA . LEU A 1 345 ? 7.320 0.352 23.058 1.00 97.44 345 LEU A CA 1
ATOM 2526 C C . LEU A 1 345 ? 7.372 -1.140 22.706 1.00 97.44 345 LEU A C 1
ATOM 2528 O O . LEU A 1 345 ? 8.240 -1.555 21.937 1.00 97.44 345 LEU A O 1
ATOM 2532 N N . LEU A 1 346 ? 6.421 -1.933 23.208 1.00 97.31 346 LEU A N 1
ATOM 2533 C CA . LEU A 1 346 ? 6.316 -3.363 22.900 1.00 97.31 346 LEU A CA 1
ATOM 2534 C C . LEU A 1 346 ? 6.149 -3.598 21.392 1.00 97.31 346 LEU A C 1
ATOM 2536 O O . LEU A 1 346 ? 6.784 -4.492 20.826 1.00 97.31 346 LEU A O 1
ATOM 2540 N N . GLY A 1 347 ? 5.349 -2.761 20.727 1.00 98.00 347 GLY A N 1
ATOM 2541 C CA . GLY A 1 347 ? 5.148 -2.788 19.282 1.00 98.00 347 GLY A CA 1
ATOM 2542 C C . GLY A 1 347 ? 6.422 -2.541 18.484 1.00 98.00 347 GLY A C 1
ATOM 2543 O O . GLY A 1 347 ? 6.718 -3.293 17.548 1.00 98.00 347 GLY A O 1
ATOM 2544 N N . GLY A 1 348 ? 7.196 -1.528 18.872 1.00 98.31 348 GLY A N 1
ATOM 2545 C CA . GLY A 1 348 ? 8.475 -1.195 18.252 1.00 98.31 348 GLY A CA 1
ATOM 2546 C C . GLY A 1 348 ? 9.539 -2.267 18.471 1.00 98.31 348 GLY A C 1
ATOM 2547 O O . GLY A 1 348 ? 10.198 -2.685 17.517 1.00 98.31 348 GLY A O 1
ATOM 2548 N N . VAL A 1 349 ? 9.675 -2.764 19.706 1.00 98.25 349 VAL A N 1
ATOM 2549 C CA . VAL A 1 349 ? 10.643 -3.815 20.057 1.00 98.25 349 VAL A CA 1
ATOM 2550 C C . VAL A 1 349 ? 10.344 -5.100 19.288 1.00 98.25 349 VAL A C 1
ATOM 2552 O O . VAL A 1 349 ? 11.234 -5.632 18.626 1.00 98.25 349 VAL A O 1
ATOM 2555 N N . ALA A 1 350 ? 9.097 -5.577 19.294 1.00 97.88 350 ALA A N 1
ATOM 2556 C CA . ALA A 1 350 ? 8.731 -6.797 18.578 1.00 97.88 350 ALA A CA 1
ATOM 2557 C C . ALA A 1 350 ? 8.930 -6.664 17.053 1.00 97.88 350 ALA A C 1
ATOM 2559 O O . ALA A 1 350 ? 9.438 -7.589 16.413 1.00 97.88 350 ALA A O 1
ATOM 2560 N N . ALA A 1 351 ? 8.611 -5.502 16.467 1.00 98.31 351 ALA A N 1
ATOM 2561 C CA . ALA A 1 351 ? 8.885 -5.227 15.055 1.00 98.31 351 ALA A CA 1
ATOM 2562 C C . ALA A 1 351 ? 10.394 -5.223 14.748 1.00 98.31 351 ALA A C 1
ATOM 2564 O O . ALA A 1 351 ? 10.825 -5.817 13.757 1.00 98.31 351 ALA A O 1
ATOM 2565 N N . ALA A 1 352 ? 11.212 -4.622 15.617 1.00 98.12 352 ALA A N 1
ATOM 2566 C CA . ALA A 1 352 ? 12.665 -4.633 15.481 1.00 98.12 352 ALA A CA 1
ATOM 2567 C C . ALA A 1 352 ? 13.222 -6.062 15.551 1.00 98.12 352 ALA A C 1
ATOM 2569 O O . ALA A 1 352 ? 13.980 -6.467 14.668 1.00 98.12 352 ALA A O 1
ATOM 2570 N N . VAL A 1 353 ? 12.798 -6.870 16.528 1.00 98.00 353 VAL A N 1
ATOM 2571 C CA . VAL A 1 353 ? 13.212 -8.280 16.633 1.00 98.00 353 VAL A CA 1
ATOM 2572 C C . VAL A 1 353 ? 12.821 -9.059 15.370 1.00 98.00 353 VAL A C 1
ATOM 2574 O O . VAL A 1 353 ? 13.635 -9.820 14.846 1.00 98.00 353 VAL A O 1
ATOM 2577 N N . ALA A 1 354 ? 11.633 -8.823 14.802 1.00 97.38 354 ALA A N 1
ATOM 2578 C CA . ALA A 1 354 ? 11.224 -9.465 13.550 1.00 97.38 354 ALA A CA 1
ATOM 2579 C C . ALA A 1 354 ? 12.137 -9.075 12.367 1.00 97.38 354 ALA A C 1
ATOM 2581 O O . ALA A 1 354 ? 12.459 -9.911 11.518 1.00 97.38 354 ALA A O 1
ATOM 2582 N N . VAL A 1 355 ? 12.626 -7.834 12.318 1.00 97.00 355 VAL A N 1
ATOM 2583 C CA . VAL A 1 355 ? 13.638 -7.416 11.332 1.00 97.00 355 VAL A CA 1
ATOM 2584 C C . VAL A 1 355 ? 14.960 -8.168 11.539 1.00 97.00 355 VAL A C 1
ATOM 2586 O O . VAL A 1 355 ? 15.557 -8.637 10.565 1.00 97.00 355 VAL A O 1
ATOM 2589 N N . PHE A 1 356 ? 15.410 -8.316 12.790 1.00 96.81 356 PHE A N 1
ATOM 2590 C CA . PHE A 1 356 ? 16.690 -8.948 13.132 1.00 96.81 356 PHE A CA 1
ATOM 2591 C C . PHE A 1 356 ? 16.707 -10.474 12.986 1.00 96.81 356 PHE A C 1
ATOM 2593 O O . PHE A 1 356 ? 17.778 -11.041 12.757 1.00 96.81 356 PHE A O 1
ATOM 2600 N N . VAL A 1 357 ? 15.553 -11.141 13.088 1.00 96.19 357 VAL A N 1
ATOM 2601 C CA . VAL A 1 357 ? 15.448 -12.609 13.134 1.00 96.19 357 VAL A CA 1
ATOM 2602 C C . VAL A 1 357 ? 14.710 -13.150 11.896 1.00 96.19 357 VAL A C 1
ATOM 2604 O O . VAL A 1 357 ? 13.588 -13.646 12.002 1.00 96.19 357 VAL A O 1
ATOM 2607 N N . PRO A 1 358 ? 15.320 -13.111 10.691 1.00 93.06 358 PRO A N 1
ATOM 2608 C CA . PRO A 1 358 ? 14.652 -13.463 9.433 1.00 93.06 358 PRO A CA 1
ATOM 2609 C C . PRO A 1 358 ? 14.079 -14.886 9.390 1.00 93.06 358 PRO A C 1
ATOM 2611 O O . PRO A 1 358 ? 13.002 -15.099 8.838 1.00 93.06 358 PRO A O 1
ATOM 2614 N N . ARG A 1 359 ? 14.767 -15.860 10.002 1.00 94.06 359 ARG A N 1
ATOM 2615 C CA . ARG A 1 359 ? 14.327 -17.268 10.036 1.00 94.06 359 ARG A CA 1
ATOM 2616 C C . ARG A 1 359 ? 13.185 -17.525 11.025 1.00 94.06 359 ARG A C 1
ATOM 2618 O O . ARG A 1 359 ? 12.432 -18.470 10.837 1.00 94.06 359 ARG A O 1
ATOM 2625 N N . GLY A 1 360 ? 13.048 -16.682 12.049 1.00 95.62 360 GLY A N 1
ATOM 2626 C CA . GLY A 1 360 ? 12.069 -16.826 13.131 1.00 95.62 360 GLY A CA 1
ATOM 2627 C C . GLY A 1 360 ? 10.929 -15.809 13.082 1.00 95.62 360 GLY A C 1
ATOM 2628 O O . GLY A 1 360 ? 10.171 -15.722 14.040 1.00 95.62 360 GLY A O 1
ATOM 2629 N N . ARG A 1 361 ? 10.791 -15.032 11.997 1.00 95.56 361 ARG A N 1
ATOM 2630 C CA . ARG A 1 361 ? 9.851 -13.896 11.921 1.00 95.56 361 ARG A CA 1
ATOM 2631 C C . ARG A 1 361 ? 8.429 -14.244 12.329 1.00 95.56 361 ARG A C 1
ATOM 2633 O O . ARG A 1 361 ? 7.821 -13.486 13.070 1.00 95.56 361 ARG A O 1
ATOM 2640 N N . VAL A 1 362 ? 7.908 -15.376 11.858 1.00 96.56 362 VAL A N 1
ATOM 2641 C CA . VAL A 1 362 ? 6.540 -15.810 12.181 1.00 96.56 362 VAL A CA 1
ATOM 2642 C C . VAL A 1 362 ? 6.393 -16.021 13.687 1.00 96.56 362 VAL A C 1
ATOM 2644 O O . VAL A 1 362 ? 5.484 -15.461 14.289 1.00 96.56 362 VAL A O 1
ATOM 2647 N N . ALA A 1 363 ? 7.324 -16.754 14.304 1.00 97.62 363 ALA A N 1
ATOM 2648 C CA . ALA A 1 363 ? 7.321 -16.989 15.745 1.00 97.62 363 ALA A CA 1
ATOM 2649 C C . ALA A 1 363 ? 7.446 -15.677 16.535 1.00 97.62 363 ALA A C 1
ATOM 2651 O O . ALA A 1 363 ? 6.702 -15.474 17.486 1.00 97.62 363 ALA A O 1
ATOM 2652 N N . VAL A 1 364 ? 8.316 -14.757 16.102 1.00 97.50 364 VAL A N 1
ATOM 2653 C CA . VAL A 1 364 ? 8.474 -13.436 16.734 1.00 97.50 364 VAL A CA 1
ATOM 2654 C C . VAL A 1 364 ? 7.192 -12.609 16.644 1.00 97.50 364 VAL A C 1
ATOM 2656 O O . VAL A 1 364 ? 6.803 -11.988 17.627 1.00 97.50 364 VAL A O 1
ATOM 2659 N N . VAL A 1 365 ? 6.516 -12.597 15.491 1.00 97.56 365 VAL A N 1
ATOM 2660 C CA . VAL A 1 365 ? 5.258 -11.854 15.322 1.00 97.56 365 VAL A CA 1
ATOM 2661 C C . VAL A 1 365 ? 4.155 -12.433 16.208 1.00 97.56 365 VAL A C 1
ATOM 2663 O O . VAL A 1 365 ? 3.453 -11.671 16.867 1.00 97.56 365 VAL A O 1
ATOM 2666 N N . LEU A 1 366 ? 4.027 -13.762 16.271 1.00 97.94 366 LEU A N 1
ATOM 2667 C CA . LEU A 1 366 ? 3.045 -14.423 17.136 1.00 97.94 366 LEU A CA 1
ATOM 2668 C C . LEU A 1 366 ? 3.347 -14.184 18.622 1.00 97.94 366 LEU A C 1
ATOM 2670 O O . LEU A 1 366 ? 2.456 -13.783 19.365 1.00 97.94 366 LEU A O 1
ATOM 2674 N N . ALA A 1 367 ? 4.602 -14.354 19.043 1.00 97.94 367 ALA A N 1
ATOM 2675 C CA . ALA A 1 367 ? 5.026 -14.085 20.415 1.00 97.94 367 ALA A CA 1
ATOM 2676 C C . ALA A 1 367 ? 4.833 -12.609 20.792 1.00 97.94 367 ALA A C 1
ATOM 2678 O O . ALA A 1 367 ? 4.362 -12.316 21.884 1.00 97.94 367 ALA A O 1
ATOM 2679 N N . GLY A 1 368 ? 5.130 -11.680 19.878 1.00 97.56 368 GLY A N 1
ATOM 2680 C CA . GLY A 1 368 ? 4.896 -10.250 20.068 1.00 97.56 368 GLY A CA 1
ATOM 2681 C C . GLY A 1 368 ? 3.414 -9.909 20.238 1.00 97.56 368 GLY A C 1
ATOM 2682 O O . GLY A 1 368 ? 3.077 -9.124 21.120 1.00 97.56 368 GLY A O 1
ATOM 2683 N N . ALA A 1 369 ? 2.526 -10.536 19.458 1.00 97.75 369 ALA A N 1
ATOM 2684 C CA . ALA A 1 369 ? 1.079 -10.362 19.603 1.00 97.75 369 ALA A CA 1
ATOM 2685 C C . ALA A 1 369 ? 0.571 -10.892 20.952 1.00 97.75 369 ALA A C 1
ATOM 2687 O O . ALA A 1 369 ? -0.191 -10.204 21.627 1.00 97.75 369 ALA A O 1
ATOM 2688 N N . VAL A 1 370 ? 1.025 -12.082 21.366 1.00 98.00 370 VAL A N 1
ATOM 2689 C CA . VAL A 1 370 ? 0.671 -12.679 22.666 1.00 98.00 370 VAL A CA 1
ATOM 2690 C C . VAL A 1 370 ? 1.199 -11.832 23.823 1.00 98.00 370 VAL A C 1
ATOM 2692 O O . VAL A 1 370 ? 0.458 -11.573 24.765 1.00 98.00 370 VAL A O 1
ATOM 2695 N N . ALA A 1 371 ? 2.445 -11.356 23.744 1.00 97.00 371 ALA A N 1
ATOM 2696 C CA . ALA A 1 371 ? 3.049 -10.516 24.774 1.00 97.00 371 ALA A CA 1
ATOM 2697 C C . ALA A 1 371 ? 2.323 -9.172 24.917 1.00 97.00 371 ALA A C 1
ATOM 2699 O O . ALA A 1 371 ? 2.021 -8.764 26.034 1.00 97.00 371 ALA A O 1
ATOM 2700 N N . GLN A 1 372 ? 1.996 -8.508 23.802 1.00 96.88 372 GLN A N 1
ATOM 2701 C CA . GLN A 1 372 ? 1.192 -7.285 23.837 1.00 96.88 372 GLN A CA 1
ATOM 2702 C C . GLN A 1 372 ? -0.190 -7.556 24.422 1.00 96.88 372 GLN A C 1
ATOM 2704 O O . GLN A 1 372 ? -0.593 -6.872 25.351 1.00 96.88 372 GLN A O 1
ATOM 2709 N N . TRP A 1 373 ? -0.897 -8.576 23.934 1.00 97.44 373 TRP A N 1
ATOM 2710 C CA . TRP A 1 373 ? -2.219 -8.917 24.451 1.00 97.44 373 TRP A CA 1
ATOM 2711 C C . TRP A 1 373 ? -2.192 -9.203 25.958 1.00 97.44 373 TRP A C 1
ATOM 2713 O O . TRP A 1 373 ? -2.998 -8.639 26.693 1.00 97.44 373 TRP A O 1
ATOM 2723 N N . GLY A 1 374 ? -1.235 -10.008 26.426 1.00 96.56 374 GLY A N 1
ATOM 2724 C CA . GLY A 1 374 ? -1.056 -10.319 27.844 1.00 96.56 374 GLY A CA 1
ATOM 2725 C C . GLY A 1 374 ? -0.751 -9.084 28.694 1.00 96.56 374 GLY A C 1
ATOM 2726 O O . GLY A 1 374 ? -1.353 -8.922 29.752 1.00 96.56 374 GLY A O 1
ATOM 2727 N N . ALA A 1 375 ? 0.113 -8.181 28.215 1.00 95.12 375 ALA A N 1
ATOM 2728 C CA . ALA A 1 375 ? 0.397 -6.916 28.895 1.00 95.12 375 ALA A CA 1
ATOM 2729 C C . ALA A 1 375 ? -0.865 -6.045 29.019 1.00 95.12 375 ALA A C 1
ATOM 2731 O O . ALA A 1 375 ? -1.164 -5.531 30.091 1.00 95.12 375 ALA A O 1
ATOM 2732 N N . LEU A 1 376 ? -1.659 -5.953 27.949 1.00 94.12 376 LEU A N 1
ATOM 2733 C CA . LEU A 1 376 ? -2.901 -5.179 27.948 1.00 94.12 376 LEU A CA 1
ATOM 2734 C C . LEU A 1 376 ? -3.988 -5.778 28.846 1.00 94.12 376 LEU A C 1
ATOM 2736 O O . LEU A 1 376 ? -4.749 -5.035 29.460 1.00 94.12 376 LEU A O 1
ATOM 2740 N N . VAL A 1 377 ? -4.067 -7.108 28.934 1.00 95.94 377 VAL A N 1
ATOM 2741 C CA . VAL A 1 377 ? -4.954 -7.794 29.886 1.00 95.94 377 VAL A CA 1
ATOM 2742 C C . VAL A 1 377 ? -4.517 -7.506 31.322 1.00 95.94 377 VAL A C 1
ATOM 2744 O O . VAL A 1 377 ? -5.362 -7.180 32.151 1.00 95.94 377 VAL A O 1
ATOM 2747 N N . ALA A 1 378 ? -3.213 -7.572 31.610 1.00 94.88 378 ALA A N 1
ATOM 2748 C CA . ALA A 1 378 ? -2.674 -7.294 32.941 1.00 94.88 378 ALA A CA 1
ATOM 2749 C C . ALA A 1 378 ? -2.909 -5.839 33.388 1.00 94.88 378 ALA A C 1
ATOM 2751 O O . ALA A 1 378 ? -3.149 -5.593 34.566 1.00 94.88 378 ALA A O 1
ATOM 2752 N N . GLU A 1 379 ? -2.897 -4.887 32.453 1.00 92.69 379 GLU A N 1
ATOM 2753 C CA . GLU A 1 379 ? -3.202 -3.472 32.710 1.00 92.69 379 GLU A CA 1
ATOM 2754 C C . GLU A 1 379 ? -4.710 -3.152 32.753 1.00 92.69 379 GLU A C 1
ATOM 2756 O O . GLU A 1 379 ? -5.090 -2.003 32.975 1.00 92.69 379 GLU A O 1
ATOM 2761 N N . GLY A 1 380 ? -5.588 -4.139 32.535 1.00 91.50 380 GLY A N 1
ATOM 2762 C CA . GLY A 1 380 ? -7.039 -3.935 32.561 1.00 91.50 380 GLY A CA 1
ATOM 2763 C C . GLY A 1 380 ? -7.572 -3.111 31.384 1.00 91.50 380 GLY A C 1
ATOM 2764 O O . GLY A 1 380 ? -8.561 -2.391 31.529 1.00 91.50 380 GLY A O 1
ATOM 2765 N N . ALA A 1 381 ? -6.929 -3.185 30.212 1.00 92.44 381 ALA A N 1
ATOM 2766 C CA . ALA A 1 381 ? -7.398 -2.480 29.022 1.00 92.44 381 ALA A CA 1
ATOM 2767 C C . ALA A 1 381 ? -8.828 -2.930 28.642 1.00 92.44 381 ALA A C 1
ATOM 2769 O O . ALA A 1 381 ? -9.126 -4.124 28.685 1.00 92.44 381 ALA A O 1
ATOM 2770 N N . PRO A 1 382 ? -9.717 -2.022 28.196 1.00 88.75 382 PRO A N 1
ATOM 2771 C CA . PRO A 1 382 ? -11.133 -2.340 27.982 1.00 88.75 382 PRO A CA 1
ATOM 2772 C C . PRO A 1 382 ? -11.376 -3.318 26.822 1.00 88.75 382 PRO A C 1
ATOM 2774 O O . PRO A 1 382 ? -12.375 -4.035 26.808 1.00 88.75 382 PRO A O 1
ATOM 2777 N N . ARG A 1 383 ? -10.488 -3.339 25.817 1.00 95.44 383 ARG A N 1
ATOM 2778 C CA . ARG A 1 383 ? -10.591 -4.197 24.622 1.00 95.44 383 ARG A CA 1
ATOM 2779 C C . ARG A 1 383 ? -9.204 -4.663 24.161 1.00 95.44 383 ARG A C 1
ATOM 2781 O O . ARG A 1 383 ? -8.746 -4.263 23.088 1.00 95.44 383 ARG A O 1
ATOM 2788 N N . PRO A 1 384 ? -8.518 -5.516 24.942 1.00 96.06 384 PRO A N 1
ATOM 2789 C CA . PRO A 1 384 ? -7.105 -5.822 24.726 1.00 96.06 384 PRO A CA 1
ATOM 2790 C C . PRO A 1 384 ? -6.865 -6.501 23.373 1.00 96.06 384 PRO A C 1
ATOM 2792 O O . PRO A 1 384 ? -5.874 -6.220 22.710 1.00 96.06 384 PRO A O 1
ATOM 2795 N N . LEU A 1 385 ? -7.800 -7.337 22.905 1.00 97.06 385 LEU A N 1
ATOM 2796 C CA . LEU A 1 385 ? -7.710 -7.944 21.574 1.00 97.06 385 LEU A CA 1
ATOM 2797 C C . LEU A 1 385 ? -7.778 -6.890 20.464 1.00 97.06 385 LEU A C 1
ATOM 2799 O O . LEU A 1 385 ? -6.896 -6.859 19.611 1.00 97.06 385 LEU A O 1
ATOM 2803 N N . ALA A 1 386 ? -8.780 -6.003 20.492 1.00 97.38 386 ALA A N 1
ATOM 2804 C CA . ALA A 1 386 ? -8.946 -4.962 19.475 1.00 97.38 386 ALA A CA 1
ATOM 2805 C C . ALA A 1 386 ? -7.739 -4.012 19.416 1.00 97.38 386 ALA A C 1
ATOM 2807 O O . ALA A 1 386 ? -7.333 -3.610 18.327 1.00 97.38 386 ALA A O 1
ATOM 2808 N N . ALA A 1 387 ? -7.123 -3.717 20.564 1.00 97.44 387 ALA A N 1
ATOM 2809 C CA . ALA A 1 387 ? -5.923 -2.892 20.644 1.00 97.44 387 ALA A CA 1
ATOM 2810 C C . ALA A 1 387 ? -4.678 -3.536 19.997 1.00 97.44 387 ALA A C 1
ATOM 2812 O O . ALA A 1 387 ? -3.834 -2.821 19.464 1.00 97.44 387 ALA A O 1
ATOM 2813 N N . VAL A 1 388 ? -4.560 -4.868 19.973 1.00 98.25 388 VAL A N 1
ATOM 2814 C CA . VAL A 1 388 ? -3.427 -5.557 19.317 1.00 98.25 388 VAL A CA 1
ATOM 2815 C C . VAL A 1 388 ? -3.603 -5.653 17.797 1.00 98.25 388 VAL A C 1
ATOM 2817 O O . VAL A 1 388 ? -2.617 -5.720 17.056 1.00 98.25 388 VAL A O 1
ATOM 2820 N N . LEU A 1 389 ? -4.844 -5.639 17.296 1.00 98.25 389 LEU A N 1
ATOM 2821 C CA . LEU A 1 389 ? -5.131 -5.911 15.884 1.00 98.25 389 LEU A CA 1
ATOM 2822 C C . LEU A 1 389 ? -4.418 -4.974 14.890 1.00 98.25 389 LEU A C 1
ATOM 2824 O O . LEU A 1 389 ? -3.906 -5.496 13.897 1.00 98.25 389 LEU A O 1
ATOM 2828 N N . PRO A 1 390 ? -4.314 -3.643 15.098 1.00 98.56 390 PRO A N 1
ATOM 2829 C CA . PRO A 1 390 ? -3.575 -2.781 14.174 1.00 98.56 390 PRO A CA 1
ATOM 2830 C C . PRO A 1 390 ? -2.098 -3.168 14.047 1.00 98.56 390 PRO A C 1
ATOM 2832 O O . PRO A 1 390 ? -1.576 -3.242 12.931 1.00 98.56 390 PRO A O 1
ATOM 2835 N N . TRP A 1 391 ? -1.431 -3.470 15.168 1.00 98.62 391 TRP A N 1
ATOM 2836 C CA . TRP A 1 391 ? -0.043 -3.939 15.160 1.00 98.62 391 TRP A CA 1
ATOM 2837 C C . TRP A 1 391 ? 0.078 -5.280 14.438 1.00 98.62 391 TRP A C 1
ATOM 2839 O O . TRP A 1 391 ? 0.902 -5.438 13.533 1.00 98.62 391 TRP A O 1
ATOM 2849 N N . PHE A 1 392 ? -0.793 -6.232 14.782 1.00 98.50 392 PHE A N 1
ATOM 2850 C CA . PHE A 1 392 ? -0.788 -7.554 14.168 1.00 98.50 392 PHE A CA 1
ATOM 2851 C C . PHE A 1 392 ? -1.037 -7.486 12.656 1.00 98.50 392 PHE A C 1
ATOM 2853 O O . PHE A 1 392 ? -0.350 -8.168 11.900 1.00 98.50 392 PHE A O 1
ATOM 2860 N N . ALA A 1 393 ? -1.943 -6.624 12.187 1.00 98.25 393 ALA A N 1
ATOM 2861 C CA . ALA A 1 393 ? -2.219 -6.432 10.765 1.00 98.25 393 ALA A CA 1
ATOM 2862 C C . ALA A 1 393 ? -0.989 -5.918 9.993 1.00 98.25 393 ALA A C 1
ATOM 2864 O O . ALA A 1 393 ? -0.661 -6.452 8.928 1.00 98.25 393 ALA A O 1
ATOM 2865 N N . VAL A 1 394 ? -0.269 -4.931 10.544 1.00 98.50 394 VAL A N 1
ATOM 2866 C CA . VAL A 1 394 ? 0.992 -4.424 9.968 1.00 98.50 394 VAL A CA 1
ATOM 2867 C C . VAL A 1 394 ? 2.031 -5.543 9.872 1.00 98.50 394 VAL A C 1
ATOM 2869 O O . VAL A 1 394 ? 2.650 -5.734 8.820 1.00 98.50 394 VAL A O 1
ATOM 2872 N N . MET A 1 395 ? 2.195 -6.323 10.941 1.00 98.50 395 MET A N 1
ATOM 2873 C CA . MET A 1 395 ? 3.192 -7.392 10.989 1.00 98.50 395 MET A CA 1
ATOM 2874 C C . MET A 1 395 ? 2.822 -8.598 10.121 1.00 98.50 395 MET A C 1
ATOM 2876 O O . MET A 1 395 ? 3.690 -9.163 9.456 1.00 98.50 395 MET A O 1
ATOM 2880 N N . ALA A 1 396 ? 1.545 -8.964 10.041 1.00 97.19 396 ALA A N 1
ATOM 2881 C CA . ALA A 1 396 ? 1.060 -9.998 9.134 1.00 97.19 396 ALA A CA 1
ATOM 2882 C C . ALA A 1 396 ? 1.318 -9.606 7.672 1.00 97.19 396 ALA A C 1
ATOM 2884 O O . ALA A 1 396 ? 1.849 -10.405 6.896 1.00 97.19 396 ALA A O 1
ATOM 2885 N N . ALA A 1 397 ? 1.042 -8.351 7.303 1.00 96.00 397 ALA A N 1
ATOM 2886 C CA . ALA A 1 397 ? 1.378 -7.838 5.980 1.00 96.00 397 ALA A CA 1
ATOM 2887 C C . ALA A 1 397 ? 2.894 -7.894 5.712 1.00 96.00 397 ALA A C 1
ATOM 2889 O O . ALA A 1 397 ? 3.295 -8.300 4.618 1.00 96.00 397 ALA A O 1
ATOM 2890 N N . TYR A 1 398 ? 3.736 -7.574 6.704 1.00 96.81 398 TYR A N 1
ATOM 2891 C CA . TYR A 1 398 ? 5.195 -7.727 6.611 1.00 96.81 398 TYR A CA 1
ATOM 2892 C C . TYR A 1 398 ? 5.643 -9.158 6.322 1.00 96.81 398 TYR A C 1
ATOM 2894 O O . TYR A 1 398 ? 6.482 -9.376 5.441 1.00 96.81 398 TYR A O 1
ATOM 2902 N N . LEU A 1 399 ? 5.069 -10.148 7.005 1.00 96.62 399 LEU A N 1
ATOM 2903 C CA . LEU A 1 399 ? 5.364 -11.556 6.732 1.00 96.62 399 LEU A CA 1
ATOM 2904 C C . LEU A 1 399 ? 5.028 -11.925 5.281 1.00 96.62 399 LEU A C 1
ATOM 2906 O O . LEU A 1 399 ? 5.820 -12.599 4.620 1.00 96.62 399 LEU A O 1
ATOM 2910 N N . VAL A 1 400 ? 3.904 -11.422 4.760 1.00 94.06 400 VAL A N 1
ATOM 2911 C CA . VAL A 1 400 ? 3.491 -11.656 3.370 1.00 94.06 400 VAL A CA 1
ATOM 2912 C C . VAL A 1 400 ? 4.473 -11.020 2.387 1.00 94.06 400 VAL A C 1
ATOM 2914 O O . VAL A 1 400 ? 5.031 -11.728 1.548 1.00 94.06 400 VAL A O 1
ATOM 2917 N N . PHE A 1 401 ? 4.721 -9.707 2.465 1.00 94.12 401 PHE A N 1
ATOM 2918 C CA . PHE A 1 401 ? 5.534 -9.039 1.440 1.00 94.12 401 PHE A CA 1
ATOM 2919 C C . PHE A 1 401 ? 7.029 -9.349 1.556 1.00 94.12 401 PHE A C 1
ATOM 2921 O O . PHE A 1 401 ? 7.716 -9.385 0.538 1.00 94.12 401 PHE A O 1
ATOM 2928 N N . SER A 1 402 ? 7.545 -9.645 2.754 1.00 95.62 402 SER A N 1
ATOM 2929 C CA . SER A 1 402 ? 8.930 -10.112 2.899 1.00 95.62 402 SER A CA 1
ATOM 2930 C C . SER A 1 402 ? 9.137 -11.512 2.313 1.00 95.62 402 SER A C 1
ATOM 2932 O O . SER A 1 402 ? 10.261 -11.880 1.979 1.00 95.62 402 SER A O 1
ATOM 2934 N N . GLY A 1 403 ? 8.055 -12.281 2.148 1.00 94.88 403 GLY A N 1
ATOM 2935 C CA . GLY A 1 403 ? 8.058 -13.577 1.484 1.00 94.88 403 GLY A CA 1
ATOM 2936 C C . GLY A 1 403 ? 7.887 -13.542 -0.032 1.00 94.88 403 GLY A C 1
ATOM 2937 O O . GLY A 1 403 ? 8.018 -14.595 -0.657 1.00 94.88 403 GLY A O 1
ATOM 2938 N N . GLN A 1 404 ? 7.603 -12.378 -0.620 1.00 94.88 404 GLN A N 1
ATOM 2939 C CA . GLN A 1 404 ? 7.374 -12.260 -2.056 1.00 94.88 404 GLN A CA 1
ATOM 2940 C C . GLN A 1 404 ? 8.669 -12.389 -2.865 1.00 94.88 404 GLN A C 1
ATOM 2942 O O . GLN A 1 404 ? 9.766 -12.022 -2.444 1.00 94.88 404 GLN A O 1
ATOM 2947 N N . ARG A 1 405 ? 8.489 -12.903 -4.077 1.00 95.69 405 ARG A N 1
ATOM 2948 C CA . ARG A 1 405 ? 9.457 -12.993 -5.176 1.00 95.69 405 ARG A CA 1
ATOM 2949 C C . ARG A 1 405 ? 8.951 -12.137 -6.325 1.00 95.69 405 ARG A C 1
ATOM 2951 O O . ARG A 1 405 ? 7.733 -11.992 -6.445 1.00 95.69 405 ARG A O 1
ATOM 2958 N N . LEU A 1 406 ? 9.823 -11.653 -7.209 1.00 94.75 406 LEU A N 1
ATOM 2959 C CA . LEU A 1 406 ? 9.421 -10.837 -8.365 1.00 94.75 406 LEU A CA 1
ATOM 2960 C C . LEU 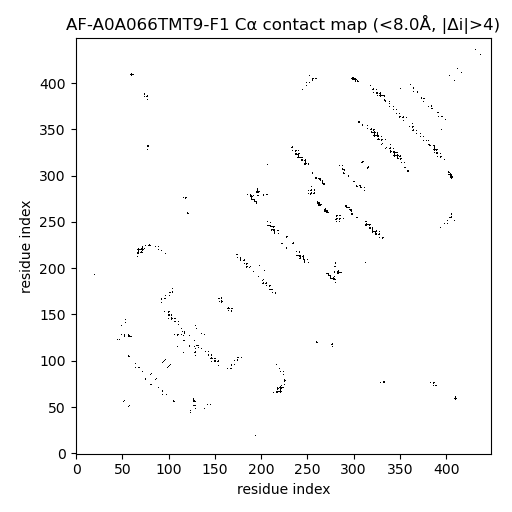A 1 406 ? 8.277 -11.471 -9.174 1.00 94.75 406 LEU A C 1
ATOM 2962 O O . LEU A 1 406 ? 7.298 -10.798 -9.492 1.00 94.75 406 LEU A O 1
ATOM 2966 N N . ASN A 1 407 ? 8.359 -12.776 -9.446 1.00 92.25 407 ASN A N 1
ATOM 2967 C CA . ASN A 1 407 ? 7.342 -13.503 -10.212 1.00 92.25 407 ASN A CA 1
ATOM 2968 C C . ASN A 1 407 ? 5.999 -13.696 -9.472 1.00 92.25 407 ASN A C 1
ATOM 2970 O O . ASN A 1 407 ? 4.988 -13.962 -10.118 1.00 92.25 407 ASN A O 1
ATOM 2974 N N . THR A 1 408 ? 5.977 -13.505 -8.151 1.00 91.31 408 THR A N 1
ATOM 2975 C CA . THR A 1 408 ? 4.778 -13.574 -7.289 1.00 91.31 408 THR A CA 1
ATOM 2976 C C . THR A 1 408 ? 4.282 -12.196 -6.829 1.00 91.31 408 THR A C 1
ATOM 2978 O O . THR A 1 408 ? 3.294 -12.098 -6.099 1.00 91.31 408 THR A O 1
ATOM 2981 N N . ILE A 1 409 ? 4.947 -11.097 -7.217 1.00 89.50 409 ILE A N 1
ATOM 2982 C CA . ILE A 1 409 ? 4.513 -9.755 -6.808 1.00 89.50 409 ILE A CA 1
ATOM 2983 C C . ILE A 1 409 ? 3.117 -9.477 -7.366 1.00 89.50 409 ILE A C 1
ATOM 2985 O O . ILE A 1 409 ? 2.885 -9.460 -8.580 1.00 89.50 409 ILE A O 1
ATOM 2989 N N . GLY A 1 410 ? 2.199 -9.164 -6.452 1.00 82.12 410 GLY A N 1
ATOM 2990 C CA . GLY A 1 410 ? 0.823 -8.804 -6.781 1.00 82.12 410 GLY A CA 1
ATOM 2991 C C . GLY A 1 410 ? -0.053 -9.986 -7.189 1.00 82.12 410 GLY A C 1
ATOM 2992 O O . GLY A 1 410 ? -1.182 -9.761 -7.617 1.00 82.12 410 GLY A O 1
ATOM 2993 N N . THR A 1 411 ? 0.436 -11.221 -7.061 1.00 82.94 411 THR A N 1
ATOM 2994 C CA . THR A 1 411 ? -0.409 -12.416 -7.069 1.00 82.94 411 THR A CA 1
ATOM 2995 C C . THR A 1 411 ? -0.663 -12.827 -5.629 1.00 82.94 411 THR A C 1
ATOM 2997 O O . THR A 1 411 ? 0.283 -12.964 -4.853 1.00 82.94 411 THR A O 1
ATOM 3000 N N . SER A 1 412 ? -1.926 -13.011 -5.259 1.00 71.62 412 SER A N 1
ATOM 3001 C CA . SER A 1 412 ? -2.255 -13.665 -3.994 1.00 71.62 412 SER A CA 1
ATOM 3002 C C . SER A 1 412 ? -1.719 -15.095 -4.020 1.00 71.62 412 SER A C 1
ATOM 3004 O O . SER A 1 412 ? -1.779 -15.743 -5.066 1.00 71.62 412 SER A O 1
ATOM 3006 N N . ASP A 1 413 ? -1.215 -15.577 -2.881 1.00 74.56 413 ASP A N 1
ATOM 3007 C CA . ASP A 1 413 ? -0.944 -17.004 -2.685 1.00 74.56 413 ASP A CA 1
ATOM 3008 C C . ASP A 1 413 ? -2.195 -17.789 -3.111 1.00 74.56 413 ASP A C 1
ATOM 3010 O O . ASP A 1 413 ? -3.320 -17.376 -2.806 1.00 74.56 413 ASP A O 1
ATOM 3014 N N . GLU A 1 414 ? -2.019 -18.884 -3.847 1.00 75.00 414 GLU A N 1
ATOM 3015 C CA . GLU A 1 414 ? -3.133 -19.718 -4.298 1.00 75.00 414 GLU A CA 1
ATOM 3016 C C . GLU A 1 414 ? -4.024 -20.146 -3.136 1.00 75.00 414 GLU A C 1
ATOM 3018 O O . GLU A 1 414 ? -5.235 -20.231 -3.312 1.00 75.00 414 GLU A O 1
ATOM 3023 N N . ARG A 1 415 ? -3.453 -20.312 -1.937 1.00 76.06 415 ARG A N 1
ATOM 3024 C CA . ARG A 1 415 ? -4.197 -20.600 -0.706 1.00 76.06 415 ARG A CA 1
ATOM 3025 C C . ARG A 1 415 ? -5.102 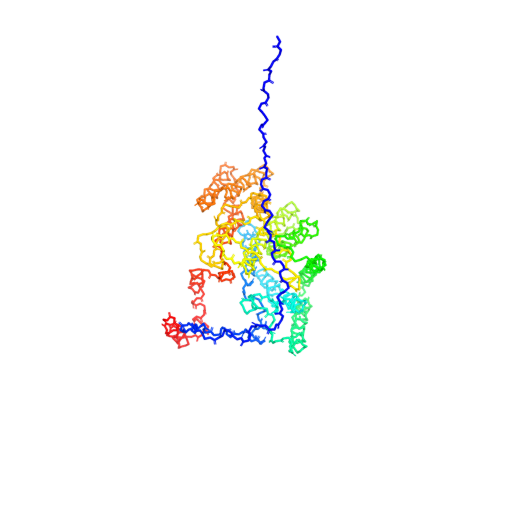-19.451 -0.291 1.00 76.06 415 ARG A C 1
ATOM 3027 O O . ARG A 1 415 ? -6.260 -19.678 0.035 1.00 76.06 415 ARG A O 1
ATOM 3034 N N . VAL A 1 416 ? -4.603 -18.215 -0.340 1.00 73.12 416 VAL A N 1
ATOM 3035 C CA . VAL A 1 416 ? -5.408 -17.020 -0.040 1.00 73.12 416 VAL A CA 1
ATOM 3036 C C . VAL A 1 416 ? -6.495 -16.857 -1.093 1.00 73.12 416 VAL A C 1
ATOM 3038 O O . VAL A 1 416 ? -7.643 -16.600 -0.752 1.00 73.12 416 VAL A O 1
ATOM 3041 N N . ARG A 1 417 ? -6.164 -17.064 -2.374 1.00 75.75 417 ARG A N 1
ATOM 3042 C CA . ARG A 1 417 ? -7.158 -17.050 -3.451 1.00 75.75 417 ARG A CA 1
ATOM 3043 C C . ARG A 1 417 ? -8.224 -18.122 -3.227 1.00 75.75 417 ARG A C 1
ATOM 3045 O O . ARG A 1 417 ? -9.399 -17.811 -3.347 1.00 75.75 417 ARG A O 1
ATOM 3052 N N . ALA A 1 418 ? -7.829 -19.346 -2.887 1.00 77.75 418 ALA A N 1
ATOM 3053 C CA . ALA A 1 418 ? -8.743 -20.449 -2.616 1.00 77.75 418 ALA A CA 1
ATOM 3054 C C . ALA A 1 418 ? -9.636 -20.161 -1.405 1.00 77.75 418 ALA A C 1
ATOM 3056 O O . ALA A 1 418 ? -10.837 -20.381 -1.489 1.00 77.75 418 ALA A O 1
ATOM 3057 N N . ALA A 1 419 ? -9.083 -19.604 -0.326 1.00 76.06 419 ALA A N 1
ATOM 3058 C CA . ALA A 1 419 ? -9.850 -19.204 0.850 1.00 76.06 419 ALA A CA 1
ATOM 3059 C C . ALA A 1 419 ? -10.870 -18.105 0.515 1.00 76.06 419 ALA A C 1
ATOM 3061 O O . ALA A 1 419 ? -12.041 -18.233 0.853 1.00 76.06 419 ALA A O 1
ATOM 3062 N N . VAL A 1 420 ? -10.458 -17.062 -0.213 1.00 74.38 420 VAL A N 1
ATOM 3063 C CA . VAL A 1 420 ? -11.365 -16.000 -0.678 1.00 74.38 420 VAL A CA 1
ATOM 3064 C C . VAL A 1 420 ? -12.460 -16.582 -1.571 1.00 74.38 420 VAL A C 1
ATOM 3066 O O . VAL A 1 420 ? -13.636 -16.313 -1.352 1.00 74.38 420 VAL A O 1
ATOM 3069 N N . VAL A 1 421 ? -12.099 -17.420 -2.545 1.00 79.69 421 VAL A N 1
ATOM 3070 C CA . VAL A 1 421 ? -13.074 -18.088 -3.418 1.00 79.69 421 VAL A CA 1
ATOM 3071 C C . VAL A 1 421 ? -14.032 -18.951 -2.602 1.00 79.69 421 VAL A C 1
ATOM 3073 O O . VAL A 1 421 ? -15.223 -18.892 -2.860 1.00 79.69 421 VAL A O 1
ATOM 3076 N N . ALA A 1 422 ? -13.559 -19.694 -1.602 1.00 82.50 422 ALA A N 1
ATOM 3077 C CA . ALA A 1 422 ? -14.409 -20.517 -0.745 1.00 82.50 422 ALA A CA 1
ATOM 3078 C C . ALA A 1 422 ? -15.405 -19.676 0.070 1.00 82.50 422 ALA A C 1
ATOM 3080 O O . ALA A 1 422 ? -16.570 -20.046 0.166 1.00 82.50 422 ALA A O 1
ATOM 3081 N N . VAL A 1 423 ? -14.971 -18.527 0.599 1.00 79.12 423 VAL A N 1
ATOM 3082 C CA . VAL A 1 423 ? -15.836 -17.604 1.354 1.00 79.12 423 VAL A CA 1
ATOM 3083 C C . VAL A 1 423 ? -16.913 -16.981 0.462 1.00 79.12 423 VAL A C 1
ATOM 3085 O O . VAL A 1 423 ? -18.064 -16.880 0.875 1.00 79.12 423 VAL A O 1
ATOM 3088 N N . PHE A 1 424 ? -16.567 -16.578 -0.765 1.00 81.50 424 PHE A N 1
ATOM 3089 C CA . PHE A 1 424 ? -17.514 -15.924 -1.678 1.00 81.50 424 PHE A CA 1
ATOM 3090 C C . PHE A 1 424 ? -18.284 -16.891 -2.585 1.00 81.50 424 PHE A C 1
ATOM 3092 O O . PHE A 1 424 ? -19.259 -16.479 -3.213 1.00 81.50 424 PHE A O 1
ATOM 3099 N N . ALA A 1 425 ? -17.890 -18.163 -2.654 1.00 88.25 425 ALA A N 1
ATOM 3100 C CA . ALA A 1 425 ? -18.524 -19.172 -3.498 1.00 88.25 425 ALA A CA 1
ATOM 3101 C C . ALA A 1 425 ? -20.046 -19.269 -3.298 1.00 88.25 425 ALA A C 1
ATOM 3103 O O . ALA A 1 425 ? -20.738 -19.266 -4.312 1.00 88.25 425 ALA A O 1
ATOM 3104 N N . PRO A 1 426 ? -20.596 -19.274 -2.065 1.00 90.75 426 PRO A N 1
ATOM 3105 C CA . PRO A 1 426 ? -22.045 -19.334 -1.866 1.00 90.75 426 PRO A CA 1
ATOM 3106 C C . PRO A 1 426 ? -22.778 -18.123 -2.451 1.00 90.75 426 PRO A C 1
ATOM 3108 O O . PRO A 1 426 ? -23.829 -18.272 -3.063 1.00 90.75 426 PRO A O 1
ATOM 3111 N N . VAL A 1 427 ? -22.201 -16.924 -2.316 1.00 84.81 427 VAL A N 1
ATOM 3112 C CA . VAL A 1 427 ? -22.786 -15.687 -2.858 1.00 84.81 427 VAL A CA 1
ATOM 3113 C C . VAL A 1 427 ? -22.760 -15.716 -4.382 1.00 84.81 427 VAL A C 1
ATOM 3115 O O . VAL A 1 427 ? -23.761 -15.416 -5.024 1.00 84.81 427 VAL A O 1
ATOM 3118 N N . VAL A 1 428 ? -21.629 -16.115 -4.972 1.00 85.12 428 VAL A N 1
ATOM 3119 C CA . VAL A 1 428 ? -21.518 -16.247 -6.430 1.00 85.12 428 VAL A CA 1
ATOM 3120 C C . VAL A 1 428 ? -22.504 -17.292 -6.940 1.00 85.12 428 VAL A C 1
ATOM 3122 O O . VAL A 1 428 ? -23.208 -17.022 -7.905 1.00 85.12 428 VAL A O 1
ATOM 3125 N N . HIS A 1 429 ? -22.592 -18.448 -6.280 1.00 93.50 429 HIS A N 1
ATOM 3126 C CA . HIS A 1 429 ? -23.523 -19.523 -6.618 1.00 93.50 429 HIS A CA 1
ATOM 3127 C C . HIS A 1 429 ? -24.977 -19.042 -6.576 1.00 93.50 429 HIS A C 1
ATOM 3129 O O . HIS A 1 429 ? -25.690 -19.224 -7.560 1.00 93.50 429 HIS A O 1
ATOM 3135 N N . ALA A 1 430 ? -25.382 -18.340 -5.516 1.00 92.06 430 ALA A N 1
ATOM 3136 C CA . ALA A 1 430 ? -26.722 -17.769 -5.401 1.00 92.06 430 ALA A CA 1
ATOM 3137 C C . ALA A 1 430 ? -27.052 -16.779 -6.535 1.00 92.06 430 ALA A C 1
ATOM 3139 O O . ALA A 1 430 ? -28.185 -16.741 -7.004 1.00 92.06 430 ALA A O 1
ATOM 3140 N N . VAL A 1 431 ? -26.070 -16.001 -7.004 1.00 90.19 431 VAL A N 1
ATOM 3141 C CA . VAL A 1 431 ? -26.261 -15.019 -8.085 1.00 90.19 431 VAL A CA 1
ATOM 3142 C C . VAL A 1 431 ? -26.318 -15.674 -9.469 1.00 90.19 431 VAL A C 1
ATOM 3144 O O . VAL A 1 431 ? -27.107 -15.249 -10.308 1.00 90.19 431 VAL A O 1
ATOM 3147 N N . VAL A 1 432 ? -25.474 -16.676 -9.742 1.00 90.12 432 VAL A N 1
ATOM 3148 C CA . VAL A 1 432 ? -25.347 -17.262 -11.094 1.00 90.12 432 VAL A CA 1
ATOM 3149 C C . VAL A 1 432 ? -26.243 -18.482 -11.339 1.00 90.12 432 VAL A C 1
ATOM 3151 O O . VAL A 1 432 ? -26.405 -18.886 -12.494 1.00 90.12 432 VAL A O 1
ATOM 3154 N N . GLY A 1 433 ? -26.804 -19.071 -10.279 1.00 95.44 433 GLY A N 1
ATOM 3155 C CA . GLY A 1 433 ? -27.646 -20.269 -10.325 1.00 95.44 433 GLY A 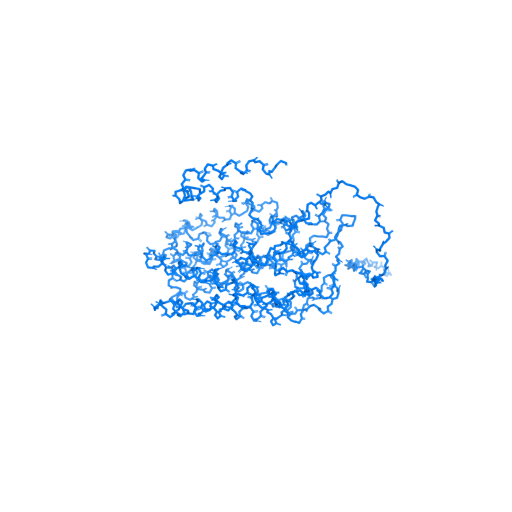CA 1
ATOM 3156 C C . GLY A 1 433 ? -26.877 -21.581 -10.540 1.00 95.44 433 GLY A C 1
ATOM 3157 O O . GLY A 1 433 ? -25.688 -21.595 -10.874 1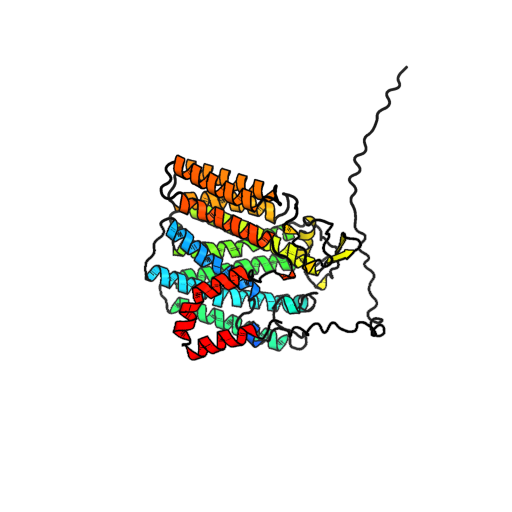.00 95.44 433 GLY A O 1
ATOM 3158 N N . ASP A 1 434 ? -27.571 -22.709 -10.363 1.00 96.62 434 ASP A N 1
ATOM 3159 C CA . ASP A 1 434 ? -26.971 -24.055 -10.349 1.00 96.62 434 ASP A CA 1
ATOM 3160 C C . ASP A 1 434 ? -26.295 -24.448 -11.668 1.00 96.62 434 ASP A C 1
ATOM 3162 O O . ASP A 1 434 ? -25.173 -24.960 -11.666 1.00 96.62 434 ASP A O 1
ATOM 3166 N N . ALA A 1 435 ? -26.947 -24.180 -12.804 1.00 94.25 435 ALA A N 1
ATOM 3167 C CA . ALA A 1 435 ? -26.440 -24.571 -14.120 1.00 94.25 435 ALA A CA 1
ATOM 3168 C C . ALA A 1 435 ? -25.102 -23.883 -14.446 1.00 94.25 435 ALA A C 1
ATOM 3170 O O . ALA A 1 435 ? -24.124 -24.537 -14.820 1.00 94.25 435 ALA A O 1
ATOM 3171 N N . THR A 1 436 ? -25.031 -22.563 -14.242 1.00 90.38 436 THR A N 1
ATOM 3172 C CA . THR A 1 436 ? -23.811 -21.775 -14.463 1.00 90.38 436 THR A CA 1
ATOM 3173 C C . THR A 1 436 ? -22.717 -22.172 -13.476 1.00 90.38 436 THR A C 1
ATOM 3175 O O . THR A 1 436 ? -21.554 -22.319 -13.858 1.00 90.38 436 THR A O 1
ATOM 3178 N N . TRP A 1 437 ? -23.080 -22.392 -12.210 1.00 93.62 437 TRP A N 1
ATOM 3179 C CA . TRP A 1 437 ? -22.140 -22.828 -11.182 1.00 93.62 437 TRP A CA 1
ATOM 3180 C C . TRP A 1 437 ? -21.512 -24.192 -11.509 1.00 93.62 437 TRP A C 1
ATOM 3182 O O . TRP A 1 437 ? -20.293 -24.357 -11.392 1.00 93.62 437 TRP A O 1
ATOM 3192 N N . GLY A 1 438 ? -22.310 -25.145 -12.003 1.00 93.62 438 GLY A N 1
ATOM 3193 C CA . GLY A 1 438 ? -21.836 -26.441 -12.491 1.00 93.62 438 GLY A CA 1
ATOM 3194 C C . GLY A 1 438 ? -20.796 -26.303 -13.607 1.00 93.62 438 GLY A C 1
ATOM 3195 O O . GLY A 1 438 ? -19.707 -26.876 -13.509 1.00 93.62 438 GLY A O 1
ATOM 3196 N N . ALA A 1 439 ? -21.075 -25.465 -14.611 1.00 89.94 439 ALA A N 1
ATOM 3197 C CA . ALA A 1 439 ? -20.159 -25.209 -15.725 1.00 89.94 439 ALA A CA 1
ATOM 3198 C C . ALA A 1 439 ? -18.818 -24.594 -15.273 1.00 89.94 439 ALA A C 1
ATOM 3200 O O . ALA A 1 439 ? -17.749 -25.011 -15.739 1.00 89.94 439 ALA A O 1
ATOM 3201 N N . LEU A 1 440 ? -18.852 -23.646 -14.324 1.00 85.31 440 LEU A N 1
ATOM 3202 C CA . LEU A 1 440 ? -17.650 -23.023 -13.752 1.00 85.31 440 LEU A CA 1
ATOM 3203 C C . LEU A 1 440 ? -16.757 -24.047 -13.033 1.00 85.31 440 LEU A C 1
ATOM 3205 O O . LEU A 1 440 ? -15.531 -23.998 -13.174 1.00 85.31 440 LEU A O 1
ATOM 3209 N N . ARG A 1 441 ? -17.346 -25.010 -12.309 1.00 87.19 441 ARG A N 1
ATOM 3210 C CA . ARG A 1 441 ? -16.587 -26.078 -11.632 1.00 87.19 441 ARG A CA 1
ATOM 3211 C C . ARG A 1 441 ? -15.959 -27.063 -12.616 1.00 87.19 441 ARG A C 1
ATOM 3213 O O . ARG A 1 441 ? -14.822 -27.483 -12.403 1.00 87.19 441 ARG A O 1
ATOM 3220 N N . THR A 1 442 ? -16.657 -27.418 -13.695 1.00 85.75 442 THR A N 1
ATOM 3221 C CA . THR A 1 442 ? -16.150 -28.382 -14.687 1.00 85.75 442 THR A CA 1
ATOM 3222 C C . THR A 1 442 ? -15.076 -27.796 -15.606 1.00 85.75 442 THR A C 1
ATOM 3224 O O . THR A 1 442 ? -14.147 -28.507 -15.989 1.00 85.75 442 THR A O 1
ATOM 3227 N N . GLY A 1 443 ? -15.157 -26.500 -15.934 1.00 69.31 443 GLY A N 1
ATOM 3228 C CA . GLY A 1 443 ? -14.187 -25.822 -16.803 1.00 69.31 443 GLY A CA 1
ATOM 3229 C C . GLY A 1 443 ? -12.821 -25.577 -16.149 1.00 69.31 443 GLY A C 1
ATOM 3230 O O . GLY A 1 443 ? -11.797 -25.601 -16.830 1.00 69.31 443 GLY A O 1
ATOM 3231 N N . GLY A 1 444 ? -12.779 -25.402 -14.823 1.00 56.44 444 GLY A N 1
ATOM 3232 C CA . GLY A 1 444 ? -11.540 -25.119 -14.088 1.00 56.44 444 GLY A CA 1
ATOM 3233 C C . GLY A 1 444 ? -10.558 -26.294 -13.989 1.00 56.44 444 GLY A C 1
ATOM 3234 O O . GLY A 1 444 ? -9.361 -26.072 -13.833 1.00 56.44 444 GLY A O 1
ATOM 3235 N N . LEU A 1 445 ? -11.030 -27.540 -14.113 1.00 49.19 445 LEU A N 1
ATOM 3236 C CA . LEU A 1 445 ? -10.212 -28.740 -13.878 1.00 49.19 445 LEU A CA 1
ATOM 3237 C C . LEU A 1 445 ? -9.424 -29.230 -15.105 1.00 49.19 445 LEU A C 1
ATOM 3239 O O . LEU A 1 445 ? -8.530 -30.060 -14.955 1.00 49.19 445 LEU A O 1
ATOM 3243 N N . ARG A 1 446 ? -9.720 -28.738 -16.317 1.00 49.22 446 ARG A N 1
ATOM 3244 C CA . ARG A 1 446 ? -9.078 -29.221 -17.560 1.00 49.22 446 ARG A CA 1
ATOM 3245 C C . ARG A 1 446 ? -7.945 -28.331 -18.093 1.00 49.22 446 ARG A C 1
ATOM 3247 O O . ARG A 1 446 ? -7.266 -28.742 -19.024 1.00 49.22 446 ARG A O 1
ATOM 3254 N N . GLY A 1 447 ? -7.717 -27.144 -17.522 1.00 45.94 447 GLY A N 1
ATOM 3255 C CA . GLY A 1 447 ? -6.802 -26.134 -18.083 1.00 45.94 447 GLY A CA 1
ATOM 3256 C C . GLY A 1 447 ? -5.407 -26.017 -17.451 1.00 45.94 447 GLY A C 1
ATOM 3257 O O . GLY A 1 447 ? -4.679 -25.096 -17.809 1.00 45.94 447 GLY A O 1
ATOM 3258 N N . SER A 1 448 ? -5.037 -26.877 -16.495 1.00 41.16 448 SER A N 1
ATOM 3259 C CA . SER A 1 448 ? -3.788 -26.736 -15.720 1.00 41.16 448 SER A CA 1
ATOM 3260 C C . SER A 1 448 ? -2.937 -28.010 -15.628 1.00 41.16 448 SER A C 1
ATOM 3262 O O . SER A 1 448 ? -2.243 -28.189 -14.628 1.00 41.16 448 SER A O 1
ATOM 3264 N N . ARG A 1 449 ? -3.011 -28.905 -16.619 1.00 38.44 449 ARG A N 1
ATOM 3265 C CA . ARG A 1 449 ? -2.042 -30.003 -16.768 1.00 38.44 449 ARG A CA 1
ATOM 3266 C C . ARG A 1 449 ? -0.994 -29.658 -17.808 1.00 38.44 449 ARG A C 1
ATOM 3268 O O . ARG A 1 449 ? -1.395 -29.099 -18.853 1.00 38.44 449 ARG A O 1
#

pLDDT: mean 88.17, std 18.24, range [30.56, 98.81]

Foldseek 3Di:
DDDDDDDDDDPPPPPPPDPDPPDPPPPPPPPPPDDDDPDDCPPPPDFDDLVNCLQPVFLLCCVLLVQLQLLLVLLVLLPFDDDPVLVVLSVVLSCLQRRQQVSLLLLVVLLVQVQLLCVFLPSRVRSHQDDDPVCSVVSNVSSNVSNVVSVVVLCVCLVVPPPCVVVSVCSNCQSVVLSVLLVVLLVPFLPDFDFQDDDDPSLVVNLQSQLSSQLSSSLSNNVSGDVCVVVVVLNVLSSLLSSLLRSLLVLLLLLQVQLSQWAADVQFTDGGDHSSSSNNSSRNQVVFWDGGDPDRGQQPDLRLLDQTDCPRSNNVSQLSSQLSLLLNLLVSNVHDPVLSNVSSVLSNVLSNVLNVCSPCNVVSLVVSLVVQLVVCVVVVRPNSNSSSVSSSVSSVVVVVSSRDGNNCNSPDDVVVVVVVCVVCVVVVCVVQDDVVSVVVVVVVPPPDD

Nearest PDB structures (foldseek):
  2zeu-assembly1_B  TM=4.949E-01  e=1.084E+00  Saccharomyces cerevisiae
  2e8v-assembly1_B  TM=4.163E-01  e=1.230E+00  Saccharomyces cerevisiae
  2e8t-assembly1_B  TM=4.242E-01  e=1.519E+00  Saccharomyces cerevisiae
  2zev-assembly1_A  TM=4.221E-01  e=1.338E+00  Saccharomyces cerevisiae
  2z52-assembly1_B  TM=4.118E-01  e=1.877E+00  Saccharomyces cerevisiae

Radius of gyration: 24.81 Å; Cα contacts (8 Å, |Δi|>4): 576; chains: 1; bounding box: 96×47×70 Å

Organism: NCBI:txid287986